Protein AF-K6UMX8-F1 (afdb_monomer_lite)

Structure (mmCIF, N/CA/C/O backbone):
data_AF-K6UMX8-F1
#
_entry.id   AF-K6UMX8-F1
#
loop_
_atom_site.group_PDB
_atom_site.id
_atom_site.type_symbol
_atom_site.label_atom_id
_atom_site.label_alt_id
_atom_site.label_comp_id
_atom_site.label_asym_id
_atom_site.label_entity_id
_atom_site.label_seq_id
_atom_site.pdbx_PDB_ins_code
_atom_site.Cartn_x
_atom_site.Cartn_y
_atom_site.Cartn_z
_atom_site.occupancy
_atom_site.B_iso_or_equiv
_atom_site.auth_seq_id
_atom_site.auth_comp_id
_atom_site.auth_asym_id
_atom_site.auth_atom_id
_atom_site.pdbx_PDB_model_num
ATOM 1 N N . MET A 1 1 ? 76.049 38.642 8.631 1.00 31.62 1 MET A N 1
ATOM 2 C CA . MET A 1 1 ? 76.276 40.103 8.515 1.00 31.62 1 MET A CA 1
ATOM 3 C C . MET A 1 1 ? 75.142 40.704 7.682 1.00 31.62 1 MET A C 1
ATOM 5 O O . MET A 1 1 ? 74.439 39.941 7.036 1.00 31.62 1 MET A O 1
ATOM 9 N N . LEU A 1 2 ? 74.920 42.016 7.794 1.00 32.91 2 LEU A N 1
ATOM 10 C CA . LEU A 1 2 ? 73.836 42.807 7.168 1.00 32.91 2 LEU A CA 1
ATOM 11 C C . LEU A 1 2 ? 74.085 43.079 5.663 1.00 32.91 2 LEU A C 1
ATOM 13 O O . LEU A 1 2 ? 75.186 42.756 5.209 1.00 32.91 2 LEU A O 1
ATOM 17 N N . PRO A 1 3 ? 73.168 43.732 4.903 1.00 65.56 3 PRO A N 1
ATOM 18 C CA . PRO A 1 3 ? 71.812 44.241 5.224 1.00 65.56 3 PRO A CA 1
ATOM 19 C C . PRO A 1 3 ? 70.719 43.467 4.421 1.00 65.56 3 PRO A C 1
ATOM 21 O O . PRO A 1 3 ? 71.015 42.360 3.988 1.00 65.56 3 PRO A O 1
ATOM 24 N N . LEU A 1 4 ? 69.457 43.869 4.170 1.00 36.50 4 LEU A N 1
ATOM 25 C CA . LEU A 1 4 ? 68.555 45.015 4.488 1.00 36.50 4 LEU A CA 1
ATOM 26 C C . LEU A 1 4 ? 67.094 44.414 4.562 1.00 36.50 4 LEU A C 1
ATOM 28 O O . LEU A 1 4 ? 66.999 43.191 4.614 1.00 36.50 4 LEU A O 1
ATOM 32 N N . THR A 1 5 ? 65.904 45.045 4.629 1.00 37.72 5 THR A N 1
ATOM 33 C CA . THR A 1 5 ? 65.366 46.415 4.431 1.00 37.72 5 THR A CA 1
ATOM 34 C C . THR A 1 5 ? 64.055 46.606 5.244 1.00 37.72 5 THR A C 1
ATOM 36 O O . THR A 1 5 ? 63.546 45.669 5.852 1.00 37.72 5 THR A O 1
ATOM 39 N N . ALA A 1 6 ? 63.484 47.818 5.220 1.00 38.53 6 ALA A N 1
ATOM 40 C CA . ALA A 1 6 ? 62.081 48.156 5.528 1.00 38.53 6 ALA A CA 1
ATOM 41 C C . ALA A 1 6 ? 61.052 47.319 4.719 1.00 38.53 6 ALA A C 1
ATOM 43 O O . ALA A 1 6 ? 61.392 46.878 3.624 1.00 38.53 6 ALA A O 1
ATOM 44 N N . LEU A 1 7 ? 59.776 47.127 5.105 1.00 34.31 7 LEU A N 1
ATOM 45 C CA . LEU A 1 7 ? 58.947 47.446 6.303 1.00 34.31 7 LEU A CA 1
ATOM 46 C C . LEU A 1 7 ? 57.715 46.473 6.281 1.00 34.31 7 LEU A C 1
ATOM 48 O O . LEU A 1 7 ? 57.569 45.725 5.321 1.00 34.31 7 LEU A O 1
ATOM 52 N N . GLY A 1 8 ? 56.781 46.395 7.244 1.00 28.88 8 GLY A N 1
ATOM 53 C CA . GLY A 1 8 ? 56.538 47.237 8.422 1.00 28.88 8 GLY A CA 1
ATOM 54 C C . GLY A 1 8 ? 55.413 46.746 9.358 1.00 28.88 8 GLY A C 1
ATOM 55 O O . GLY A 1 8 ? 55.452 45.618 9.840 1.00 28.88 8 GLY A O 1
ATOM 56 N N . THR A 1 9 ? 54.459 47.625 9.683 1.00 31.34 9 THR A N 1
ATOM 57 C CA . THR A 1 9 ? 53.632 47.615 10.917 1.00 31.34 9 THR A CA 1
ATOM 58 C C . THR A 1 9 ? 52.169 48.061 10.652 1.00 31.34 9 THR A C 1
ATOM 60 O O . THR A 1 9 ? 51.938 48.713 9.641 1.00 31.34 9 THR A O 1
ATOM 63 N N . THR A 1 10 ? 51.113 47.820 11.462 1.00 31.73 10 THR A N 1
ATOM 64 C CA . THR A 1 10 ? 50.866 46.965 12.662 1.00 31.73 10 THR A CA 1
ATOM 65 C C . THR A 1 10 ? 49.355 46.885 13.018 1.00 31.73 10 THR A C 1
ATOM 67 O O . THR A 1 10 ? 48.778 47.917 13.333 1.00 31.73 10 THR A O 1
ATOM 70 N N . VAL A 1 11 ? 48.794 45.663 13.109 1.00 31.42 11 VAL A N 1
ATOM 71 C CA . VAL A 1 11 ? 47.936 45.085 14.201 1.00 31.42 11 VAL A CA 1
ATOM 72 C C . VAL A 1 11 ? 46.649 45.889 14.697 1.00 31.42 11 VAL A C 1
ATOM 74 O O . VAL A 1 11 ? 46.189 46.716 13.920 1.00 31.42 11 VAL A O 1
ATOM 77 N N . PRO A 1 12 ? 45.872 45.566 15.786 1.00 57.38 12 PRO A N 1
ATOM 78 C CA . PRO A 1 12 ? 44.462 45.099 15.618 1.00 57.38 12 PRO A CA 1
ATOM 79 C C . PRO A 1 12 ? 43.343 45.613 16.603 1.00 57.38 12 PRO A C 1
ATOM 81 O O . PRO A 1 12 ? 43.588 46.452 17.460 1.00 57.38 12 PRO A O 1
ATOM 84 N N . LEU A 1 13 ? 42.170 44.930 16.561 1.00 31.02 13 LEU A N 1
ATOM 85 C CA . LEU A 1 13 ? 41.281 44.456 17.673 1.00 31.02 13 LEU A CA 1
ATOM 86 C C . LEU A 1 13 ? 39.849 45.062 17.901 1.00 31.02 13 LEU A C 1
ATOM 88 O O . LEU A 1 13 ? 39.693 46.226 18.231 1.00 31.02 13 LEU A O 1
ATOM 92 N N . HIS A 1 14 ? 38.846 44.155 17.909 1.00 31.00 14 HIS A N 1
ATOM 93 C CA . HIS A 1 14 ? 37.618 44.062 18.760 1.00 31.00 14 HIS A CA 1
ATOM 94 C C . HIS A 1 14 ? 36.329 44.944 18.601 1.00 31.00 14 HIS A C 1
ATOM 96 O O . HIS A 1 14 ? 36.295 46.115 18.940 1.00 31.00 14 HIS A O 1
ATOM 102 N N . ALA A 1 15 ? 35.216 44.230 18.316 1.00 30.52 15 ALA A N 1
ATOM 103 C CA . ALA A 1 15 ? 33.952 44.111 19.097 1.00 30.52 15 ALA A CA 1
ATOM 104 C C . ALA A 1 15 ? 32.768 45.143 19.082 1.00 30.52 15 ALA A C 1
ATOM 106 O O . ALA A 1 15 ? 32.884 46.273 19.527 1.00 30.52 15 ALA A O 1
ATOM 107 N N . ALA A 1 16 ? 31.569 44.580 18.799 1.00 30.28 16 ALA A N 1
ATOM 108 C CA . ALA A 1 16 ? 30.266 44.717 19.510 1.00 30.28 16 ALA A CA 1
ATOM 109 C C . ALA A 1 16 ? 29.202 45.835 19.227 1.00 30.28 16 ALA A C 1
ATOM 111 O O . ALA A 1 16 ? 29.332 46.974 19.645 1.00 30.28 16 ALA A O 1
ATOM 112 N N . VAL A 1 17 ? 28.037 45.369 18.719 1.00 31.17 17 VAL A N 1
ATOM 113 C CA . VAL A 1 17 ? 26.620 45.652 19.124 1.00 31.17 17 VAL A CA 1
ATOM 114 C C . VAL A 1 17 ? 25.983 47.062 18.999 1.00 31.17 17 VAL A C 1
ATOM 116 O O . VAL A 1 17 ? 26.217 47.938 19.821 1.00 31.17 17 VAL A O 1
ATOM 119 N N . THR A 1 18 ? 24.991 47.189 18.095 1.00 28.97 18 THR A N 1
ATOM 120 C CA . THR A 1 18 ? 23.591 47.713 18.276 1.00 28.97 18 THR A CA 1
ATOM 121 C C . THR A 1 18 ? 22.862 47.619 16.914 1.00 28.97 18 THR A C 1
ATOM 123 O O . THR A 1 18 ? 23.460 47.914 15.887 1.00 28.97 18 THR A O 1
ATOM 126 N N . ASP A 1 19 ? 21.744 46.900 16.761 1.00 30.17 19 ASP A N 1
ATOM 127 C CA . ASP A 1 19 ? 20.325 47.281 16.973 1.00 30.17 19 ASP A CA 1
ATOM 128 C C . ASP A 1 19 ? 19.850 48.588 16.299 1.00 30.17 19 ASP A C 1
ATOM 130 O O . ASP A 1 19 ? 20.153 49.674 16.787 1.00 30.17 19 ASP A O 1
ATOM 134 N N . GLN A 1 20 ? 19.014 48.466 15.253 1.00 29.53 20 GLN A N 1
ATOM 135 C CA . GLN A 1 20 ? 17.765 49.238 15.143 1.00 29.53 20 GLN A CA 1
ATOM 136 C C . GLN A 1 20 ? 16.766 48.652 14.120 1.00 29.53 20 GLN A C 1
ATOM 138 O O . GLN A 1 20 ? 17.079 47.758 13.334 1.00 29.53 20 GLN A O 1
ATOM 143 N N . ARG A 1 21 ? 15.522 49.147 14.190 1.00 31.78 21 ARG A N 1
ATOM 144 C CA . ARG A 1 21 ? 14.317 48.639 13.506 1.00 31.78 21 ARG A CA 1
ATOM 145 C C . ARG A 1 21 ? 14.115 49.271 12.125 1.00 31.78 21 ARG A C 1
ATOM 147 O O . ARG A 1 21 ? 14.535 50.401 11.907 1.00 31.78 21 ARG A O 1
ATOM 154 N N . LEU A 1 22 ? 13.279 48.644 11.296 1.00 30.39 22 LEU A N 1
ATOM 155 C CA . LEU A 1 22 ? 12.343 49.374 10.434 1.00 30.39 22 LEU A CA 1
ATOM 156 C C . LEU A 1 22 ? 11.029 48.592 10.287 1.00 30.39 22 LEU A C 1
ATOM 158 O O . LEU A 1 22 ? 11.030 47.364 10.266 1.00 30.39 22 LEU A O 1
ATOM 162 N N . ASP A 1 23 ? 9.922 49.327 10.228 1.00 29.70 23 ASP A N 1
ATOM 163 C CA . ASP A 1 23 ? 8.540 48.840 10.156 1.00 29.70 23 ASP A CA 1
ATOM 164 C C . ASP A 1 23 ? 7.878 49.440 8.902 1.00 29.70 23 ASP A C 1
ATOM 166 O O . ASP A 1 23 ? 8.226 50.553 8.501 1.00 29.70 23 ASP A O 1
ATOM 170 N N . VAL A 1 24 ? 6.961 48.711 8.260 1.00 32.28 24 VAL A N 1
ATOM 171 C CA . VAL A 1 24 ? 6.271 49.157 7.038 1.00 32.28 24 VAL A CA 1
ATOM 172 C C . VAL A 1 24 ? 4.800 48.755 7.089 1.00 32.28 24 VAL A C 1
ATOM 174 O O . VAL A 1 24 ? 4.415 47.635 6.750 1.00 32.28 24 VAL A O 1
ATOM 177 N N . SER A 1 25 ? 3.963 49.717 7.459 1.00 27.59 25 SER A N 1
ATOM 178 C CA . SER A 1 25 ? 2.510 49.638 7.357 1.00 27.59 25 SER A CA 1
ATOM 179 C C . SER A 1 25 ? 2.025 50.083 5.969 1.00 27.59 25 SER A C 1
ATOM 181 O O . SER A 1 25 ? 2.554 51.028 5.386 1.00 27.59 25 SER A O 1
ATOM 183 N N . GLN A 1 26 ? 0.982 49.432 5.439 1.00 29.28 26 GLN A N 1
ATOM 184 C CA . GLN A 1 26 ? 0.198 49.950 4.308 1.00 29.28 26 GLN A CA 1
ATOM 185 C C . GLN A 1 26 ? -1.291 49.604 4.435 1.00 29.28 26 GLN A C 1
ATOM 187 O O . GLN A 1 26 ? -1.677 48.437 4.458 1.00 29.28 26 GLN A O 1
ATOM 192 N N . GLN A 1 27 ? -2.118 50.649 4.470 1.00 26.30 27 GLN A N 1
ATOM 193 C CA . GLN A 1 27 ? -3.577 50.674 4.324 1.00 26.30 27 GLN A CA 1
ATOM 194 C C . GLN A 1 27 ? -3.995 52.146 4.078 1.00 26.30 27 GLN A C 1
ATOM 196 O O . GLN A 1 27 ? -3.257 53.044 4.479 1.00 26.30 27 GLN A O 1
ATOM 201 N N . PRO A 1 28 ? -5.202 52.432 3.556 1.00 45.78 28 PRO A N 1
ATOM 202 C CA . PRO A 1 28 ? -5.834 51.806 2.392 1.00 45.78 28 PRO A CA 1
ATOM 203 C C . PRO A 1 28 ? -6.445 52.872 1.441 1.00 45.78 28 PRO A C 1
ATOM 205 O O . PRO A 1 28 ? -6.454 54.064 1.736 1.00 45.78 28 PRO A O 1
ATOM 208 N N . SER A 1 29 ? -7.059 52.454 0.332 1.00 29.00 29 SER A N 1
ATOM 209 C CA . SER A 1 29 ? -8.033 53.282 -0.404 1.00 29.00 29 SER A CA 1
ATOM 210 C C . SER A 1 29 ? -9.181 52.418 -0.949 1.00 29.00 29 SER A C 1
ATOM 212 O O . SER A 1 29 ? -9.057 51.196 -1.041 1.00 29.00 29 SER A O 1
ATOM 214 N N . GLN A 1 30 ? -10.344 53.028 -1.201 1.00 30.06 30 GLN A N 1
ATOM 215 C CA . GLN A 1 30 ? -11.627 52.334 -1.387 1.00 30.06 30 GLN A CA 1
ATOM 216 C C . GLN A 1 30 ? -12.325 52.720 -2.706 1.00 30.06 30 GLN A C 1
ATOM 218 O O . GLN A 1 30 ? -12.184 53.853 -3.137 1.00 30.06 30 GLN A O 1
ATOM 223 N N . GLN A 1 31 ? -13.105 51.769 -3.253 1.00 27.94 31 GLN A N 1
ATOM 224 C CA . GLN A 1 31 ? -14.484 51.886 -3.802 1.00 27.94 31 GLN A CA 1
ATOM 225 C C . GLN A 1 31 ? -14.863 53.041 -4.778 1.00 27.94 31 GLN A C 1
ATOM 227 O O . GLN A 1 31 ? -14.462 54.179 -4.611 1.00 27.94 31 GLN A O 1
ATOM 232 N N . ALA A 1 32 ? -15.748 52.869 -5.775 1.00 29.31 32 ALA A N 1
ATOM 233 C CA . ALA A 1 32 ? -16.423 51.668 -6.299 1.00 29.31 32 ALA A CA 1
ATOM 234 C C . ALA A 1 32 ? -16.845 51.841 -7.798 1.00 29.31 32 ALA A C 1
ATOM 236 O O . ALA A 1 32 ? -15.947 52.009 -8.616 1.00 29.31 32 ALA A O 1
ATOM 237 N N . PRO A 1 33 ? -18.114 51.663 -8.233 1.00 37.12 33 PRO A N 1
ATOM 238 C CA . PRO A 1 33 ? -18.513 50.459 -8.975 1.00 37.12 33 PRO A CA 1
ATOM 239 C C . PRO A 1 33 ? -18.927 50.691 -10.443 1.00 37.12 33 PRO A C 1
ATOM 241 O O . PRO A 1 33 ? -19.236 51.805 -10.853 1.00 37.12 33 PRO A O 1
ATOM 244 N N . LEU A 1 34 ? -19.059 49.595 -11.205 1.00 28.55 34 LEU A N 1
ATOM 245 C CA . LEU A 1 34 ? -19.770 49.559 -12.492 1.00 28.55 34 LEU A CA 1
ATOM 246 C C . LEU A 1 34 ? -20.758 48.380 -12.561 1.00 28.55 34 LEU A C 1
ATOM 248 O O . LEU A 1 34 ? -20.535 47.327 -11.966 1.00 28.55 34 LEU A O 1
ATOM 252 N N . HIS A 1 35 ? -21.866 48.590 -13.278 1.00 32.22 35 HIS A N 1
ATOM 253 C CA . HIS A 1 35 ? -22.997 47.660 -13.392 1.00 32.22 35 HIS A CA 1
ATOM 254 C C . HIS A 1 35 ? -22.779 46.547 -14.441 1.00 32.22 35 HIS A C 1
ATOM 256 O O . HIS A 1 35 ? -21.995 46.723 -15.375 1.00 32.22 35 HIS A O 1
ATOM 262 N N . PRO A 1 36 ? -23.501 45.410 -14.338 1.00 31.23 36 PRO A N 1
ATOM 263 C CA . PRO A 1 36 ? -23.409 44.318 -15.306 1.00 31.23 36 PRO A CA 1
ATOM 264 C C . PRO A 1 36 ? -24.135 44.649 -16.621 1.00 31.23 36 PRO A C 1
ATOM 266 O O . PRO A 1 36 ? -25.357 44.786 -16.654 1.00 31.23 36 PRO A O 1
ATOM 269 N N . GLY A 1 37 ? -23.385 44.722 -17.723 1.00 27.06 37 GLY A N 1
ATOM 270 C CA . GLY A 1 37 ? -23.940 44.751 -19.079 1.00 27.06 37 GLY A CA 1
ATOM 271 C C . GLY A 1 37 ? -24.292 43.344 -19.571 1.00 27.06 37 GLY A C 1
ATOM 272 O O . GLY A 1 37 ? -23.493 42.419 -19.430 1.00 27.06 37 GLY A O 1
ATOM 273 N N . ALA A 1 38 ? -25.479 43.170 -20.152 1.00 32.03 38 ALA A N 1
ATOM 274 C CA . ALA A 1 38 ? -25.909 41.885 -20.697 1.00 32.03 38 ALA A CA 1
ATOM 275 C C . ALA A 1 38 ? -25.224 41.577 -22.041 1.00 32.03 38 ALA A C 1
ATOM 277 O O . ALA A 1 38 ? -25.224 42.410 -22.946 1.00 32.03 38 ALA A O 1
ATOM 278 N N . ALA A 1 39 ? -24.717 40.352 -22.197 1.00 30.16 39 ALA A N 1
ATOM 279 C CA . ALA A 1 39 ? -24.250 39.807 -23.470 1.00 30.16 39 ALA A CA 1
ATOM 280 C C . ALA A 1 39 ? -25.084 38.568 -23.827 1.00 30.16 39 ALA A C 1
ATOM 282 O O . ALA A 1 39 ? -25.233 37.651 -23.019 1.00 30.16 39 ALA A O 1
ATOM 283 N N . GLN A 1 40 ? -25.666 38.556 -25.025 1.00 29.02 40 GLN A N 1
ATOM 284 C CA . GLN A 1 40 ? -26.577 37.503 -25.475 1.00 29.02 40 GLN A CA 1
ATOM 285 C C . GLN A 1 40 ? -25.790 36.327 -26.071 1.00 29.02 40 GLN A C 1
ATOM 287 O O . GLN A 1 40 ? -24.986 36.512 -26.983 1.00 29.02 40 GLN A O 1
ATOM 292 N N . HIS A 1 41 ? -26.049 35.104 -25.600 1.00 30.88 41 HIS A N 1
ATOM 293 C CA . HIS A 1 41 ? -25.569 33.894 -26.269 1.00 30.88 41 HIS A CA 1
ATOM 294 C C . HIS A 1 41 ? -26.498 33.535 -27.445 1.00 30.88 41 HIS A C 1
ATOM 296 O O . HIS A 1 41 ? -27.704 33.404 -27.225 1.00 30.88 41 HIS A O 1
ATOM 302 N N . PRO A 1 42 ? -25.982 33.316 -28.670 1.00 30.61 42 PRO A N 1
ATOM 303 C CA . PRO A 1 42 ? -26.796 32.841 -29.783 1.00 30.61 42 PRO A CA 1
ATOM 304 C C . PRO A 1 42 ? -27.179 31.367 -29.583 1.00 30.61 42 PRO A C 1
ATOM 306 O O . PRO A 1 42 ? -26.326 30.478 -29.560 1.00 30.61 42 PRO A O 1
ATOM 309 N N . THR A 1 43 ? -28.476 31.093 -29.456 1.00 29.50 43 THR A N 1
ATOM 310 C CA . THR A 1 43 ? -29.016 29.733 -29.346 1.00 29.50 43 THR A CA 1
ATOM 311 C C . THR A 1 43 ? -29.041 29.033 -30.703 1.00 29.50 43 THR A C 1
ATOM 313 O O . THR A 1 43 ? -29.959 29.246 -31.495 1.00 29.50 43 THR A O 1
ATOM 316 N N . PHE A 1 44 ? -28.088 28.134 -30.952 1.00 28.83 44 PHE A N 1
ATOM 317 C CA . PHE A 1 44 ? -28.226 27.126 -32.006 1.00 28.83 44 PHE A CA 1
ATOM 318 C C . PHE A 1 44 ? -29.065 25.948 -31.498 1.00 28.83 44 PHE A C 1
ATOM 320 O O . PHE A 1 44 ? -28.611 25.159 -30.670 1.00 28.83 44 PHE A O 1
ATOM 327 N N . GLN A 1 45 ? -30.292 25.819 -32.004 1.00 29.80 45 GLN A N 1
ATOM 328 C CA . GLN A 1 45 ? -31.107 24.622 -31.806 1.00 29.80 45 GLN A CA 1
ATOM 329 C C . GLN A 1 45 ? -30.638 23.518 -32.763 1.00 29.80 45 GLN A C 1
ATOM 331 O O . GLN A 1 45 ? -30.740 23.661 -33.980 1.00 29.80 45 GLN A O 1
ATOM 336 N N . ALA A 1 46 ? -30.151 22.403 -32.217 1.00 32.06 46 ALA A N 1
ATOM 337 C CA . ALA A 1 46 ? -30.015 21.160 -32.971 1.00 32.06 46 ALA A CA 1
ATOM 338 C C . ALA A 1 46 ? -31.372 20.421 -32.982 1.00 32.06 46 ALA A C 1
ATOM 340 O O . ALA A 1 46 ? -32.040 20.389 -31.944 1.00 32.06 46 ALA A O 1
ATOM 341 N N . PRO A 1 47 ? -31.806 19.833 -34.112 1.00 31.08 47 PRO A N 1
ATOM 342 C CA . PRO A 1 47 ? -33.105 19.174 -34.197 1.00 31.08 47 PRO A CA 1
ATOM 343 C C . PRO A 1 47 ? -33.140 17.880 -33.375 1.00 31.08 47 PRO A C 1
ATOM 345 O O . PRO A 1 47 ? -32.230 17.053 -33.443 1.00 31.08 47 PRO A O 1
ATOM 348 N N . VAL A 1 48 ? -34.230 17.679 -32.632 1.00 34.12 48 VAL A N 1
ATOM 349 C CA . VAL A 1 48 ? -34.484 16.440 -31.887 1.00 34.12 48 VAL A CA 1
ATOM 350 C C . VAL A 1 48 ? -34.835 15.324 -32.872 1.00 34.12 48 VAL A C 1
ATOM 352 O O . VAL A 1 48 ? -35.893 15.356 -33.498 1.00 34.12 48 VAL A O 1
ATOM 355 N N . GLN A 1 49 ? -33.971 14.315 -32.994 1.00 32.25 49 GLN A N 1
ATOM 356 C CA . GLN A 1 49 ? -34.329 13.068 -33.670 1.00 32.25 49 GLN A CA 1
ATOM 357 C C . GLN A 1 49 ? -35.199 12.204 -32.747 1.00 32.25 49 GLN A C 1
ATOM 359 O O . GLN A 1 49 ? -34.871 11.995 -31.579 1.00 32.25 49 GLN A O 1
ATOM 364 N N . ALA A 1 50 ? -36.315 11.705 -33.280 1.00 33.59 50 ALA A N 1
ATOM 365 C CA . ALA A 1 50 ? -37.205 10.792 -32.570 1.00 33.59 50 ALA A CA 1
ATOM 366 C C . ALA A 1 50 ? -36.533 9.419 -32.333 1.00 33.59 50 ALA A C 1
ATOM 368 O O . ALA A 1 50 ? -35.705 8.997 -33.147 1.00 33.59 50 ALA A O 1
ATOM 369 N N . PRO A 1 51 ? -36.880 8.696 -31.251 1.00 32.41 51 PRO A N 1
ATOM 370 C CA . PRO A 1 51 ? -36.302 7.386 -30.969 1.00 32.41 51 PRO A CA 1
ATOM 371 C C . PRO A 1 51 ? -36.704 6.355 -32.033 1.00 32.41 51 PRO A C 1
ATOM 373 O O . PRO A 1 51 ? -37.886 6.142 -32.301 1.00 32.41 51 PRO A O 1
ATOM 376 N N . ILE A 1 52 ? -35.708 5.682 -32.610 1.00 34.19 52 ILE A N 1
ATOM 377 C CA . ILE A 1 52 ? -35.912 4.588 -33.566 1.00 34.19 52 ILE A CA 1
ATOM 378 C C . ILE A 1 52 ? -36.463 3.364 -32.807 1.00 34.19 52 ILE A C 1
ATOM 380 O O . ILE A 1 52 ? -35.844 2.945 -31.823 1.00 34.19 52 ILE A O 1
ATOM 384 N N . PRO A 1 53 ? -37.587 2.756 -33.235 1.00 29.09 53 PRO A N 1
ATOM 385 C CA . PRO A 1 53 ? -38.113 1.554 -32.596 1.00 29.09 53 PRO A CA 1
ATOM 386 C C . PRO A 1 53 ? -37.183 0.359 -32.844 1.00 29.09 53 PRO A C 1
ATOM 388 O O . PRO A 1 53 ? -36.822 0.060 -33.982 1.00 29.09 53 PRO A O 1
ATOM 391 N N . GLN A 1 54 ? -36.809 -0.353 -31.778 1.00 32.44 54 GLN A N 1
ATOM 392 C CA . GLN A 1 54 ? -36.010 -1.574 -31.896 1.00 32.44 54 GLN A CA 1
ATOM 393 C C . GLN A 1 54 ? -36.863 -2.713 -32.467 1.00 32.44 54 GLN A C 1
ATOM 395 O O . GLN A 1 54 ? -37.876 -3.089 -31.878 1.00 32.44 54 GLN A O 1
ATOM 400 N N . GLN A 1 55 ? -36.438 -3.291 -33.593 1.00 30.44 55 GLN A N 1
ATOM 401 C CA . GLN A 1 55 ? -36.984 -4.563 -34.069 1.00 30.44 55 GLN A CA 1
ATOM 402 C C . GLN A 1 55 ? -36.365 -5.742 -33.294 1.00 30.44 55 GLN A C 1
ATOM 404 O O . GLN A 1 55 ? -35.196 -5.670 -32.903 1.00 30.44 55 GLN A O 1
ATOM 409 N N . PRO A 1 56 ? -37.118 -6.834 -33.062 1.00 29.08 56 PRO A N 1
ATOM 410 C CA . PRO A 1 56 ? -36.626 -7.983 -32.310 1.00 29.08 56 PRO A CA 1
ATOM 411 C C . PRO A 1 56 ? -35.567 -8.761 -33.102 1.00 29.08 56 PRO A C 1
ATOM 413 O O . PRO A 1 56 ? -35.803 -9.195 -34.229 1.00 29.08 56 PRO A O 1
ATOM 416 N N . VAL A 1 57 ? -34.407 -8.991 -32.483 1.00 31.41 57 VAL A N 1
ATOM 417 C CA . VAL A 1 57 ? -33.348 -9.837 -33.051 1.00 31.41 57 VAL A CA 1
ATOM 418 C C . VAL A 1 57 ? -33.793 -11.301 -33.010 1.00 31.41 57 VAL A C 1
ATOM 420 O O . VAL A 1 57 ? -33.965 -11.877 -31.935 1.00 31.41 57 VAL A O 1
ATOM 423 N N . GLN A 1 58 ? -33.962 -11.913 -34.183 1.00 27.84 58 GLN A N 1
ATOM 424 C CA . GLN A 1 58 ? -34.216 -13.349 -34.303 1.00 27.84 58 GLN A CA 1
ATOM 425 C C . GLN A 1 58 ? -32.985 -14.152 -33.856 1.00 27.84 58 GLN A C 1
ATOM 427 O O . GLN A 1 58 ? -31.854 -13.828 -34.216 1.00 27.84 58 GLN A O 1
ATOM 432 N N . GLN A 1 59 ? -33.202 -15.216 -33.080 1.00 29.58 59 GLN A N 1
ATOM 433 C CA . GLN A 1 59 ? -32.133 -16.115 -32.644 1.00 29.58 59 GLN A CA 1
ATOM 434 C C . GLN A 1 59 ? -31.851 -17.175 -33.715 1.00 29.58 59 GLN A C 1
ATOM 436 O O . GLN A 1 59 ? -32.691 -18.033 -33.983 1.00 29.58 59 GLN A O 1
ATOM 441 N N . THR A 1 60 ? -30.654 -17.153 -34.299 1.00 29.98 60 THR A N 1
ATOM 442 C CA . THR A 1 60 ? -30.175 -18.224 -35.184 1.00 29.98 60 THR A CA 1
ATOM 443 C C . THR A 1 60 ? -29.771 -19.455 -34.354 1.00 29.98 60 THR A C 1
ATOM 445 O O . THR A 1 60 ? -29.061 -19.288 -33.358 1.00 29.98 60 THR A O 1
ATOM 448 N N . PRO A 1 61 ? -30.159 -20.693 -34.724 1.00 29.03 61 PRO A N 1
ATOM 449 C CA . PRO A 1 61 ? -29.772 -21.887 -33.971 1.00 29.03 61 PRO A CA 1
ATOM 450 C C . PRO A 1 61 ? -28.257 -22.133 -33.979 1.00 29.03 61 PRO A C 1
ATOM 452 O O . PRO A 1 61 ? -27.600 -22.010 -35.013 1.00 29.03 61 PRO A O 1
ATOM 455 N N . ALA A 1 62 ? -27.702 -22.537 -32.834 1.00 29.50 62 ALA A N 1
ATOM 456 C CA . ALA A 1 62 ? -26.287 -22.877 -32.721 1.00 29.50 62 ALA A CA 1
ATOM 457 C C . ALA A 1 62 ? -25.970 -24.206 -33.432 1.00 29.50 62 ALA A C 1
ATOM 459 O O . ALA A 1 62 ? -26.529 -25.251 -33.094 1.00 29.50 62 ALA A O 1
ATOM 460 N N . GLN A 1 63 ? -25.032 -24.181 -34.381 1.00 29.28 63 GLN A N 1
ATOM 461 C CA . GLN A 1 63 ? -24.477 -25.399 -34.974 1.00 29.28 63 GLN A CA 1
ATOM 462 C C . GLN A 1 63 ? -23.592 -26.127 -33.953 1.00 29.28 63 GLN A C 1
ATOM 464 O O . GLN A 1 63 ? -22.691 -25.536 -33.359 1.00 29.28 63 GLN A O 1
ATOM 469 N N . GLN A 1 64 ? -23.844 -27.421 -33.756 1.00 29.44 64 GLN A N 1
ATOM 470 C CA . GLN A 1 64 ? -23.057 -28.270 -32.862 1.00 29.44 64 GLN A CA 1
ATOM 471 C C . GLN A 1 64 ? -21.765 -28.718 -33.556 1.00 29.44 64 GLN A C 1
ATOM 473 O O . GLN A 1 64 ? -21.811 -29.295 -34.642 1.00 29.44 64 GLN A O 1
ATOM 478 N N . THR A 1 65 ? -20.612 -28.504 -32.921 1.00 30.89 65 THR A N 1
ATOM 479 C CA . THR A 1 65 ? -19.337 -29.097 -33.350 1.00 30.89 65 THR A CA 1
ATOM 480 C C . THR A 1 65 ? -19.118 -30.465 -32.680 1.00 30.89 65 THR A C 1
ATOM 482 O O . THR A 1 65 ? -19.448 -30.617 -31.501 1.00 30.89 65 THR A O 1
ATOM 485 N N . PRO A 1 66 ? -18.578 -31.487 -33.380 1.00 29.55 66 PRO A N 1
ATOM 486 C CA . PRO A 1 66 ? -18.492 -32.839 -32.821 1.00 29.55 66 PRO A CA 1
ATOM 487 C C . PRO A 1 66 ? -17.459 -32.975 -31.695 1.00 29.55 66 PRO A C 1
ATOM 489 O O . PRO A 1 66 ? -16.318 -32.525 -31.818 1.00 29.55 66 PRO A O 1
ATOM 492 N N . VAL A 1 67 ? -17.828 -33.682 -30.624 1.00 33.47 67 VAL A N 1
ATOM 493 C CA . VAL A 1 67 ? -16.898 -34.067 -29.550 1.00 33.47 67 VAL A CA 1
ATOM 494 C C . VAL A 1 67 ? -15.993 -35.204 -30.031 1.00 33.47 67 VAL A C 1
ATOM 496 O O . VAL A 1 67 ? -16.462 -36.221 -30.538 1.00 33.47 67 VAL A O 1
ATOM 499 N N . ARG A 1 68 ? -14.678 -35.047 -29.849 1.00 32.81 68 ARG A N 1
ATOM 500 C CA . ARG A 1 68 ? -13.669 -36.053 -30.210 1.00 32.81 68 ARG A CA 1
ATOM 501 C C . ARG A 1 68 ? -13.496 -37.063 -29.056 1.00 32.81 68 ARG A C 1
ATOM 503 O O . ARG A 1 68 ? -13.294 -36.615 -27.927 1.00 32.81 68 ARG A O 1
ATOM 510 N N . PRO A 1 69 ? -13.559 -38.388 -29.292 1.00 30.36 69 PRO A N 1
ATOM 511 C CA . PRO A 1 69 ? -13.460 -39.385 -28.224 1.00 30.36 69 PRO A CA 1
ATOM 512 C C . PRO A 1 69 ? -12.043 -39.489 -27.637 1.00 30.36 69 PRO A C 1
ATOM 514 O O . PRO A 1 69 ? -11.049 -39.215 -28.312 1.00 30.36 69 PRO A O 1
ATOM 517 N N . ALA A 1 70 ? -11.962 -39.907 -26.371 1.00 33.06 70 ALA A N 1
ATOM 518 C CA . ALA A 1 70 ? -10.710 -40.137 -25.649 1.00 33.06 70 ALA A CA 1
ATOM 519 C C . ALA A 1 70 ? -10.108 -41.531 -25.951 1.00 33.06 70 ALA A C 1
ATOM 521 O O . ALA A 1 70 ? -10.859 -42.460 -26.256 1.00 33.06 70 ALA A O 1
ATOM 522 N N . PRO A 1 71 ? -8.774 -41.707 -25.859 1.00 34.84 71 PRO A N 1
ATOM 523 C CA . PRO A 1 71 ? -8.123 -43.001 -26.069 1.00 34.84 71 PRO A CA 1
ATOM 524 C C . PRO A 1 71 ? -8.335 -43.969 -24.882 1.00 34.84 71 PRO A C 1
ATOM 526 O O . PRO A 1 71 ? -8.498 -43.517 -23.746 1.00 34.84 71 PRO A O 1
ATOM 529 N N . PRO A 1 72 ? -8.303 -45.296 -25.117 1.00 32.50 72 PRO A N 1
ATOM 530 C CA . PRO A 1 72 ? -8.514 -46.306 -24.079 1.00 32.50 72 PRO A CA 1
ATOM 531 C C . PRO A 1 72 ? -7.295 -46.486 -23.157 1.00 32.50 72 PRO A C 1
ATOM 533 O O . PRO A 1 72 ? -6.155 -46.249 -23.553 1.00 32.50 72 PRO A O 1
ATOM 536 N N . GLN A 1 73 ? -7.540 -46.978 -21.938 1.00 32.12 73 GLN A N 1
ATOM 537 C CA . GLN A 1 73 ? -6.506 -47.426 -20.997 1.00 32.12 73 GLN A CA 1
ATOM 538 C C . GLN A 1 73 ? -6.457 -48.960 -20.926 1.00 32.12 73 GLN A C 1
ATOM 540 O O . GLN A 1 73 ? -7.490 -49.621 -21.020 1.00 32.12 73 GLN A O 1
ATOM 545 N N . ALA A 1 74 ? -5.259 -49.513 -20.722 1.00 30.47 74 ALA A N 1
ATOM 546 C CA . ALA A 1 74 ? -5.026 -50.935 -20.454 1.00 30.47 74 ALA A CA 1
ATOM 547 C C . ALA A 1 74 ? -4.788 -51.182 -18.941 1.00 30.47 74 ALA A C 1
ATOM 549 O O . ALA A 1 74 ? -4.356 -50.259 -18.246 1.00 30.47 74 ALA A O 1
ATOM 550 N N . PRO A 1 75 ? -5.078 -52.385 -18.406 1.00 36.84 75 PRO A N 1
ATOM 551 C CA . PRO A 1 75 ? -5.117 -52.633 -16.959 1.00 36.84 75 PRO A CA 1
ATOM 552 C C . PRO A 1 75 ? -3.782 -53.120 -16.366 1.00 36.84 75 PRO A C 1
ATOM 554 O O . PRO A 1 75 ? -3.031 -53.832 -17.029 1.00 36.84 75 PRO A O 1
ATOM 557 N N . GLY A 1 76 ? -3.530 -52.846 -15.075 1.00 29.56 76 GLY A N 1
ATOM 558 C CA . GLY A 1 76 ? -2.420 -53.488 -14.355 1.00 29.56 76 GLY A CA 1
ATOM 559 C C . GLY A 1 76 ? -2.129 -53.012 -12.923 1.00 29.56 76 GLY A C 1
ATOM 560 O O . GLY A 1 76 ? -1.396 -52.051 -12.741 1.00 29.56 76 GLY A O 1
ATOM 561 N N . GLN A 1 77 ? -2.580 -53.805 -11.939 1.00 26.95 77 GLN A N 1
ATOM 562 C CA . GLN A 1 77 ? -2.024 -53.950 -10.573 1.00 26.95 77 GLN A CA 1
ATOM 563 C C . GLN A 1 77 ? -2.155 -52.769 -9.571 1.00 26.95 77 GLN A C 1
ATOM 565 O O . GLN A 1 77 ? -2.375 -51.616 -9.923 1.00 26.95 77 GLN A O 1
ATOM 570 N N . ALA A 1 78 ? -2.096 -53.108 -8.275 1.00 30.69 78 ALA A N 1
ATOM 571 C CA . ALA A 1 78 ? -2.332 -52.226 -7.118 1.00 30.69 78 ALA A CA 1
ATOM 572 C C . ALA A 1 78 ? -1.079 -52.129 -6.217 1.00 30.69 78 ALA A C 1
ATOM 574 O O . ALA A 1 78 ? -0.118 -52.865 -6.445 1.00 30.69 78 ALA A O 1
ATOM 575 N N . PRO A 1 79 ? -1.082 -51.279 -5.165 1.00 33.41 79 PRO A N 1
ATOM 576 C CA . PRO A 1 79 ? -1.315 -51.871 -3.836 1.00 33.41 79 PRO A CA 1
ATOM 577 C C . PRO A 1 79 ? -2.056 -51.001 -2.785 1.00 33.41 79 PRO A C 1
ATOM 579 O O . PRO A 1 79 ? -1.930 -49.785 -2.750 1.00 33.41 79 PRO A O 1
ATOM 582 N N . VAL A 1 80 ? -2.747 -51.706 -1.874 1.00 27.14 80 VAL A N 1
ATOM 583 C CA . VAL A 1 80 ? -2.944 -51.460 -0.417 1.00 27.14 80 VAL A CA 1
ATOM 584 C C . VAL A 1 80 ? -3.427 -50.081 0.100 1.00 27.14 80 VAL A C 1
ATOM 586 O O . VAL A 1 80 ? -2.788 -49.047 -0.058 1.00 27.14 80 VAL A O 1
ATOM 589 N N . ARG A 1 81 ? -4.493 -50.120 0.922 1.00 33.28 81 ARG A N 1
ATOM 590 C CA . ARG A 1 81 ? -4.856 -49.095 1.926 1.00 33.28 81 ARG A CA 1
ATOM 591 C C . ARG A 1 81 ? -4.715 -49.659 3.354 1.00 33.28 81 ARG A C 1
ATOM 593 O O . ARG A 1 81 ? -5.112 -50.806 3.554 1.00 33.28 81 ARG A O 1
ATOM 600 N N . PRO A 1 82 ? -4.309 -48.862 4.359 1.00 31.42 82 PRO A N 1
ATOM 601 C CA . PRO A 1 82 ? -4.652 -49.099 5.765 1.00 31.42 82 PRO A CA 1
ATOM 602 C C . PRO A 1 82 ? -6.125 -48.735 6.045 1.00 31.42 82 PRO A C 1
ATOM 604 O O . PRO A 1 82 ? -6.694 -47.881 5.362 1.00 31.42 82 PRO A O 1
ATOM 607 N N . GLY A 1 83 ? -6.750 -49.381 7.034 1.00 26.52 83 GLY A N 1
ATOM 608 C CA . GLY A 1 83 ? -8.169 -49.195 7.375 1.00 26.52 83 GLY A CA 1
ATOM 609 C C . GLY A 1 83 ? -8.435 -48.267 8.569 1.00 26.52 83 GLY A C 1
ATOM 610 O O . GLY A 1 83 ? -7.536 -47.957 9.347 1.00 26.52 83 GLY A O 1
ATOM 611 N N . ASN A 1 84 ? -9.702 -47.872 8.738 1.00 33.19 84 ASN A N 1
ATOM 612 C CA . ASN A 1 84 ? -10.190 -47.236 9.966 1.00 33.19 84 ASN A CA 1
ATOM 613 C C . ASN A 1 84 ? -10.256 -48.266 11.107 1.00 33.19 84 ASN A C 1
ATOM 615 O O . ASN A 1 84 ? -10.760 -49.369 10.900 1.00 33.19 84 ASN A O 1
ATOM 619 N N . GLY A 1 85 ? -9.844 -47.879 12.317 1.00 25.45 85 GLY A N 1
ATOM 620 C CA . GLY A 1 85 ? -10.062 -48.649 13.545 1.00 25.45 85 GLY A CA 1
ATOM 621 C C . GLY A 1 85 ? -10.895 -47.850 14.547 1.00 25.45 85 GLY A C 1
ATOM 622 O O . GLY A 1 85 ? -10.498 -46.754 14.932 1.00 25.45 85 GLY A O 1
ATOM 623 N N . ILE A 1 86 ? -12.044 -48.389 14.963 1.00 29.86 86 ILE A N 1
ATOM 624 C CA . ILE A 1 86 ? -12.877 -47.834 16.040 1.00 29.86 86 ILE A CA 1
ATOM 625 C C . ILE A 1 86 ? -12.771 -48.767 17.245 1.00 29.86 86 ILE A C 1
ATOM 627 O O . ILE A 1 86 ? -13.150 -49.931 17.150 1.00 29.86 86 ILE A O 1
ATOM 631 N N . THR A 1 87 ? -12.327 -48.243 18.387 1.00 26.55 87 THR A N 1
ATOM 632 C CA . THR A 1 87 ? -12.394 -48.931 19.686 1.00 26.55 87 THR A CA 1
ATOM 633 C C . THR A 1 87 ? -12.695 -47.929 20.796 1.00 26.55 87 THR A C 1
ATOM 635 O O . THR A 1 87 ? -11.887 -47.043 21.067 1.00 26.55 87 THR A O 1
ATOM 638 N N . ALA A 1 88 ? -13.838 -48.093 21.459 1.00 27.25 88 ALA A N 1
ATOM 639 C CA . ALA A 1 88 ? -14.094 -47.519 22.780 1.00 27.25 88 ALA A CA 1
ATOM 640 C C . ALA A 1 88 ? -13.681 -48.525 23.870 1.00 27.25 88 ALA A C 1
ATOM 642 O O . ALA A 1 88 ? -13.563 -49.720 23.582 1.00 27.25 88 ALA A O 1
ATOM 643 N N . PRO A 1 89 ? -13.537 -48.075 25.127 1.00 32.59 89 PRO A N 1
ATOM 644 C CA . PRO A 1 89 ? -14.150 -48.864 26.196 1.00 32.59 89 PRO A CA 1
ATOM 645 C C . PRO A 1 89 ? -14.846 -48.040 27.299 1.00 32.59 89 PRO A C 1
ATOM 647 O O . PRO A 1 89 ? -14.288 -47.089 27.827 1.00 32.59 89 PRO A O 1
ATOM 650 N N . VAL A 1 90 ? -16.047 -48.515 27.658 1.00 26.84 90 VAL A N 1
ATOM 651 C CA . VAL A 1 90 ? -16.599 -48.728 29.020 1.00 26.84 90 VAL A CA 1
ATOM 652 C C . VAL A 1 90 ? -16.588 -47.580 30.057 1.00 26.84 90 VAL A C 1
ATOM 654 O O . VAL A 1 90 ? -15.575 -46.975 30.382 1.00 26.84 90 VAL A O 1
ATOM 657 N N . SER A 1 91 ? -17.753 -47.364 30.678 1.00 27.31 91 SER A N 1
ATOM 658 C CA . SER A 1 91 ? -17.994 -46.395 31.760 1.00 27.31 91 SER A CA 1
ATOM 659 C C . SER A 1 91 ? -17.624 -46.902 33.165 1.00 27.31 91 SER A C 1
ATOM 661 O O . SER A 1 91 ? -17.759 -48.088 33.458 1.00 27.31 91 SER A O 1
ATOM 663 N N . GLN A 1 92 ? -17.331 -45.973 34.083 1.00 26.41 92 GLN A N 1
ATOM 664 C CA . GLN A 1 92 ? -17.544 -46.143 35.530 1.00 26.41 92 GLN A CA 1
ATOM 665 C C . GLN A 1 92 ? -18.271 -44.921 36.133 1.00 26.41 92 GLN A C 1
ATOM 667 O O . GLN A 1 92 ? -18.622 -43.984 35.416 1.00 26.41 92 GLN A O 1
ATOM 672 N N . VAL A 1 93 ? -18.627 -44.994 37.421 1.00 26.84 93 VAL A N 1
ATOM 673 C CA . VAL A 1 93 ? -19.815 -44.333 37.996 1.00 26.84 93 VAL A CA 1
ATOM 674 C C . VAL A 1 93 ? -19.483 -43.185 38.966 1.00 26.84 93 VAL A C 1
ATOM 676 O O . VAL A 1 93 ? -18.541 -43.276 39.740 1.00 26.84 93 VAL A O 1
ATOM 679 N N . ARG A 1 94 ? -20.322 -42.133 38.915 1.00 26.64 94 ARG A N 1
ATOM 680 C CA . ARG A 1 94 ? -20.552 -41.020 39.874 1.00 26.64 94 ARG A CA 1
ATOM 681 C C . ARG A 1 94 ? -19.500 -40.756 40.972 1.00 26.64 94 ARG A C 1
ATOM 683 O O . ARG A 1 94 ? -19.421 -41.486 41.954 1.00 26.64 94 ARG A O 1
ATOM 690 N N . GLY A 1 95 ? -18.935 -39.547 40.938 1.00 24.00 95 GLY A N 1
ATOM 691 C CA . GLY A 1 95 ? -18.538 -38.790 42.132 1.00 24.00 95 GLY A CA 1
ATOM 692 C C . GLY A 1 95 ? -19.188 -37.401 42.103 1.00 24.00 95 GLY A C 1
ATOM 693 O O . GLY A 1 95 ? -19.165 -36.743 41.066 1.00 24.00 95 GLY A O 1
ATOM 694 N N . THR A 1 96 ? -19.810 -36.966 43.201 1.00 28.84 96 THR A N 1
ATOM 695 C CA . THR A 1 96 ? -20.496 -35.663 43.304 1.00 28.84 96 THR A CA 1
ATOM 696 C C . THR A 1 96 ? -19.632 -34.630 44.022 1.00 28.84 96 THR A C 1
ATOM 698 O O . THR A 1 96 ? -19.360 -34.802 45.209 1.00 28.84 96 THR A O 1
ATOM 701 N N . GLN A 1 97 ? -19.284 -33.527 43.354 1.00 25.28 97 GLN A N 1
ATOM 702 C CA . GLN A 1 97 ? -18.862 -32.285 44.013 1.00 25.28 97 GLN A CA 1
ATOM 703 C C . GLN A 1 97 ? -19.390 -31.061 43.262 1.00 25.28 97 GLN A C 1
ATOM 705 O O . GLN A 1 97 ? -19.359 -31.004 42.033 1.00 25.28 97 GLN A O 1
ATOM 710 N N . GLU A 1 98 ? -19.863 -30.073 44.018 1.00 32.34 98 GLU A N 1
ATOM 711 C CA . GLU A 1 98 ? -20.251 -28.763 43.505 1.00 32.34 98 GLU A CA 1
ATOM 712 C C . GLU A 1 98 ? -18.990 -27.919 43.266 1.00 32.34 98 GLU A C 1
ATOM 714 O O . GLU A 1 98 ? -18.206 -27.681 44.183 1.00 32.34 98 GLU A O 1
ATOM 719 N N . GLY A 1 99 ? -18.782 -27.461 42.030 1.00 24.97 99 GLY A N 1
ATOM 720 C CA . GLY A 1 99 ? -17.600 -26.691 41.639 1.00 24.97 99 GLY A CA 1
ATOM 721 C C . GLY A 1 99 ? -17.967 -25.524 40.729 1.00 24.97 99 GLY A C 1
ATOM 722 O O . GLY A 1 99 ? -18.577 -25.719 39.676 1.00 24.97 99 GLY A O 1
ATOM 723 N N . ARG A 1 100 ? -17.595 -24.301 41.132 1.00 30.08 100 ARG A N 1
ATOM 724 C CA . ARG A 1 100 ? -17.916 -23.057 40.409 1.00 30.08 100 ARG A CA 1
ATOM 725 C C . ARG A 1 100 ? -17.401 -23.104 38.967 1.00 30.08 100 ARG A C 1
ATOM 727 O O . ARG A 1 100 ? -16.200 -22.999 38.738 1.00 30.08 100 ARG A O 1
ATOM 734 N N . HIS A 1 101 ? -18.311 -23.165 37.998 1.00 24.05 101 HIS A N 1
ATOM 735 C CA . HIS A 1 101 ? -17.989 -22.906 36.595 1.00 24.05 101 HIS A CA 1
ATOM 736 C C . HIS A 1 101 ? -17.846 -21.397 36.348 1.00 24.05 101 HIS A C 1
ATOM 738 O O . HIS A 1 101 ? -18.754 -20.738 35.848 1.00 24.05 101 HIS A O 1
ATOM 744 N N . THR A 1 102 ? -16.677 -20.845 36.673 1.00 26.77 102 THR A N 1
ATOM 745 C CA . THR A 1 102 ? -16.158 -19.695 35.921 1.00 26.77 102 THR A CA 1
ATOM 746 C C . THR A 1 102 ? -15.728 -20.199 34.542 1.00 26.77 102 THR A C 1
ATOM 748 O O . THR A 1 102 ? -14.887 -21.102 34.495 1.00 26.77 102 THR A O 1
ATOM 751 N N . PRO A 1 103 ? -16.256 -19.666 33.424 1.00 26.89 103 PRO A N 1
ATOM 752 C CA . PRO A 1 103 ? -15.761 -20.024 32.100 1.00 26.89 103 PRO A CA 1
ATOM 753 C C . PRO A 1 103 ? -14.264 -19.718 31.995 1.00 26.89 103 PRO A C 1
ATOM 755 O O . PRO A 1 103 ? -13.828 -18.619 32.337 1.00 26.89 103 PRO A O 1
ATOM 758 N N . ALA A 1 104 ? -13.473 -20.683 31.526 1.00 23.66 104 ALA A N 1
ATOM 759 C CA . ALA A 1 104 ? -12.073 -20.429 31.205 1.00 23.66 104 ALA A CA 1
ATOM 760 C C . ALA A 1 104 ? -11.982 -19.389 30.067 1.00 23.66 104 ALA A C 1
ATOM 762 O O . ALA A 1 104 ? -12.834 -19.404 29.171 1.00 23.66 104 ALA A O 1
ATOM 763 N N . PRO A 1 105 ? -10.974 -18.495 30.065 1.00 30.94 105 PRO A N 1
ATOM 764 C CA . PRO A 1 105 ? -10.804 -17.528 28.986 1.00 30.94 105 PRO A CA 1
ATOM 765 C C . PRO A 1 105 ? -10.637 -18.250 27.644 1.00 30.94 105 PRO A C 1
ATOM 767 O O . PRO A 1 105 ? -9.904 -19.236 27.541 1.00 30.94 105 PRO A O 1
ATOM 770 N N . ALA A 1 106 ? -11.327 -17.759 26.612 1.00 29.62 106 ALA A N 1
ATOM 771 C CA . ALA A 1 106 ? -11.260 -18.334 25.274 1.00 29.62 106 ALA A CA 1
ATOM 772 C C . ALA A 1 106 ? -9.811 -18.323 24.756 1.00 29.62 106 ALA A C 1
ATOM 774 O O . ALA A 1 106 ? -9.136 -17.296 24.807 1.00 29.62 106 ALA A O 1
ATOM 775 N N . ALA A 1 107 ? -9.335 -19.470 24.264 1.00 31.73 107 ALA A N 1
ATOM 776 C CA . ALA A 1 107 ? -7.937 -19.646 23.884 1.00 31.73 107 ALA A CA 1
ATOM 777 C C . ALA A 1 107 ? -7.500 -18.662 22.780 1.00 31.73 107 ALA A C 1
ATOM 779 O O . ALA A 1 107 ? -8.024 -18.671 21.660 1.00 31.73 107 ALA A O 1
ATOM 780 N N . GLU A 1 108 ? -6.471 -17.867 23.092 1.00 41.22 108 GLU A N 1
ATOM 781 C CA . GLU A 1 108 ? -5.938 -16.791 22.240 1.00 41.22 108 GLU A CA 1
ATOM 782 C C . GLU A 1 108 ? -5.477 -17.284 20.856 1.00 41.22 108 GLU A C 1
ATOM 784 O O . GLU A 1 108 ? -5.510 -16.532 19.884 1.00 41.22 108 GLU A O 1
ATOM 789 N N . GLY A 1 109 ? -5.129 -18.572 20.736 1.00 31.98 109 GLY A N 1
ATOM 790 C CA . GLY A 1 109 ? -4.667 -19.221 19.502 1.00 31.98 109 GLY A CA 1
ATOM 791 C C . GLY A 1 109 ? -5.659 -19.251 18.327 1.00 31.98 109 GLY A C 1
ATOM 792 O O . GLY A 1 109 ? -5.313 -19.777 17.273 1.00 31.98 109 GLY A O 1
ATOM 793 N N . SER A 1 110 ? -6.867 -18.698 18.478 1.00 45.06 110 SER A N 1
ATOM 794 C CA . SER A 1 110 ? -7.838 -18.515 17.386 1.00 45.06 110 SER A CA 1
ATOM 795 C C . SER A 1 110 ? -7.848 -17.103 16.775 1.00 45.06 110 SER A C 1
ATOM 797 O O . SER A 1 110 ? -8.304 -16.940 15.643 1.00 45.06 110 SER A O 1
ATOM 799 N N . LEU A 1 111 ? -7.299 -16.087 17.458 1.00 50.91 111 LEU A N 1
ATOM 800 C CA . LEU A 1 111 ? -7.277 -14.689 16.998 1.00 50.91 111 LEU A CA 1
ATOM 801 C C . LEU A 1 111 ? -6.121 -14.420 16.012 1.00 50.91 111 LEU A C 1
ATOM 803 O O . LEU A 1 111 ? -5.266 -13.565 16.234 1.00 50.91 111 LEU A O 1
ATOM 807 N N . GLY A 1 112 ? -6.093 -15.168 14.905 1.00 46.06 112 GLY A N 1
ATOM 808 C CA . GLY A 1 112 ? -5.098 -15.040 13.836 1.00 46.06 112 GLY A CA 1
ATOM 809 C C . GLY A 1 112 ? -5.719 -14.634 12.491 1.00 46.06 112 GLY A C 1
ATOM 810 O O . GLY A 1 112 ? -6.691 -15.271 12.077 1.00 46.06 112 GLY A O 1
ATOM 811 N N . PRO A 1 113 ? -5.172 -13.636 11.768 1.00 51.62 113 PRO A N 1
ATOM 812 C CA . PRO A 1 113 ? -5.707 -13.206 10.474 1.00 51.62 113 PRO A CA 1
ATOM 813 C C . PRO A 1 113 ? -5.591 -14.296 9.401 1.00 51.62 113 PRO A C 1
ATOM 815 O O . PRO A 1 113 ? -4.499 -14.673 8.978 1.00 51.62 113 PRO A O 1
ATOM 818 N N . GLN A 1 114 ? -6.738 -14.772 8.909 1.00 49.16 114 GLN A N 1
ATOM 819 C CA . GLN A 1 114 ? -6.836 -15.819 7.882 1.00 49.16 114 GLN A CA 1
ATOM 820 C C . GLN A 1 114 ? -6.807 -15.240 6.459 1.00 49.16 114 GLN A C 1
ATOM 822 O O . GLN A 1 114 ? -7.655 -15.542 5.616 1.00 49.16 114 GLN A O 1
ATOM 827 N N . GLN A 1 115 ? -5.812 -14.398 6.178 1.00 59.00 115 GLN A N 1
ATOM 828 C CA . GLN A 1 115 ? -5.622 -13.825 4.848 1.00 59.00 115 GLN A CA 1
ATOM 829 C C . GLN A 1 115 ? -5.013 -14.865 3.896 1.00 59.00 115 GLN A C 1
ATOM 831 O O . GLN A 1 115 ? -3.955 -15.442 4.151 1.00 59.00 115 GLN A O 1
ATOM 836 N N . ARG A 1 116 ? -5.720 -15.112 2.787 1.00 54.97 116 ARG A N 1
ATOM 837 C CA . ARG A 1 116 ? -5.244 -15.832 1.597 1.00 54.97 116 ARG A CA 1
ATOM 838 C C . ARG A 1 116 ? -5.862 -15.180 0.364 1.00 54.97 116 ARG A C 1
ATOM 840 O O . ARG A 1 116 ? -6.927 -15.581 -0.099 1.00 54.97 116 ARG A O 1
ATOM 847 N N . PHE A 1 117 ? -5.188 -14.154 -0.140 1.00 57.81 117 PHE A N 1
ATOM 848 C CA . PHE A 1 117 ? -5.603 -13.411 -1.324 1.00 57.81 117 PHE A CA 1
ATOM 849 C C . PHE A 1 117 ? -4.731 -13.779 -2.527 1.00 57.81 117 PHE A C 1
ATOM 851 O O . PHE A 1 117 ? -3.526 -13.520 -2.508 1.00 57.81 117 PHE A O 1
ATOM 858 N N . THR A 1 118 ? -5.355 -14.329 -3.571 1.00 54.56 118 THR A N 1
ATOM 859 C CA . THR A 1 118 ? -4.728 -14.601 -4.873 1.00 54.56 118 THR A CA 1
ATOM 860 C C . THR A 1 118 ? -5.214 -13.567 -5.876 1.00 54.56 118 THR A C 1
ATOM 862 O O . THR A 1 118 ? -6.418 -13.462 -6.114 1.00 54.56 118 THR A O 1
ATOM 865 N N . LEU A 1 119 ? -4.292 -12.824 -6.488 1.00 53.75 119 LEU A N 1
ATOM 866 C CA . LEU A 1 119 ? -4.644 -11.723 -7.379 1.00 53.75 119 LEU A CA 1
ATOM 867 C C . LEU A 1 119 ? -4.784 -12.180 -8.853 1.00 53.75 119 LEU A C 1
ATOM 869 O O . LEU A 1 119 ? -3.853 -12.789 -9.387 1.00 53.75 119 LEU A O 1
ATOM 873 N N . PRO A 1 120 ? -5.896 -11.873 -9.553 1.00 56.25 120 PRO A N 1
ATOM 874 C CA . PRO A 1 120 ? -6.016 -12.091 -10.996 1.00 56.25 120 PRO A CA 1
ATOM 875 C C . PRO A 1 120 ? -5.088 -11.163 -11.805 1.00 56.25 120 PRO A C 1
ATOM 877 O O . PRO A 1 120 ? -4.765 -10.056 -11.378 1.00 56.25 120 PRO A O 1
ATOM 880 N N . ALA A 1 121 ? -4.665 -11.597 -12.997 1.00 49.47 121 ALA A N 1
ATOM 881 C CA . ALA A 1 121 ? -3.656 -10.884 -13.794 1.00 49.47 121 ALA A CA 1
ATOM 882 C C . ALA A 1 121 ? -4.082 -9.469 -14.252 1.00 49.47 121 ALA A C 1
ATOM 884 O O . ALA A 1 121 ? -3.221 -8.607 -14.424 1.00 49.47 121 ALA A O 1
ATOM 885 N N . ASP A 1 122 ? -5.389 -9.212 -14.372 1.00 52.84 122 ASP A N 1
ATOM 886 C CA . ASP A 1 122 ? -5.994 -7.918 -14.737 1.00 52.84 122 ASP A CA 1
ATOM 887 C C . ASP A 1 122 ? -6.050 -6.892 -13.580 1.00 52.84 122 ASP A C 1
ATOM 889 O O . ASP A 1 122 ? -6.532 -5.764 -13.741 1.00 52.84 122 ASP A O 1
ATOM 893 N N . GLY A 1 123 ? -5.600 -7.286 -12.385 1.00 52.28 123 GLY A N 1
ATOM 894 C CA . GLY A 1 123 ? -5.678 -6.465 -11.184 1.00 52.28 123 GLY A CA 1
ATOM 895 C C . GLY A 1 123 ? -7.115 -6.202 -10.713 1.00 52.28 123 GLY A C 1
ATOM 896 O O . GLY A 1 123 ? -7.402 -5.111 -10.213 1.00 52.28 123 GLY A O 1
ATOM 897 N N . SER A 1 124 ? -8.052 -7.126 -10.936 1.00 58.19 124 SER A N 1
ATOM 898 C CA . SER A 1 124 ? -9.416 -7.082 -10.384 1.00 58.19 124 SER A CA 1
ATOM 899 C C . SER A 1 124 ? -9.510 -7.699 -8.977 1.00 58.19 124 SER A C 1
ATOM 901 O O . SER A 1 124 ? -8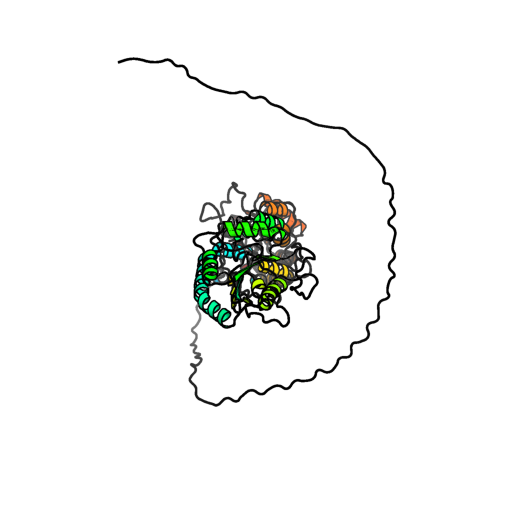.612 -8.399 -8.517 1.00 58.19 124 SER A O 1
ATOM 903 N N . ALA A 1 125 ? -10.622 -7.444 -8.281 1.00 51.41 125 ALA A N 1
ATOM 904 C CA . ALA A 1 125 ? -10.872 -7.930 -6.919 1.00 51.41 125 ALA A CA 1
ATOM 905 C C . ALA A 1 125 ? -11.344 -9.402 -6.840 1.00 51.41 125 ALA A C 1
ATOM 907 O O . ALA A 1 125 ? -11.528 -9.930 -5.744 1.00 51.41 125 ALA A O 1
ATOM 908 N N . GLY A 1 126 ? -11.597 -10.061 -7.978 1.00 53.91 126 GLY A N 1
ATOM 909 C CA . GLY A 1 126 ? -12.292 -11.351 -8.014 1.00 53.91 126 GLY A CA 1
ATOM 910 C C . GLY A 1 126 ? -13.774 -11.256 -7.609 1.00 53.91 126 GLY A C 1
ATOM 911 O O . GLY A 1 126 ? -14.414 -10.215 -7.755 1.00 53.91 126 GLY A O 1
ATOM 912 N N . LYS A 1 127 ? -14.352 -12.366 -7.124 1.00 51.25 127 LYS A N 1
ATOM 913 C CA . LYS A 1 127 ? -15.745 -12.404 -6.638 1.00 51.25 127 LYS A CA 1
ATOM 914 C C . LYS A 1 127 ? -15.839 -11.836 -5.218 1.00 51.25 127 LYS A C 1
ATOM 916 O O . LYS A 1 127 ? -15.112 -12.312 -4.357 1.00 51.25 127 LYS A O 1
ATOM 921 N N . GLN A 1 128 ? -16.791 -10.919 -5.001 1.00 60.34 128 GLN A N 1
ATOM 922 C CA . GLN A 1 128 ? -17.346 -10.482 -3.701 1.00 60.34 128 GLN A CA 1
ATOM 923 C C . GLN A 1 128 ? -16.386 -10.650 -2.500 1.00 60.34 128 GLN A C 1
ATOM 925 O O . GLN A 1 128 ? -16.503 -11.629 -1.755 1.00 60.34 128 GLN A O 1
ATOM 930 N N . PRO A 1 129 ? -15.413 -9.736 -2.326 1.00 65.44 129 PRO A N 1
ATOM 931 C CA . PRO A 1 129 ? -14.418 -9.850 -1.265 1.00 65.44 129 PRO A CA 1
ATOM 932 C C . PRO A 1 129 ? -15.042 -9.757 0.134 1.00 65.44 129 PRO A C 1
ATOM 934 O O . PRO A 1 129 ? -15.984 -8.997 0.351 1.00 65.44 129 PRO A O 1
ATOM 937 N N . ARG A 1 130 ? -14.459 -10.491 1.090 1.00 72.69 130 ARG A N 1
ATOM 938 C CA . ARG A 1 130 ? -14.707 -10.348 2.535 1.00 72.69 130 ARG A CA 1
ATOM 939 C C . ARG A 1 130 ? -13.535 -9.634 3.192 1.00 72.69 130 ARG A C 1
ATOM 941 O O . ARG A 1 130 ? -12.389 -9.973 2.889 1.00 72.69 130 ARG A O 1
ATOM 948 N N . GLY A 1 131 ? -13.790 -8.690 4.090 1.00 73.56 131 GLY A N 1
ATOM 949 C CA . GLY A 1 131 ? -12.773 -7.754 4.582 1.00 73.56 131 GLY A CA 1
ATOM 950 C C . GLY A 1 131 ? -11.585 -8.437 5.262 1.00 73.56 131 GLY A C 1
ATOM 951 O O . GLY A 1 131 ? -10.442 -8.141 4.930 1.00 73.56 131 GLY A O 1
ATOM 952 N N . GLU A 1 132 ? -11.841 -9.444 6.103 1.00 73.50 132 GLU A N 1
ATOM 953 C CA . GLU A 1 132 ? -10.798 -10.252 6.765 1.00 73.50 132 GLU A CA 1
ATOM 954 C C . GLU A 1 132 ? -9.930 -11.080 5.798 1.00 73.50 132 GLU A C 1
ATOM 956 O O . GLU A 1 132 ? -8.857 -11.551 6.173 1.00 73.50 132 GLU A O 1
ATOM 961 N N . THR A 1 133 ? -10.366 -11.268 4.547 1.00 72.31 133 THR A N 1
ATOM 962 C CA . THR A 1 133 ? -9.599 -11.999 3.519 1.00 72.31 133 THR A CA 1
ATOM 963 C C . THR A 1 133 ? -8.737 -11.093 2.639 1.00 72.31 133 THR A C 1
ATOM 965 O O . THR A 1 133 ? -7.910 -11.601 1.880 1.00 72.31 133 THR A O 1
ATOM 968 N N . LEU A 1 134 ? -8.905 -9.769 2.734 1.00 77.94 134 LEU A N 1
ATOM 969 C CA . LEU A 1 134 ? -8.146 -8.796 1.952 1.00 77.94 134 LEU A CA 1
ATOM 970 C C . LEU A 1 134 ? -6.786 -8.488 2.588 1.00 77.94 134 LEU A C 1
ATOM 972 O O . LEU A 1 134 ? -6.717 -8.365 3.810 1.00 77.94 134 LEU A O 1
ATOM 976 N N . PRO A 1 135 ? -5.712 -8.286 1.798 1.00 80.25 135 PRO A N 1
ATOM 977 C CA . PRO A 1 135 ? -4.461 -7.755 2.323 1.00 80.25 135 PRO A CA 1
ATOM 978 C C . PRO A 1 135 ? -4.698 -6.374 2.934 1.00 80.25 135 PRO A C 1
ATOM 980 O O . PRO A 1 135 ? -5.290 -5.503 2.295 1.00 80.25 135 PRO A O 1
ATOM 983 N N . ASN A 1 136 ? -4.220 -6.165 4.157 1.00 87.12 136 ASN A N 1
ATOM 984 C CA . ASN A 1 136 ? -4.302 -4.860 4.801 1.00 87.12 136 ASN A CA 1
ATOM 985 C C . ASN A 1 136 ? -3.304 -3.878 4.151 1.00 87.12 136 ASN A C 1
ATOM 987 O O . ASN A 1 136 ? -2.153 -4.248 3.893 1.00 87.12 136 ASN A O 1
ATOM 991 N N . ALA A 1 137 ? -3.727 -2.643 3.865 1.00 90.50 137 ALA A N 1
ATOM 992 C CA . ALA A 1 137 ? -2.917 -1.681 3.113 1.00 90.50 137 ALA A CA 1
ATOM 993 C C . ALA A 1 137 ? -1.632 -1.263 3.853 1.00 90.50 137 ALA A C 1
ATOM 995 O O . ALA A 1 137 ? -0.560 -1.274 3.245 1.00 90.50 137 ALA A O 1
ATOM 996 N N . ASP A 1 138 ? -1.702 -0.976 5.156 1.00 89.31 138 ASP A N 1
ATOM 997 C CA . ASP A 1 138 ? -0.524 -0.616 5.960 1.00 89.31 138 ASP A CA 1
ATOM 998 C C . ASP A 1 138 ? 0.453 -1.785 6.091 1.00 89.31 138 ASP A C 1
ATOM 1000 O O . ASP A 1 138 ? 1.660 -1.612 5.911 1.00 89.31 138 ASP A O 1
ATOM 1004 N N . VAL A 1 139 ? -0.049 -2.998 6.346 1.00 85.19 139 VAL A N 1
ATOM 1005 C CA . VAL A 1 139 ? 0.819 -4.184 6.446 1.00 85.19 139 VAL A CA 1
ATOM 1006 C C . VAL A 1 139 ? 1.451 -4.511 5.093 1.00 85.19 139 VAL A C 1
ATOM 1008 O O . VAL A 1 139 ? 2.622 -4.877 5.044 1.00 85.19 139 VAL A O 1
ATOM 1011 N N . THR A 1 140 ? 0.740 -4.278 3.986 1.00 86.94 140 THR A N 1
ATOM 1012 C CA . THR A 1 140 ? 1.312 -4.365 2.635 1.00 86.94 140 THR A CA 1
ATOM 1013 C C . THR A 1 140 ? 2.461 -3.363 2.469 1.00 86.94 140 THR A C 1
ATOM 1015 O O . THR A 1 140 ? 3.573 -3.772 2.137 1.00 86.94 140 THR A O 1
ATOM 1018 N N . LYS A 1 141 ? 2.258 -2.073 2.787 1.00 90.25 141 LYS A N 1
ATOM 1019 C CA . LYS A 1 141 ? 3.318 -1.041 2.741 1.00 90.25 141 LYS A CA 1
ATOM 1020 C C . LYS A 1 141 ? 4.514 -1.379 3.645 1.00 90.25 141 LYS A C 1
ATOM 1022 O O . LYS A 1 141 ? 5.661 -1.211 3.239 1.00 90.25 141 LYS A O 1
ATOM 1027 N N . LYS A 1 142 ? 4.268 -1.910 4.846 1.00 88.31 142 LYS A N 1
ATOM 1028 C CA . LYS A 1 142 ? 5.297 -2.359 5.802 1.00 88.31 142 LYS A CA 1
ATOM 1029 C C . LYS A 1 142 ? 6.094 -3.563 5.278 1.00 88.31 142 LYS A C 1
ATOM 1031 O O . LYS A 1 142 ? 7.317 -3.578 5.406 1.00 88.31 142 LYS A O 1
ATOM 1036 N N . THR A 1 143 ? 5.441 -4.536 4.638 1.00 86.94 143 THR A N 1
ATOM 1037 C CA . THR A 1 143 ? 6.114 -5.665 3.969 1.00 86.94 143 THR A CA 1
ATOM 1038 C C . THR A 1 143 ? 6.941 -5.197 2.769 1.00 86.94 143 THR A C 1
ATOM 1040 O O . THR A 1 143 ? 8.068 -5.661 2.602 1.00 86.94 143 THR A O 1
ATOM 1043 N N . ILE A 1 144 ? 6.438 -4.242 1.978 1.00 91.38 144 ILE A N 1
ATOM 1044 C CA . ILE A 1 144 ? 7.192 -3.611 0.883 1.00 91.38 144 ILE A CA 1
ATOM 1045 C C . ILE A 1 144 ? 8.459 -2.933 1.428 1.00 91.38 144 ILE A C 1
ATOM 1047 O O . ILE A 1 144 ? 9.556 -3.232 0.958 1.00 91.38 144 ILE A O 1
ATOM 1051 N N . ARG A 1 145 ? 8.344 -2.107 2.478 1.00 92.69 145 ARG A N 1
ATOM 1052 C CA . ARG A 1 145 ? 9.505 -1.473 3.130 1.00 92.69 145 ARG A CA 1
ATOM 1053 C C . ARG A 1 145 ? 10.533 -2.499 3.600 1.00 92.69 145 ARG A C 1
ATOM 1055 O O . ARG A 1 145 ? 11.706 -2.375 3.262 1.00 92.69 145 ARG A O 1
ATOM 1062 N N . ALA A 1 146 ? 10.105 -3.556 4.291 1.00 91.25 146 ALA A N 1
ATOM 1063 C CA . ALA A 1 146 ? 11.002 -4.627 4.735 1.00 91.25 146 ALA A CA 1
ATOM 1064 C C . ALA A 1 146 ? 11.725 -5.334 3.567 1.00 91.25 146 ALA A C 1
ATOM 1066 O O . ALA A 1 146 ? 12.907 -5.660 3.676 1.00 91.25 146 ALA A O 1
ATOM 1067 N N . TYR A 1 147 ? 11.047 -5.530 2.434 1.00 91.75 147 TYR A N 1
ATOM 1068 C CA . TYR A 1 147 ? 11.608 -6.151 1.231 1.00 91.75 147 TYR A CA 1
ATOM 1069 C C . TYR A 1 147 ? 12.666 -5.277 0.527 1.00 91.75 147 TYR A C 1
ATOM 1071 O O . TYR A 1 147 ? 13.694 -5.790 0.080 1.00 91.75 147 TYR A O 1
ATOM 1079 N N . TYR A 1 148 ? 12.479 -3.955 0.505 1.00 95.38 148 TYR A N 1
ATOM 1080 C CA . TYR A 1 148 ? 13.476 -2.998 0.002 1.00 95.38 148 TYR A CA 1
ATOM 1081 C C . TYR A 1 148 ? 14.533 -2.591 1.050 1.00 95.38 148 TYR A C 1
ATOM 1083 O O . TYR A 1 148 ? 15.455 -1.835 0.735 1.00 95.38 148 TYR A O 1
ATOM 1091 N N . GLY A 1 149 ? 14.443 -3.097 2.288 1.00 94.12 149 GLY A N 1
ATOM 1092 C CA . GLY A 1 149 ? 15.304 -2.686 3.408 1.00 94.12 149 GLY A CA 1
ATOM 1093 C C . GLY A 1 149 ? 15.094 -1.223 3.819 1.00 94.12 149 GLY A C 1
ATOM 1094 O O . GLY A 1 149 ? 16.014 -0.578 4.311 1.00 94.12 149 GLY A O 1
ATOM 1095 N N . ALA A 1 150 ? 13.915 -0.669 3.538 1.00 94.69 150 ALA A N 1
ATOM 1096 C CA . ALA A 1 150 ? 13.639 0.750 3.658 1.00 94.69 150 ALA A CA 1
ATOM 1097 C C . ALA A 1 150 ? 13.385 1.203 5.100 1.00 94.69 150 ALA A C 1
ATOM 1099 O O . ALA A 1 150 ? 12.788 0.501 5.916 1.00 94.69 150 ALA A O 1
ATOM 1100 N N . THR A 1 151 ? 13.808 2.432 5.380 1.00 93.56 151 THR A N 1
ATOM 1101 C CA . THR A 1 151 ? 13.510 3.147 6.628 1.00 93.56 151 THR A CA 1
ATOM 1102 C C . THR A 1 151 ? 12.036 3.561 6.710 1.00 93.56 151 THR A C 1
ATOM 1104 O O . THR A 1 151 ? 11.364 3.691 5.688 1.00 93.56 151 THR A O 1
ATOM 1107 N N . ASP A 1 152 ? 11.546 3.905 7.908 1.00 86.00 152 ASP A N 1
ATOM 1108 C CA . ASP A 1 152 ? 10.193 4.469 8.107 1.00 86.00 152 ASP A CA 1
ATOM 1109 C C . ASP A 1 152 ? 9.936 5.769 7.317 1.00 86.00 152 ASP A C 1
ATOM 1111 O O . ASP A 1 152 ? 8.790 6.177 7.138 1.00 86.00 152 ASP A O 1
ATOM 1115 N N . LYS A 1 153 ? 11.002 6.422 6.832 1.00 88.62 153 LYS A N 1
ATOM 1116 C CA . LYS A 1 153 ? 10.953 7.602 5.957 1.00 88.62 153 LYS A CA 1
ATOM 1117 C C . LYS A 1 153 ? 10.827 7.261 4.467 1.00 88.62 153 LYS A C 1
ATOM 1119 O O . LYS A 1 153 ? 10.859 8.178 3.660 1.00 88.62 153 LYS A O 1
ATOM 1124 N N . GLY A 1 154 ? 10.740 5.984 4.096 1.00 92.00 154 GLY A N 1
ATOM 1125 C CA . GLY A 1 154 ? 10.583 5.534 2.711 1.00 92.00 154 GLY A CA 1
ATOM 1126 C C . GLY A 1 154 ? 11.848 5.574 1.849 1.00 92.00 154 GLY A C 1
ATOM 1127 O O . GLY A 1 154 ? 11.752 5.542 0.629 1.00 92.00 154 GLY A O 1
ATOM 1128 N N . ILE A 1 155 ? 13.035 5.637 2.460 1.00 95.31 155 ILE A N 1
ATOM 1129 C CA . ILE A 1 155 ? 14.324 5.541 1.750 1.00 95.31 155 ILE A CA 1
ATOM 1130 C C . ILE A 1 155 ? 14.827 4.097 1.821 1.00 95.31 155 ILE A C 1
ATOM 1132 O O . ILE A 1 155 ? 14.978 3.586 2.936 1.00 95.31 155 ILE A O 1
ATOM 1136 N N . SER A 1 156 ? 15.081 3.458 0.671 1.00 96.06 156 SER A N 1
ATOM 1137 C CA . SER A 1 156 ? 15.537 2.057 0.591 1.00 96.06 156 SER A CA 1
ATOM 1138 C C . SER A 1 156 ? 16.992 1.860 1.030 1.00 96.06 156 SER A C 1
ATOM 1140 O O . SER A 1 156 ? 17.821 2.766 0.900 1.00 96.06 156 SER A O 1
ATOM 1142 N N . ASP A 1 157 ? 17.346 0.635 1.430 1.00 95.44 157 ASP A N 1
ATOM 1143 C CA . ASP A 1 157 ? 18.754 0.227 1.457 1.00 95.44 157 ASP A CA 1
ATOM 1144 C C . ASP A 1 157 ? 19.303 0.193 0.012 1.00 95.44 157 ASP A C 1
ATOM 1146 O O . ASP A 1 157 ? 18.564 -0.069 -0.944 1.00 95.44 157 ASP A O 1
ATOM 1150 N N . LYS A 1 158 ? 20.594 0.503 -0.159 1.00 93.44 158 LYS A N 1
ATOM 1151 C CA . LYS A 1 158 ? 21.296 0.600 -1.457 1.00 93.44 158 LYS A CA 1
ATOM 1152 C C . LYS A 1 158 ? 22.418 -0.440 -1.622 1.00 93.44 158 LYS A C 1
ATOM 1154 O O . LYS A 1 158 ? 23.101 -0.456 -2.643 1.00 93.44 158 LYS A O 1
ATOM 1159 N N . LYS A 1 159 ? 22.643 -1.290 -0.615 1.00 93.56 159 LYS A N 1
ATOM 1160 C CA . LYS A 1 159 ? 23.734 -2.273 -0.515 1.00 93.56 159 LYS A CA 1
ATOM 1161 C C . LYS A 1 159 ? 23.231 -3.691 -0.229 1.00 93.56 159 LYS A C 1
ATOM 1163 O O . LYS A 1 159 ? 23.690 -4.620 -0.893 1.00 93.56 159 LYS A O 1
ATOM 1168 N N . ASN A 1 160 ? 22.318 -3.865 0.729 1.00 93.88 160 ASN A N 1
ATOM 1169 C CA . ASN A 1 160 ? 21.848 -5.169 1.196 1.00 93.88 160 ASN A CA 1
ATOM 1170 C C . ASN A 1 160 ? 20.372 -5.151 1.641 1.00 93.88 160 ASN A C 1
ATOM 1172 O O . ASN A 1 160 ? 20.054 -4.855 2.788 1.00 93.88 160 ASN A O 1
ATOM 1176 N N . SER A 1 161 ? 19.476 -5.558 0.745 1.00 94.94 161 SER A N 1
ATOM 1177 C CA . SER A 1 161 ? 18.066 -5.831 1.038 1.00 94.94 161 SER A CA 1
ATOM 1178 C C . SER A 1 161 ? 17.590 -7.070 0.273 1.00 94.94 161 SER A C 1
ATOM 1180 O O . SER A 1 161 ? 18.234 -7.449 -0.711 1.00 94.94 161 SER A O 1
ATOM 1182 N N . PRO A 1 162 ? 16.474 -7.708 0.677 1.00 94.25 162 PRO A N 1
ATOM 1183 C CA . PRO A 1 162 ? 15.880 -8.816 -0.071 1.00 94.25 162 PRO A CA 1
ATOM 1184 C C . PRO A 1 162 ? 15.708 -8.525 -1.571 1.00 94.25 162 PRO A C 1
ATOM 1186 O O . PRO A 1 162 ? 16.133 -9.341 -2.387 1.00 94.25 162 PRO A O 1
ATOM 1189 N N . TYR A 1 163 ? 15.211 -7.335 -1.930 1.00 95.81 163 TYR A N 1
ATOM 1190 C CA . TYR A 1 163 ? 15.132 -6.850 -3.314 1.00 95.81 163 TYR A CA 1
ATOM 1191 C C . TYR A 1 163 ? 16.492 -6.863 -4.031 1.00 95.81 163 TYR A C 1
ATOM 1193 O O . TYR A 1 163 ? 16.617 -7.426 -5.118 1.00 95.81 163 TYR A O 1
ATOM 1201 N N . ILE A 1 164 ? 17.540 -6.304 -3.408 1.00 97.19 164 ILE A N 1
ATOM 1202 C CA . ILE A 1 164 ? 18.894 -6.269 -3.987 1.00 97.19 164 ILE A CA 1
ATOM 1203 C C . ILE A 1 164 ? 19.423 -7.683 -4.258 1.00 97.19 164 ILE A C 1
ATOM 1205 O O . ILE A 1 164 ? 20.065 -7.900 -5.286 1.00 97.19 164 ILE A O 1
ATOM 1209 N N . GLN A 1 165 ? 19.171 -8.637 -3.357 1.00 96.38 165 GLN A N 1
ATOM 1210 C CA . GLN A 1 165 ? 19.643 -10.013 -3.520 1.00 96.38 165 GLN A CA 1
ATOM 1211 C C . GLN A 1 165 ? 18.843 -10.765 -4.597 1.00 96.38 165 GLN A C 1
ATOM 1213 O O . GLN A 1 165 ? 19.446 -11.399 -5.462 1.00 96.38 165 GLN A O 1
ATOM 1218 N N . GLU A 1 166 ? 17.510 -10.656 -4.599 1.00 95.31 166 GLU A N 1
ATOM 1219 C CA . GLU A 1 166 ? 16.634 -11.314 -5.582 1.00 95.31 166 GLU A CA 1
ATOM 1220 C C . GLU A 1 166 ? 16.906 -10.817 -7.011 1.00 95.31 166 GLU A C 1
ATOM 1222 O O . GLU A 1 166 ? 17.128 -11.626 -7.915 1.00 95.31 166 GLU A O 1
ATOM 1227 N N . VAL A 1 167 ? 16.984 -9.495 -7.213 1.00 97.00 167 VAL A N 1
ATOM 1228 C CA . VAL A 1 167 ? 17.256 -8.902 -8.534 1.00 97.00 167 VAL A CA 1
ATOM 1229 C C . VAL A 1 167 ? 18.654 -9.274 -9.033 1.00 97.00 167 VAL A C 1
ATOM 1231 O O . VAL A 1 167 ? 18.792 -9.692 -10.183 1.00 97.00 167 VAL A O 1
ATOM 1234 N N . LYS A 1 168 ? 19.692 -9.219 -8.185 1.00 97.50 168 LYS A N 1
ATOM 1235 C CA . LYS A 1 168 ? 21.051 -9.632 -8.586 1.00 97.50 168 LYS A CA 1
ATOM 1236 C C . LYS A 1 168 ? 21.127 -11.112 -8.962 1.00 97.50 168 LYS A C 1
ATOM 1238 O O . LYS A 1 168 ? 21.777 -11.442 -9.951 1.00 97.50 168 LYS A O 1
ATOM 1243 N N . GLN A 1 169 ? 20.462 -11.999 -8.219 1.00 96.31 169 GLN A N 1
ATOM 1244 C CA . GLN A 1 169 ? 20.428 -13.434 -8.530 1.00 96.31 169 GLN A CA 1
ATOM 1245 C C . GLN A 1 169 ? 19.702 -13.711 -9.856 1.00 96.31 169 GLN A C 1
ATOM 1247 O O . GLN A 1 169 ? 20.201 -14.481 -10.681 1.00 96.31 169 GLN A O 1
ATOM 1252 N N . LEU A 1 170 ? 18.570 -13.042 -10.099 1.00 95.94 170 LEU A N 1
ATOM 1253 C CA . LEU A 1 170 ? 17.823 -13.131 -11.355 1.00 95.94 170 LEU A CA 1
ATOM 1254 C C . LEU A 1 170 ? 18.652 -12.638 -12.553 1.00 95.94 170 LEU A C 1
ATOM 1256 O O . LEU A 1 170 ? 18.765 -13.345 -13.556 1.00 95.94 170 LEU A O 1
ATOM 1260 N N . LEU A 1 171 ? 19.273 -11.461 -12.442 1.00 98.00 171 LEU A N 1
ATOM 1261 C CA . LEU A 1 171 ? 20.080 -10.883 -13.518 1.00 98.00 171 LEU A CA 1
ATOM 1262 C C . LEU A 1 171 ? 21.355 -11.691 -13.789 1.00 98.00 171 LEU A C 1
ATOM 1264 O O . LEU A 1 171 ? 21.688 -11.898 -14.952 1.00 98.00 171 LEU A O 1
ATOM 1268 N N . ALA A 1 172 ? 22.032 -12.212 -12.761 1.00 97.50 172 ALA A N 1
ATOM 1269 C CA . ALA A 1 172 ? 23.197 -13.083 -12.942 1.00 97.50 172 ALA A CA 1
ATOM 1270 C C . ALA A 1 172 ? 22.836 -14.390 -13.674 1.00 97.50 172 ALA A C 1
ATOM 1272 O O . ALA A 1 172 ? 23.549 -14.805 -14.591 1.00 97.50 172 ALA A O 1
ATOM 1273 N N . LYS A 1 173 ? 21.696 -15.005 -13.324 1.00 96.75 173 LYS A N 1
ATOM 1274 C CA . LYS A 1 173 ? 21.163 -16.192 -14.010 1.00 96.75 173 LYS A CA 1
ATOM 1275 C C . LYS A 1 173 ? 20.878 -15.915 -15.487 1.00 96.75 173 LYS A C 1
ATOM 1277 O O . LYS A 1 173 ? 21.285 -16.696 -16.344 1.00 96.75 173 LYS A O 1
ATOM 1282 N N . GLU A 1 174 ? 20.181 -14.825 -15.800 1.00 96.69 174 GLU A N 1
ATOM 1283 C CA . GLU A 1 174 ? 19.825 -14.520 -17.189 1.00 96.69 174 GLU A CA 1
ATOM 1284 C C . GLU A 1 174 ? 21.021 -13.998 -18.004 1.00 96.69 174 GLU A C 1
ATOM 1286 O O . GLU A 1 174 ? 21.105 -14.294 -19.197 1.00 96.69 174 GLU A O 1
ATOM 1291 N N . ALA A 1 175 ? 22.002 -13.327 -17.386 1.00 97.44 175 ALA A N 1
ATOM 1292 C CA . ALA A 1 175 ? 23.232 -12.891 -18.054 1.00 97.44 175 ALA A CA 1
ATOM 1293 C C . ALA A 1 175 ? 24.007 -14.071 -18.668 1.00 97.44 175 ALA A C 1
ATOM 1295 O O . ALA A 1 175 ? 24.467 -13.984 -19.808 1.00 97.44 175 ALA A O 1
ATOM 1296 N N . ALA A 1 176 ? 24.059 -15.213 -17.971 1.00 96.88 176 ALA A N 1
ATOM 1297 C CA . ALA A 1 176 ? 24.680 -16.440 -18.474 1.00 96.88 176 ALA A CA 1
ATOM 1298 C C . ALA A 1 176 ? 24.031 -16.979 -19.770 1.00 96.88 176 ALA A C 1
ATOM 1300 O O . ALA A 1 176 ? 24.671 -17.706 -20.528 1.00 96.88 176 ALA A O 1
ATOM 1301 N N . THR A 1 177 ? 22.780 -16.602 -20.067 1.00 96.50 177 THR A N 1
ATOM 1302 C CA . THR A 1 177 ? 22.070 -17.022 -21.290 1.00 96.50 177 THR A CA 1
ATOM 1303 C C . THR A 1 177 ? 22.380 -16.148 -22.512 1.00 96.50 177 THR A C 1
ATOM 1305 O O . THR A 1 177 ? 22.169 -16.584 -23.648 1.00 96.50 177 THR A O 1
ATOM 1308 N N . LEU A 1 178 ? 22.902 -14.929 -22.311 1.00 97.69 178 LEU A N 1
ATOM 1309 C CA . LEU A 1 178 ? 23.101 -13.927 -23.367 1.00 97.69 178 LEU A CA 1
ATOM 1310 C C . LEU A 1 178 ? 23.923 -14.439 -24.570 1.00 97.69 178 LEU A C 1
ATOM 1312 O O . LEU A 1 178 ? 23.477 -14.219 -25.699 1.00 97.69 178 LEU A O 1
ATOM 1316 N N . PRO A 1 179 ? 25.050 -15.172 -24.408 1.00 97.25 179 PRO A N 1
ATOM 1317 C CA . PRO A 1 179 ? 25.839 -15.639 -25.552 1.00 97.25 179 PRO A CA 1
ATOM 1318 C C . PRO A 1 179 ? 25.101 -16.659 -26.431 1.00 97.25 179 PRO A C 1
ATOM 1320 O O . PRO A 1 179 ? 25.304 -16.686 -27.645 1.00 97.25 179 PRO A O 1
ATOM 1323 N N . ALA A 1 180 ? 24.236 -17.491 -25.840 1.00 96.56 180 ALA A N 1
ATOM 1324 C CA . ALA A 1 180 ? 23.429 -18.461 -26.579 1.00 96.56 180 ALA A CA 1
ATOM 1325 C C . ALA A 1 180 ? 22.300 -17.761 -27.351 1.00 96.56 180 ALA A C 1
ATOM 1327 O O . ALA A 1 180 ? 22.149 -17.979 -28.553 1.00 96.56 180 ALA A O 1
ATOM 1328 N N . ARG A 1 181 ? 21.578 -16.847 -26.684 1.00 95.88 181 ARG A N 1
ATOM 1329 C CA . ARG A 1 181 ? 20.525 -16.022 -27.300 1.00 95.88 181 ARG A CA 1
ATOM 1330 C C . ARG A 1 181 ? 21.060 -15.184 -28.470 1.00 95.88 181 ARG A C 1
ATOM 1332 O O . ARG A 1 181 ? 20.409 -15.100 -29.508 1.00 95.88 181 ARG A O 1
ATOM 1339 N N . TYR A 1 182 ? 22.259 -14.609 -28.332 1.00 97.69 182 TYR A N 1
ATOM 1340 C CA . TYR A 1 182 ? 22.892 -13.828 -29.399 1.00 97.69 182 TYR A CA 1
ATOM 1341 C C . TYR A 1 182 ? 23.195 -14.695 -30.625 1.00 97.69 182 TYR A C 1
ATOM 1343 O O . TYR A 1 182 ? 22.797 -14.354 -31.738 1.00 97.69 182 TYR A O 1
ATOM 1351 N N . LYS A 1 183 ? 23.841 -15.854 -30.416 1.00 96.31 183 LYS A N 1
ATOM 1352 C CA . LYS A 1 183 ? 24.149 -16.814 -31.487 1.00 96.31 183 LYS A CA 1
ATOM 1353 C C . LYS A 1 183 ? 22.889 -17.295 -32.209 1.00 96.31 183 LYS A C 1
ATOM 1355 O O . LYS A 1 183 ? 22.900 -17.356 -33.431 1.00 96.31 183 LYS A O 1
ATOM 1360 N N . GLN A 1 184 ? 21.811 -17.586 -31.477 1.00 94.38 184 GLN A N 1
ATOM 1361 C CA . GLN A 1 184 ? 20.529 -18.005 -32.052 1.00 94.38 184 GLN A CA 1
ATOM 1362 C C . GLN A 1 184 ? 19.943 -16.943 -32.997 1.00 94.38 184 GLN A C 1
ATOM 1364 O O . GLN A 1 184 ? 19.577 -17.266 -34.124 1.00 94.38 184 GLN A O 1
ATOM 1369 N N . ALA A 1 185 ? 19.887 -15.681 -32.562 1.00 93.50 185 ALA A N 1
ATOM 1370 C CA . ALA A 1 185 ? 19.372 -14.582 -33.378 1.00 93.50 185 ALA A CA 1
ATOM 1371 C C . ALA A 1 185 ? 20.267 -14.287 -34.599 1.00 93.50 185 ALA A C 1
ATOM 1373 O O . ALA A 1 185 ? 19.767 -14.150 -35.715 1.00 93.50 185 ALA A O 1
ATOM 1374 N N . ALA A 1 186 ? 21.590 -14.246 -34.404 1.00 94.44 186 ALA A N 1
ATOM 1375 C CA . ALA A 1 186 ? 22.550 -13.965 -35.471 1.00 94.44 186 ALA A CA 1
ATOM 1376 C C . ALA A 1 186 ? 22.607 -15.081 -36.533 1.00 94.44 186 ALA A C 1
ATOM 1378 O O . ALA A 1 186 ? 22.698 -14.789 -37.723 1.00 94.44 186 ALA A O 1
ATOM 1379 N N . ALA A 1 187 ? 22.488 -16.354 -36.134 1.00 94.06 187 ALA A N 1
ATOM 1380 C CA . ALA A 1 187 ? 22.452 -17.494 -37.058 1.00 94.06 187 ALA A CA 1
ATOM 1381 C C . ALA A 1 187 ? 21.208 -17.511 -37.969 1.00 94.06 187 ALA A C 1
ATOM 1383 O O . ALA A 1 187 ? 21.216 -18.171 -39.003 1.00 94.06 187 ALA A O 1
ATOM 1384 N N . GLN A 1 188 ? 20.155 -16.770 -37.608 1.00 91.31 188 GLN A N 1
ATOM 1385 C CA . GLN A 1 188 ? 18.954 -16.565 -38.428 1.00 91.31 188 GLN A CA 1
ATOM 1386 C C . GLN A 1 188 ? 19.057 -15.322 -39.337 1.00 91.31 188 GLN A C 1
ATOM 1388 O O . GLN A 1 188 ? 18.078 -14.942 -39.974 1.00 91.31 188 GLN A O 1
ATOM 1393 N N . GLY A 1 189 ? 20.219 -14.657 -39.390 1.00 93.75 189 GLY A N 1
ATOM 1394 C CA . GLY A 1 189 ? 20.433 -13.433 -40.173 1.00 93.75 189 GLY A CA 1
ATOM 1395 C C . GLY A 1 189 ? 19.790 -12.173 -39.578 1.00 93.75 189 GLY A C 1
ATOM 1396 O O . GLY A 1 189 ? 19.807 -11.117 -40.209 1.00 93.75 189 GLY A O 1
ATOM 1397 N N . HIS A 1 190 ? 19.225 -12.256 -38.370 1.00 96.94 190 HIS A N 1
ATOM 1398 C CA . HIS A 1 190 ? 18.590 -11.126 -37.699 1.00 96.94 190 HIS A CA 1
ATOM 1399 C C . HIS A 1 190 ? 19.588 -10.293 -36.885 1.00 96.94 190 HIS A C 1
ATOM 1401 O O . HIS A 1 190 ? 20.556 -10.812 -36.332 1.00 96.94 190 HIS A O 1
ATOM 1407 N N . LYS A 1 191 ? 19.290 -9.000 -36.717 1.00 97.75 191 LYS A N 1
ATOM 1408 C CA . LYS A 1 191 ? 19.999 -8.104 -35.787 1.00 97.75 191 LYS A CA 1
ATOM 1409 C C . LYS A 1 191 ? 19.558 -8.421 -34.343 1.00 97.75 191 LYS A C 1
ATOM 1411 O O . LYS A 1 191 ? 18.383 -8.207 -34.034 1.00 97.75 191 LYS A O 1
ATOM 1416 N N . PRO A 1 192 ? 20.420 -8.912 -33.435 1.00 98.31 192 PRO A N 1
ATOM 1417 C CA . PRO A 1 192 ? 19.970 -9.295 -32.095 1.00 98.31 192 PRO A CA 1
ATOM 1418 C C . PRO A 1 192 ? 19.663 -8.063 -31.231 1.00 98.31 192 PRO A C 1
ATOM 1420 O O . PRO A 1 192 ? 20.515 -7.187 -31.058 1.00 98.31 192 PRO A O 1
ATOM 1423 N N . ALA A 1 193 ? 18.458 -8.000 -30.663 1.00 98.38 193 ALA A N 1
ATOM 1424 C CA . ALA A 1 193 ? 17.985 -6.886 -29.843 1.00 98.38 193 ALA A CA 1
ATOM 1425 C C . ALA A 1 193 ? 17.519 -7.324 -28.447 1.00 98.38 193 ALA A C 1
ATOM 1427 O O . ALA A 1 193 ? 17.040 -8.444 -28.256 1.00 98.38 193 ALA A O 1
ATOM 1428 N N . ILE A 1 194 ? 17.616 -6.401 -27.489 1.00 98.62 194 ILE A N 1
ATOM 1429 C CA . ILE A 1 194 ? 17.004 -6.506 -26.159 1.00 98.62 194 ILE A CA 1
ATOM 1430 C C . ILE A 1 194 ? 16.197 -5.239 -25.907 1.00 98.62 194 ILE A C 1
ATOM 1432 O O . ILE A 1 194 ? 16.733 -4.135 -26.009 1.00 98.62 194 ILE A O 1
ATOM 1436 N N . PHE A 1 195 ? 14.931 -5.406 -25.539 1.00 98.69 195 PHE A N 1
ATOM 1437 C CA . PHE A 1 195 ? 14.094 -4.324 -25.032 1.00 98.69 195 PHE A CA 1
ATOM 1438 C C . PHE A 1 195 ? 14.131 -4.297 -23.504 1.00 98.69 195 PHE A C 1
ATOM 1440 O O . PHE A 1 195 ? 14.073 -5.344 -22.860 1.00 98.69 195 PHE A O 1
ATOM 1447 N N . VAL A 1 196 ? 14.221 -3.101 -22.926 1.00 98.75 196 VAL A N 1
ATOM 1448 C CA . VAL A 1 196 ? 14.263 -2.895 -21.475 1.00 98.75 196 VAL A CA 1
ATOM 1449 C C . VAL A 1 196 ? 13.431 -1.667 -21.091 1.00 98.75 196 VAL A C 1
ATOM 1451 O O . VAL A 1 196 ? 13.549 -0.618 -21.725 1.00 98.75 196 VAL A O 1
ATOM 1454 N N . ASP A 1 197 ? 12.546 -1.784 -20.100 1.00 98.75 197 ASP A N 1
ATOM 1455 C CA . ASP A 1 197 ? 11.888 -0.612 -19.502 1.00 98.75 197 ASP A CA 1
ATOM 1456 C C . ASP A 1 197 ? 12.891 0.237 -18.686 1.00 98.75 197 ASP A C 1
ATOM 1458 O O . ASP A 1 197 ? 14.022 -0.178 -18.456 1.00 98.75 197 ASP A O 1
ATOM 1462 N N . ILE A 1 198 ? 12.515 1.449 -18.276 1.00 98.69 198 ILE A N 1
ATOM 1463 C CA . ILE A 1 198 ? 13.369 2.367 -17.520 1.00 98.69 198 ILE A CA 1
ATOM 1464 C C . ILE A 1 198 ? 13.012 2.425 -16.030 1.00 98.69 198 ILE A C 1
ATOM 1466 O O . ILE A 1 198 ? 13.923 2.514 -15.215 1.00 98.69 198 ILE A O 1
ATOM 1470 N N . ASP A 1 199 ? 11.739 2.385 -15.659 1.00 98.56 199 ASP A N 1
ATOM 1471 C CA . ASP A 1 199 ? 11.228 2.741 -14.335 1.00 98.56 199 ASP A CA 1
ATOM 1472 C C . ASP A 1 199 ? 11.149 1.491 -13.442 1.00 98.56 199 ASP A C 1
ATOM 1474 O O . ASP A 1 199 ? 10.582 0.476 -13.821 1.00 98.56 199 ASP A O 1
ATOM 1478 N N . ASP A 1 200 ? 11.889 1.491 -12.328 1.00 98.31 200 ASP A N 1
ATOM 1479 C CA . ASP A 1 200 ? 12.236 0.301 -11.519 1.00 98.31 200 ASP A CA 1
ATOM 1480 C C . ASP A 1 200 ? 12.823 -0.895 -12.303 1.00 98.31 200 ASP A C 1
ATOM 1482 O O . ASP A 1 200 ? 13.069 -1.967 -11.741 1.00 98.31 200 ASP A O 1
ATOM 1486 N N . THR A 1 201 ? 13.187 -0.659 -13.570 1.00 98.69 201 THR A N 1
ATOM 1487 C CA . THR A 1 201 ? 13.873 -1.603 -14.456 1.00 98.69 201 THR A CA 1
ATOM 1488 C C . THR A 1 201 ? 15.320 -1.192 -14.759 1.00 98.69 201 THR A C 1
ATOM 1490 O O . THR A 1 201 ? 16.213 -2.022 -14.605 1.00 98.69 201 THR A O 1
ATOM 1493 N N . LEU A 1 202 ? 15.596 0.078 -15.100 1.00 98.75 202 LEU A N 1
ATOM 1494 C CA . LEU A 1 202 ? 16.965 0.634 -15.126 1.00 98.75 202 LEU A CA 1
ATOM 1495 C C . LEU A 1 202 ? 17.210 1.621 -13.974 1.00 98.75 202 LEU A C 1
ATOM 1497 O O . LEU A 1 202 ? 18.274 1.597 -13.355 1.00 98.75 202 LEU A O 1
ATOM 1501 N N . LEU A 1 203 ? 16.243 2.487 -13.682 1.00 98.75 203 LEU A N 1
ATOM 1502 C CA . LEU A 1 203 ? 16.293 3.541 -12.673 1.00 98.75 203 LEU A CA 1
ATOM 1503 C C . LEU A 1 203 ? 15.266 3.227 -11.586 1.00 98.75 203 LEU A C 1
ATOM 1505 O O . LEU A 1 203 ? 14.071 3.204 -11.872 1.00 98.75 203 LEU A O 1
ATOM 1509 N N . SER A 1 204 ? 15.704 2.978 -10.352 1.00 97.94 204 SER A N 1
ATOM 1510 C CA . SER A 1 204 ? 14.764 2.656 -9.277 1.00 97.94 204 SER A CA 1
ATOM 1511 C C . SER A 1 204 ? 14.036 3.904 -8.792 1.00 97.94 204 SER A C 1
ATOM 1513 O O . SER A 1 204 ? 14.660 4.927 -8.502 1.00 97.94 204 SER A O 1
ATOM 1515 N N . THR A 1 205 ? 12.710 3.810 -8.696 1.00 97.25 205 THR A N 1
ATOM 1516 C CA . THR A 1 205 ? 11.830 4.927 -8.330 1.00 97.25 205 THR A CA 1
ATOM 1517 C C . THR A 1 205 ? 11.389 4.863 -6.868 1.00 97.25 205 THR A C 1
ATOM 1519 O O . THR A 1 205 ? 10.787 5.817 -6.377 1.00 97.25 205 THR A O 1
ATOM 1522 N N . TYR A 1 206 ? 11.749 3.787 -6.149 1.00 96.81 206 TYR A N 1
ATOM 1523 C CA . TYR A 1 206 ? 11.296 3.481 -4.787 1.00 96.81 206 TYR A CA 1
ATOM 1524 C C . TYR A 1 206 ? 11.258 4.692 -3.846 1.00 96.81 206 TYR A C 1
ATOM 1526 O O . TYR A 1 206 ? 10.219 4.970 -3.254 1.00 96.81 206 TYR A O 1
ATOM 1534 N N . ASP A 1 207 ? 12.365 5.433 -3.717 1.00 95.56 207 ASP A N 1
ATOM 1535 C CA . ASP A 1 207 ? 12.455 6.552 -2.768 1.00 95.56 207 ASP A CA 1
ATOM 1536 C C . ASP A 1 207 ? 11.478 7.691 -3.129 1.00 95.56 207 ASP A C 1
ATOM 1538 O O . ASP A 1 207 ? 10.921 8.336 -2.244 1.00 95.56 207 ASP A O 1
ATOM 1542 N N . LEU A 1 208 ? 11.218 7.924 -4.421 1.00 94.81 208 LEU A N 1
ATOM 1543 C CA . LEU A 1 208 ? 10.219 8.896 -4.881 1.00 94.81 208 LEU A CA 1
ATOM 1544 C C . LEU A 1 208 ? 8.792 8.409 -4.588 1.00 94.81 208 LEU A C 1
ATOM 1546 O O . LEU A 1 208 ? 7.931 9.210 -4.229 1.00 94.81 208 LEU A O 1
ATOM 1550 N N . VAL A 1 209 ? 8.551 7.105 -4.729 1.00 93.81 209 VAL A N 1
ATOM 1551 C CA . VAL A 1 209 ? 7.239 6.480 -4.526 1.00 93.81 209 VAL A CA 1
ATOM 1552 C C . VAL A 1 209 ? 6.887 6.378 -3.038 1.00 93.81 209 VAL A C 1
ATOM 1554 O O . VAL A 1 209 ? 5.784 6.748 -2.651 1.00 93.81 209 VAL A O 1
ATOM 1557 N N . ASP A 1 210 ? 7.793 5.921 -2.175 1.00 93.62 210 ASP A N 1
ATOM 1558 C CA . ASP A 1 210 ? 7.521 5.771 -0.741 1.00 93.62 210 ASP A CA 1
ATOM 1559 C C . ASP A 1 210 ? 7.724 7.097 0.017 1.00 93.62 210 ASP A C 1
ATOM 1561 O O . ASP A 1 210 ? 6.759 7.649 0.550 1.00 93.62 210 ASP A O 1
ATOM 1565 N N . ALA A 1 211 ? 8.933 7.675 0.004 1.00 90.25 211 ALA A N 1
ATOM 1566 C CA . ALA A 1 211 ? 9.223 8.909 0.746 1.00 90.25 211 ALA A CA 1
ATOM 1567 C C . ALA A 1 211 ? 8.534 10.154 0.162 1.00 90.25 211 ALA A C 1
ATOM 1569 O O . ALA A 1 211 ? 8.192 11.077 0.903 1.00 90.25 211 ALA A O 1
ATOM 1570 N N . GLY A 1 212 ? 8.341 10.198 -1.161 1.00 83.69 212 GLY A N 1
ATOM 1571 C CA . GLY A 1 212 ? 7.720 11.335 -1.842 1.00 83.69 212 GLY A CA 1
ATOM 1572 C C . GLY A 1 212 ? 6.192 11.362 -1.760 1.00 83.69 212 GLY A C 1
ATOM 1573 O O . GLY A 1 212 ? 5.618 12.449 -1.688 1.00 83.69 212 GLY A O 1
ATOM 1574 N N . THR A 1 213 ? 5.518 10.203 -1.769 1.00 86.25 213 THR A N 1
ATOM 1575 C CA . THR A 1 213 ? 4.045 10.147 -1.885 1.00 86.25 213 THR A CA 1
ATOM 1576 C C . THR A 1 213 ? 3.345 9.063 -1.052 1.00 86.25 213 THR A C 1
ATOM 1578 O O . THR A 1 213 ? 2.119 8.933 -1.126 1.00 86.25 213 THR A O 1
ATOM 1581 N N . GLY A 1 214 ? 4.066 8.265 -0.258 1.00 90.25 214 GLY A N 1
ATOM 1582 C CA . GLY A 1 214 ? 3.480 7.169 0.522 1.00 90.25 214 GLY A CA 1
ATOM 1583 C C . GLY A 1 214 ? 2.838 6.088 -0.355 1.00 90.25 214 GLY A C 1
ATOM 1584 O O . GLY A 1 214 ? 1.760 5.580 -0.035 1.00 90.25 214 GLY A O 1
ATOM 1585 N N . PHE A 1 215 ? 3.487 5.756 -1.470 1.00 92.56 215 PHE A N 1
ATOM 1586 C CA . PHE A 1 215 ? 3.026 4.879 -2.547 1.00 92.56 215 PHE A CA 1
ATOM 1587 C C . PHE A 1 215 ? 1.832 5.413 -3.355 1.00 92.56 215 PHE A C 1
ATOM 1589 O O . PHE A 1 215 ? 1.029 4.625 -3.839 1.00 92.56 215 PHE A O 1
ATOM 1596 N N . HIS A 1 216 ? 1.631 6.724 -3.509 1.00 89.88 216 HIS A N 1
ATOM 1597 C CA . HIS A 1 216 ? 0.566 7.284 -4.364 1.00 89.88 216 HIS A CA 1
ATOM 1598 C C . HIS A 1 216 ? 1.145 7.889 -5.648 1.00 89.88 216 HIS A C 1
ATOM 1600 O O . HIS A 1 216 ? 1.993 8.772 -5.594 1.00 89.88 216 HIS A O 1
ATOM 1606 N N . TYR A 1 217 ? 0.649 7.502 -6.826 1.00 90.56 217 TYR A N 1
ATOM 1607 C CA . TYR A 1 217 ? 0.989 8.244 -8.043 1.00 90.56 217 TYR A CA 1
ATOM 1608 C C . TYR A 1 217 ? 0.389 9.666 -8.019 1.00 90.56 217 TYR A C 1
ATOM 1610 O O . TYR A 1 217 ? -0.819 9.824 -8.204 1.00 90.56 217 TYR A O 1
ATOM 1618 N N . ASP A 1 218 ? 1.228 10.685 -7.813 1.00 92.00 218 ASP A N 1
ATOM 1619 C CA . ASP A 1 218 ? 0.925 12.092 -8.104 1.00 92.00 218 ASP A CA 1
ATOM 1620 C C . ASP A 1 218 ? 1.740 12.548 -9.331 1.00 92.00 218 ASP A C 1
ATOM 1622 O O . ASP A 1 218 ? 2.974 12.511 -9.288 1.00 92.00 218 ASP A O 1
ATOM 1626 N N . PRO A 1 219 ? 1.100 13.012 -10.423 1.00 93.25 219 PRO A N 1
ATOM 1627 C CA . PRO A 1 219 ? 1.805 13.368 -11.653 1.00 93.25 219 PRO A CA 1
ATOM 1628 C C . PRO A 1 219 ? 2.759 14.564 -11.510 1.00 93.25 219 PRO A C 1
ATOM 1630 O O . PRO A 1 219 ? 3.701 14.661 -12.294 1.00 93.25 219 PRO A O 1
ATOM 1633 N N . LYS A 1 220 ? 2.546 15.474 -10.545 1.00 94.25 220 LYS A N 1
ATOM 1634 C CA . LYS A 1 220 ? 3.433 16.637 -10.340 1.00 94.25 220 LYS A CA 1
ATOM 1635 C C . LYS A 1 220 ? 4.735 16.233 -9.652 1.00 94.25 220 LYS A C 1
ATOM 1637 O O . LYS A 1 220 ? 5.813 16.617 -10.096 1.00 94.25 220 LYS A O 1
ATOM 1642 N N . THR A 1 221 ? 4.628 15.438 -8.592 1.00 94.50 221 THR A N 1
ATOM 1643 C CA . THR A 1 221 ? 5.758 14.871 -7.848 1.00 94.50 221 THR A CA 1
ATOM 1644 C C . THR A 1 221 ? 6.541 13.896 -8.722 1.00 94.50 221 THR A C 1
ATOM 1646 O O . THR A 1 221 ? 7.769 13.963 -8.749 1.00 94.50 221 THR A O 1
ATOM 1649 N N . TRP A 1 222 ? 5.842 13.077 -9.517 1.00 95.88 222 TRP A N 1
ATOM 1650 C CA . TRP A 1 222 ? 6.457 12.206 -10.517 1.00 95.88 222 TRP A CA 1
ATOM 1651 C C . TRP A 1 222 ? 7.273 12.986 -11.554 1.00 95.88 222 TRP A C 1
ATOM 1653 O O . TRP A 1 222 ? 8.463 12.719 -11.707 1.00 95.88 222 TRP A O 1
ATOM 1663 N N . ASP A 1 223 ? 6.675 13.971 -12.241 1.00 96.56 223 ASP A N 1
ATOM 1664 C CA . ASP A 1 223 ? 7.409 14.737 -13.255 1.00 96.56 223 ASP A CA 1
ATOM 1665 C C . ASP A 1 223 ? 8.595 15.482 -12.635 1.00 96.56 223 ASP A C 1
ATOM 1667 O O . ASP A 1 223 ? 9.704 15.374 -13.146 1.00 96.56 223 ASP A O 1
ATOM 1671 N N . LYS A 1 224 ? 8.417 16.125 -11.471 1.00 97.06 224 LYS A N 1
ATOM 1672 C CA . LYS A 1 224 ? 9.522 16.762 -10.739 1.00 97.06 224 LYS A CA 1
ATOM 1673 C C . LYS A 1 224 ? 10.689 15.792 -10.500 1.00 97.06 224 LYS A C 1
ATOM 1675 O O . LYS A 1 224 ? 11.821 16.130 -10.838 1.00 97.06 224 LYS A O 1
ATOM 1680 N N . GLY A 1 225 ? 10.424 14.598 -9.962 1.00 96.75 225 GLY A N 1
ATOM 1681 C CA . GLY A 1 225 ? 11.459 13.589 -9.713 1.00 96.75 225 GLY A CA 1
ATOM 1682 C C . GLY A 1 225 ? 12.137 13.097 -10.996 1.00 96.75 225 GLY A C 1
ATOM 1683 O O . GLY A 1 225 ? 13.353 12.935 -11.036 1.00 96.75 225 GLY A O 1
ATOM 1684 N N . VAL A 1 226 ? 11.383 12.940 -12.087 1.00 98.06 226 VAL A N 1
ATOM 1685 C CA . VAL A 1 226 ? 11.948 12.587 -13.399 1.00 98.06 226 VAL A CA 1
ATOM 1686 C C . VAL A 1 226 ? 12.837 13.704 -13.964 1.00 98.06 226 VAL A C 1
ATOM 1688 O O . VAL A 1 226 ? 13.891 13.402 -14.524 1.00 98.06 226 VAL A O 1
ATOM 1691 N N . GLN A 1 227 ? 12.466 14.979 -13.795 1.00 98.38 227 GLN A N 1
ATOM 1692 C CA . GLN A 1 227 ? 13.256 16.127 -14.268 1.00 98.38 227 GLN A CA 1
ATOM 1693 C C . GLN A 1 227 ? 14.505 16.408 -13.404 1.00 98.38 227 GLN A C 1
ATOM 1695 O O . GLN A 1 227 ? 15.480 16.952 -13.920 1.00 98.38 227 GLN A O 1
ATOM 1700 N N . GLN A 1 228 ? 14.529 16.004 -12.125 1.00 98.00 228 GLN A N 1
ATOM 1701 C CA . GLN A 1 228 ? 15.739 16.055 -11.279 1.00 98.00 228 GLN A CA 1
ATOM 1702 C C . GLN A 1 228 ? 16.868 15.149 -11.810 1.00 98.00 228 GLN A C 1
ATOM 1704 O O . GLN A 1 228 ? 18.057 15.466 -11.668 1.00 98.00 228 GLN A O 1
ATOM 1709 N N . ALA A 1 229 ? 16.498 14.059 -12.492 1.00 98.19 229 ALA A N 1
ATOM 1710 C CA . ALA A 1 229 ? 17.414 13.141 -13.157 1.00 98.19 229 ALA A CA 1
ATOM 1711 C C . ALA A 1 229 ? 18.507 12.587 -12.219 1.00 98.19 229 ALA A C 1
ATOM 1713 O O . ALA A 1 229 ? 19.685 12.584 -12.578 1.00 98.19 229 ALA A O 1
ATOM 1714 N N . ASP A 1 230 ? 18.139 12.183 -11.005 1.00 97.12 230 ASP A N 1
ATOM 1715 C CA . ASP A 1 230 ? 19.017 11.718 -9.922 1.00 97.12 230 ASP A CA 1
ATOM 1716 C C . ASP A 1 230 ? 18.646 10.320 -9.374 1.00 97.12 230 ASP A C 1
ATOM 1718 O O . ASP A 1 230 ? 19.271 9.845 -8.425 1.00 97.12 230 ASP A O 1
ATOM 1722 N N . MET A 1 231 ? 17.690 9.617 -9.998 1.00 97.31 231 MET A N 1
ATOM 1723 C CA . MET A 1 231 ? 17.268 8.269 -9.588 1.00 97.31 231 MET A CA 1
ATOM 1724 C C . MET A 1 231 ? 18.432 7.258 -9.669 1.00 97.31 231 MET A C 1
ATOM 1726 O O . MET A 1 231 ? 19.147 7.242 -10.677 1.00 97.31 231 MET A O 1
ATOM 1730 N N . PRO A 1 232 ? 18.633 6.389 -8.661 1.00 97.50 232 PRO A N 1
ATOM 1731 C CA . PRO A 1 232 ? 19.722 5.413 -8.654 1.00 97.50 232 PRO A CA 1
ATOM 1732 C C . PRO A 1 232 ? 19.489 4.266 -9.649 1.00 97.50 232 PRO A C 1
ATOM 1734 O O . PRO A 1 232 ? 18.355 3.942 -10.000 1.00 97.50 232 PRO A O 1
ATOM 1737 N N . ALA A 1 233 ? 20.566 3.595 -10.062 1.00 98.38 233 ALA A N 1
ATOM 1738 C CA . ALA A 1 233 ? 20.471 2.386 -10.878 1.00 98.38 233 ALA A CA 1
ATOM 1739 C C . ALA A 1 233 ? 19.797 1.220 -10.126 1.00 98.38 233 ALA A C 1
ATOM 1741 O O . ALA A 1 233 ? 20.044 1.003 -8.938 1.00 98.38 233 ALA A O 1
ATOM 1742 N N . VAL A 1 234 ? 19.013 0.418 -10.849 1.00 98.56 234 VAL A N 1
ATOM 1743 C CA . VAL A 1 234 ? 18.502 -0.878 -10.381 1.00 98.56 234 VAL A CA 1
ATOM 1744 C C . VAL A 1 234 ? 19.674 -1.842 -10.096 1.00 98.56 234 VAL A C 1
ATOM 1746 O O . VAL A 1 234 ? 20.608 -1.928 -10.903 1.00 98.56 234 VAL A O 1
ATOM 1749 N N . PRO A 1 235 ? 19.673 -2.577 -8.963 1.00 97.69 235 PRO A N 1
ATOM 1750 C CA . PRO A 1 235 ? 20.837 -3.343 -8.509 1.00 97.69 235 PRO A CA 1
ATOM 1751 C C . PRO A 1 235 ? 21.344 -4.387 -9.518 1.00 97.69 235 PRO A C 1
ATOM 1753 O O . PRO A 1 235 ? 20.651 -5.345 -9.838 1.00 97.69 235 PRO A O 1
ATOM 1756 N N . GLY A 1 236 ? 22.592 -4.238 -9.978 1.00 97.12 236 GLY A N 1
ATOM 1757 C CA . GLY A 1 236 ? 23.243 -5.166 -10.921 1.00 97.12 236 GLY A CA 1
ATOM 1758 C C . GLY A 1 236 ? 22.817 -5.020 -12.389 1.00 97.12 236 GLY A C 1
ATOM 1759 O O . GLY A 1 236 ? 23.383 -5.679 -13.260 1.00 97.12 236 GLY A O 1
ATOM 1760 N N . MET A 1 237 ? 21.862 -4.138 -12.699 1.00 98.31 237 MET A N 1
ATOM 1761 C CA . MET A 1 237 ? 21.384 -3.955 -14.071 1.00 98.31 237 MET A CA 1
ATOM 1762 C C . MET A 1 237 ? 22.409 -3.237 -14.964 1.00 98.31 237 MET A C 1
ATOM 1764 O O . MET A 1 237 ? 22.510 -3.555 -16.146 1.00 98.31 237 MET A O 1
ATOM 1768 N N . VAL A 1 238 ? 23.242 -2.341 -14.421 1.00 98.50 238 VAL A N 1
ATOM 1769 C CA . VAL A 1 238 ? 24.355 -1.718 -15.174 1.00 98.50 238 VAL A CA 1
ATOM 1770 C C . VAL A 1 238 ? 25.291 -2.787 -15.751 1.00 98.50 238 VAL A C 1
ATOM 1772 O O . VAL A 1 238 ? 25.571 -2.776 -16.952 1.00 98.50 238 VAL A O 1
ATOM 1775 N N . ASP A 1 239 ? 25.688 -3.766 -14.933 1.00 98.19 239 ASP A N 1
ATOM 1776 C CA . ASP A 1 239 ? 26.557 -4.875 -15.346 1.00 98.19 239 ASP A CA 1
ATOM 1777 C C . ASP A 1 239 ? 25.874 -5.796 -16.364 1.00 98.19 239 ASP A C 1
ATOM 1779 O O . ASP A 1 239 ? 26.521 -6.282 -17.295 1.00 98.19 239 ASP A O 1
ATOM 1783 N N . PHE A 1 240 ? 24.565 -6.034 -16.221 1.00 98.50 240 PHE A N 1
ATOM 1784 C CA . PHE A 1 240 ? 23.776 -6.812 -17.181 1.00 98.50 240 PHE A CA 1
ATOM 1785 C C . PHE A 1 240 ? 23.730 -6.127 -18.557 1.00 98.50 240 PHE A C 1
ATOM 1787 O O . PHE A 1 240 ? 24.007 -6.755 -19.580 1.00 98.50 240 PHE A O 1
ATOM 1794 N N . ILE A 1 241 ? 23.438 -4.823 -18.596 1.00 98.50 241 ILE A N 1
ATOM 1795 C CA . ILE A 1 241 ? 23.368 -4.040 -19.839 1.00 98.50 241 ILE A CA 1
ATOM 1796 C C . ILE A 1 241 ? 24.755 -3.914 -20.490 1.00 98.50 241 ILE A C 1
ATOM 1798 O O . ILE A 1 241 ? 24.870 -4.026 -21.713 1.00 98.50 241 ILE A O 1
ATOM 1802 N N . ALA A 1 242 ? 25.819 -3.756 -19.697 1.00 98.31 242 ALA A N 1
ATOM 1803 C CA . ALA A 1 242 ? 27.194 -3.775 -20.193 1.00 98.31 242 ALA A CA 1
ATOM 1804 C C . ALA A 1 242 ? 27.563 -5.133 -20.824 1.00 98.31 242 ALA A C 1
ATOM 1806 O O . ALA A 1 242 ? 28.110 -5.168 -21.928 1.00 98.31 242 ALA A O 1
ATOM 1807 N N . GLN A 1 243 ? 27.205 -6.253 -20.183 1.00 97.94 243 GLN A N 1
ATOM 1808 C CA . GLN A 1 243 ? 27.399 -7.603 -20.731 1.00 97.94 243 GLN A CA 1
ATOM 1809 C C . GLN A 1 243 ? 26.588 -7.836 -22.012 1.00 97.94 243 GLN A C 1
ATOM 1811 O O . GLN A 1 243 ? 27.128 -8.364 -22.983 1.00 97.94 243 GLN A O 1
ATOM 1816 N N . ALA A 1 244 ? 25.330 -7.389 -22.061 1.00 98.19 244 ALA A N 1
ATOM 1817 C CA . ALA A 1 244 ? 24.495 -7.477 -23.256 1.00 98.19 244 ALA A CA 1
ATOM 1818 C C . ALA A 1 244 ? 25.096 -6.710 -24.446 1.00 98.19 244 ALA A C 1
ATOM 1820 O O . ALA A 1 244 ? 25.227 -7.271 -25.536 1.00 98.19 244 ALA A O 1
ATOM 1821 N N . ARG A 1 245 ? 25.533 -5.458 -24.243 1.00 97.69 245 ARG A N 1
ATOM 1822 C CA . ARG A 1 245 ? 26.213 -4.688 -25.298 1.00 97.69 245 ARG A CA 1
ATOM 1823 C C . ARG A 1 245 ? 27.548 -5.326 -25.702 1.00 97.69 245 ARG A C 1
ATOM 1825 O O . ARG A 1 245 ? 27.828 -5.408 -26.892 1.00 97.69 245 ARG A O 1
ATOM 1832 N N . LYS A 1 246 ? 28.331 -5.855 -24.751 1.00 96.75 246 LYS A N 1
ATOM 1833 C CA . LYS A 1 246 ? 29.583 -6.593 -25.027 1.00 96.75 246 LYS A CA 1
ATOM 1834 C C . LYS A 1 246 ? 29.357 -7.882 -25.830 1.00 96.75 246 LYS A C 1
ATOM 1836 O O . LYS A 1 246 ? 30.221 -8.260 -26.613 1.00 96.75 246 LYS A O 1
ATOM 1841 N N . ALA A 1 247 ? 28.208 -8.537 -25.667 1.00 96.75 247 ALA A N 1
ATOM 1842 C CA . ALA A 1 247 ? 27.802 -9.685 -26.479 1.00 96.75 247 ALA A CA 1
ATOM 1843 C C . ALA A 1 247 ? 27.306 -9.302 -27.891 1.00 96.75 247 ALA A C 1
ATOM 1845 O O . ALA A 1 247 ? 27.088 -10.195 -28.702 1.00 96.75 247 ALA A O 1
ATOM 1846 N N . GLY A 1 248 ? 27.143 -8.005 -28.189 1.00 96.69 248 GLY A N 1
ATOM 1847 C CA . GLY A 1 248 ? 26.722 -7.481 -29.494 1.00 96.69 248 GLY A CA 1
ATOM 1848 C C . GLY A 1 248 ? 25.247 -7.070 -29.594 1.00 96.69 248 GLY A C 1
ATOM 1849 O O . GLY A 1 248 ? 24.808 -6.665 -30.668 1.00 96.69 248 GLY A O 1
ATOM 1850 N N . PHE A 1 249 ? 24.456 -7.158 -28.517 1.00 98.31 249 PHE A N 1
ATOM 1851 C CA . PHE A 1 249 ? 23.029 -6.819 -28.581 1.00 98.31 249 PHE A CA 1
ATOM 1852 C C . PHE A 1 249 ? 22.773 -5.320 -28.785 1.00 98.31 249 PHE A C 1
ATOM 1854 O O . PHE A 1 249 ? 23.309 -4.464 -28.074 1.00 98.31 249 PHE A O 1
ATOM 1861 N N . THR A 1 250 ? 21.820 -5.011 -29.668 1.00 98.19 250 THR A N 1
ATOM 1862 C CA . THR A 1 250 ? 21.185 -3.688 -29.724 1.00 98.19 250 THR A CA 1
ATOM 1863 C C . THR A 1 250 ? 20.218 -3.553 -28.546 1.00 98.19 250 THR A C 1
ATOM 1865 O O . THR A 1 250 ? 19.098 -4.059 -28.587 1.00 98.19 250 THR A O 1
ATOM 1868 N N . VAL A 1 251 ? 20.662 -2.907 -27.466 1.00 98.50 251 VAL A N 1
ATOM 1869 C CA . VAL A 1 251 ? 19.831 -2.649 -26.277 1.00 98.50 251 VAL A CA 1
ATOM 1870 C C . VAL A 1 251 ? 19.037 -1.351 -26.455 1.00 98.50 251 VAL A C 1
ATOM 1872 O O . VAL A 1 251 ? 19.634 -0.292 -26.680 1.00 98.50 251 VAL A O 1
ATOM 1875 N N . ILE A 1 252 ? 17.710 -1.455 -26.323 1.00 98.69 252 ILE A N 1
ATOM 1876 C CA . ILE A 1 252 ? 16.711 -0.413 -26.597 1.00 98.69 252 ILE A CA 1
ATOM 1877 C C . ILE A 1 252 ? 15.874 -0.160 -25.334 1.00 98.69 252 ILE A C 1
ATOM 1879 O O . ILE A 1 252 ? 15.214 -1.068 -24.827 1.00 98.69 252 ILE A O 1
ATOM 1883 N N . GLY A 1 253 ? 15.877 1.078 -24.840 1.00 98.56 253 GLY A N 1
ATOM 1884 C CA . GLY A 1 253 ? 15.023 1.520 -23.736 1.00 98.56 253 GLY A CA 1
ATOM 1885 C C . GLY A 1 253 ? 13.600 1.818 -24.218 1.00 98.56 253 GLY A C 1
ATOM 1886 O O . GLY A 1 253 ? 13.439 2.481 -25.241 1.00 98.56 253 GLY A O 1
ATOM 1887 N N . LEU A 1 254 ? 12.568 1.370 -23.501 1.00 98.44 254 LEU A N 1
ATOM 1888 C CA . LEU A 1 254 ? 11.161 1.500 -23.907 1.00 98.44 254 LEU A CA 1
ATOM 1889 C C . LEU A 1 254 ? 10.254 1.782 -22.698 1.00 98.44 254 LEU A C 1
ATOM 1891 O O . LEU A 1 254 ? 9.749 0.857 -22.065 1.00 98.44 254 LEU A O 1
ATOM 1895 N N . THR A 1 255 ? 10.021 3.066 -22.405 1.00 97.81 255 THR A N 1
ATOM 1896 C CA . THR A 1 255 ? 9.345 3.550 -21.182 1.00 97.81 255 THR A CA 1
ATOM 1897 C C . THR A 1 255 ? 7.983 4.193 -21.440 1.00 97.81 255 THR A C 1
ATOM 1899 O O . THR A 1 255 ? 7.709 4.728 -22.517 1.00 97.81 255 THR A O 1
ATOM 1902 N N . GLY A 1 256 ? 7.121 4.145 -20.417 1.00 95.06 256 GLY A N 1
ATOM 1903 C CA . GLY A 1 256 ? 5.874 4.907 -20.341 1.00 95.06 256 GLY A CA 1
ATOM 1904 C C . GLY A 1 256 ? 6.052 6.414 -20.092 1.00 95.06 256 GLY A C 1
ATOM 1905 O O . GLY A 1 256 ? 5.077 7.150 -20.253 1.00 95.06 256 GLY A O 1
ATOM 1906 N N . ARG A 1 257 ? 7.263 6.884 -19.741 1.00 96.38 257 ARG A N 1
ATOM 1907 C CA . ARG A 1 257 ? 7.607 8.316 -19.640 1.00 96.38 257 ARG A CA 1
ATOM 1908 C C . ARG A 1 257 ? 7.312 9.052 -20.946 1.00 96.38 257 ARG A C 1
ATOM 1910 O O . ARG A 1 257 ? 7.436 8.494 -22.037 1.00 96.38 257 ARG A O 1
ATOM 1917 N N . THR A 1 258 ? 6.952 10.325 -20.824 1.00 94.25 258 THR A N 1
ATOM 1918 C CA . THR A 1 258 ? 6.566 11.172 -21.962 1.00 94.25 258 THR A CA 1
ATOM 1919 C C . THR A 1 258 ? 7.769 11.739 -22.719 1.00 94.25 258 THR A C 1
ATOM 1921 O O . THR A 1 258 ? 8.872 11.823 -22.182 1.00 94.25 258 THR A O 1
ATOM 1924 N N . ASP A 1 259 ? 7.573 12.209 -23.953 1.00 91.69 259 ASP A N 1
ATOM 1925 C CA . ASP A 1 259 ? 8.657 12.825 -24.743 1.00 91.69 259 ASP A CA 1
ATOM 1926 C C . ASP A 1 259 ? 9.311 14.035 -24.049 1.00 91.69 259 ASP A C 1
ATOM 1928 O O . ASP A 1 259 ? 10.524 14.228 -24.147 1.00 91.69 259 ASP A O 1
ATOM 1932 N N . GLY A 1 260 ? 8.537 14.809 -23.277 1.00 94.31 260 GLY A N 1
ATOM 1933 C CA . GLY A 1 260 ? 9.040 15.924 -22.459 1.00 94.31 260 GLY A CA 1
ATOM 1934 C C . GLY A 1 260 ? 9.941 15.495 -21.291 1.00 94.31 260 GLY A C 1
ATOM 1935 O O . GLY A 1 260 ? 10.637 16.320 -20.710 1.00 94.31 260 GLY A O 1
ATOM 1936 N N . GLN A 1 261 ? 9.969 14.201 -20.971 1.00 97.44 261 GLN A N 1
ATOM 1937 C CA . GLN A 1 261 ? 10.830 13.592 -19.956 1.00 97.44 261 GLN A CA 1
ATOM 1938 C C . GLN A 1 261 ? 12.050 12.885 -20.576 1.00 97.44 261 GLN A C 1
ATOM 1940 O O . GLN A 1 261 ? 12.933 12.418 -19.851 1.00 97.44 261 GLN A O 1
ATOM 1945 N N . LYS A 1 262 ? 12.143 12.808 -21.914 1.00 97.62 262 LYS A N 1
ATOM 1946 C CA . LYS A 1 262 ? 13.186 12.048 -22.625 1.00 97.62 262 LYS A CA 1
ATOM 1947 C C . LYS A 1 262 ? 14.599 12.570 -22.351 1.00 97.62 262 LYS A C 1
ATOM 1949 O O . LYS A 1 262 ? 15.515 11.776 -22.159 1.00 97.62 262 LYS A O 1
ATOM 1954 N N . ALA A 1 263 ? 14.775 13.893 -22.308 1.00 98.31 263 ALA A N 1
ATOM 1955 C CA . ALA A 1 263 ? 16.075 14.522 -22.066 1.00 98.31 263 ALA A CA 1
ATOM 1956 C C . ALA A 1 263 ? 16.593 14.239 -20.645 1.00 98.31 263 ALA A C 1
ATOM 1958 O O . ALA A 1 263 ? 17.684 13.697 -20.490 1.00 98.31 263 ALA A O 1
ATOM 1959 N N . ALA A 1 264 ? 15.778 14.516 -19.622 1.00 98.62 264 ALA A N 1
ATOM 1960 C CA . ALA A 1 264 ? 16.119 14.228 -18.230 1.00 98.62 264 ALA A CA 1
ATOM 1961 C C . ALA A 1 264 ? 16.362 12.727 -17.989 1.00 98.62 264 ALA A C 1
ATOM 1963 O O . ALA A 1 264 ? 17.305 12.356 -17.297 1.00 98.62 264 ALA A O 1
ATOM 1964 N N . THR A 1 265 ? 15.592 11.852 -18.646 1.00 98.75 265 THR A N 1
ATOM 1965 C CA . THR A 1 265 ? 15.796 10.396 -18.579 1.00 98.75 265 THR A CA 1
ATOM 1966 C C . THR A 1 265 ? 17.162 9.971 -19.126 1.00 98.75 265 THR A C 1
ATOM 1968 O O . THR A 1 265 ? 17.846 9.185 -18.477 1.00 98.75 265 THR A O 1
ATOM 1971 N N . LEU A 1 266 ? 17.612 10.517 -20.264 1.00 98.69 266 LEU A N 1
ATOM 1972 C CA . LEU A 1 266 ? 18.957 10.240 -20.794 1.00 98.69 266 LEU A CA 1
ATOM 1973 C C . LEU A 1 266 ? 20.062 10.754 -19.858 1.00 98.69 266 LEU A C 1
ATOM 1975 O O . LEU A 1 266 ? 21.008 10.021 -19.574 1.00 98.69 266 LEU A O 1
ATOM 1979 N N . THR A 1 267 ? 19.908 11.964 -19.310 1.00 98.69 267 THR A N 1
ATOM 1980 C CA . THR A 1 267 ? 20.816 12.514 -18.288 1.00 98.69 267 THR A CA 1
ATOM 1981 C C . THR A 1 267 ? 20.892 11.613 -17.053 1.00 98.69 267 THR A C 1
ATOM 1983 O O . THR A 1 267 ? 21.981 11.369 -16.532 1.00 98.69 267 THR A O 1
ATOM 1986 N N . ASN A 1 268 ? 19.756 11.081 -16.592 1.00 98.81 268 ASN A N 1
ATOM 1987 C CA . ASN A 1 268 ? 19.706 10.188 -15.440 1.00 98.81 268 ASN A CA 1
ATOM 1988 C C . ASN A 1 268 ? 20.380 8.841 -15.738 1.00 98.81 268 ASN A C 1
ATOM 1990 O O . ASN A 1 268 ? 21.136 8.356 -14.902 1.00 98.81 268 ASN A O 1
ATOM 1994 N N . LEU A 1 269 ? 20.135 8.247 -16.911 1.00 98.81 269 LEU A N 1
ATOM 1995 C CA . LEU A 1 269 ? 20.765 6.987 -17.320 1.00 98.81 269 LEU A CA 1
ATOM 1996 C C . LEU A 1 269 ? 22.292 7.121 -17.384 1.00 98.81 269 LEU A C 1
ATOM 1998 O O . LEU A 1 269 ? 22.998 6.256 -16.870 1.00 98.81 269 LEU A O 1
ATOM 2002 N N . ALA A 1 270 ? 22.797 8.231 -17.932 1.00 98.38 270 ALA A N 1
ATOM 2003 C CA . ALA A 1 270 ? 24.228 8.525 -17.970 1.00 98.38 270 ALA A CA 1
ATOM 2004 C C . ALA A 1 270 ? 24.830 8.681 -16.559 1.00 98.38 270 ALA A C 1
ATOM 2006 O O . ALA A 1 270 ? 25.822 8.024 -16.246 1.00 98.38 270 ALA A O 1
ATOM 2007 N N . LYS A 1 271 ? 24.202 9.477 -15.675 1.00 98.38 271 LYS A N 1
ATOM 2008 C CA . LYS A 1 271 ? 24.612 9.613 -14.259 1.00 98.38 271 LYS A CA 1
ATOM 2009 C C . LYS A 1 271 ? 24.590 8.278 -13.501 1.00 98.38 271 LYS A C 1
ATOM 2011 O O . LYS A 1 271 ? 25.445 8.044 -12.655 1.00 98.38 271 LYS A O 1
ATOM 2016 N N . ALA A 1 272 ? 23.624 7.413 -13.807 1.00 98.19 272 ALA A N 1
ATOM 2017 C CA . ALA A 1 272 ? 23.472 6.084 -13.217 1.00 98.19 272 ALA A CA 1
ATOM 2018 C C . ALA A 1 272 ? 24.439 5.029 -13.806 1.00 98.19 272 ALA A C 1
ATOM 2020 O O . ALA A 1 272 ? 24.389 3.869 -13.404 1.00 98.19 272 ALA A O 1
ATOM 2021 N N . GLY A 1 273 ? 25.323 5.416 -14.736 1.00 97.81 273 GLY A N 1
ATOM 2022 C CA . GLY A 1 273 ? 26.373 4.560 -15.294 1.00 97.81 273 GLY A CA 1
ATOM 2023 C C . GLY A 1 273 ? 25.957 3.703 -16.494 1.00 97.81 273 GLY A C 1
ATOM 2024 O O . GLY A 1 273 ? 26.727 2.840 -16.912 1.00 97.81 273 GLY A O 1
ATOM 2025 N N . TYR A 1 274 ? 24.770 3.910 -17.075 1.00 98.06 274 TYR A N 1
ATOM 2026 C CA . TYR A 1 274 ? 24.292 3.078 -18.180 1.00 98.06 274 TYR A CA 1
ATOM 2027 C C . TYR A 1 274 ? 24.940 3.431 -19.529 1.00 98.06 274 TYR A C 1
ATOM 2029 O O . TYR A 1 274 ? 24.756 4.544 -20.029 1.00 98.06 274 TYR A O 1
ATOM 2037 N N . PRO A 1 275 ? 25.626 2.481 -20.195 1.00 88.62 275 PRO A N 1
ATOM 2038 C CA . PRO A 1 275 ? 26.267 2.745 -21.477 1.00 88.62 275 PRO A CA 1
ATOM 2039 C C . PRO A 1 275 ? 25.257 2.810 -22.634 1.00 88.62 275 PRO A C 1
ATOM 2041 O O . PRO A 1 275 ? 24.305 2.027 -22.700 1.00 88.62 275 PRO A O 1
ATOM 2044 N N . GLY A 1 276 ? 25.531 3.674 -23.615 1.00 87.81 276 GLY A N 1
ATOM 2045 C CA . GLY A 1 276 ? 24.995 3.576 -24.982 1.00 87.81 276 GLY A CA 1
ATOM 2046 C C . GLY A 1 276 ? 23.512 3.911 -25.196 1.00 87.81 276 GLY A C 1
ATOM 2047 O O . GLY A 1 276 ? 22.966 3.545 -26.239 1.00 87.81 276 GLY A O 1
ATOM 2048 N N . PHE A 1 277 ? 22.845 4.575 -24.249 1.00 97.31 277 PHE A N 1
ATOM 2049 C CA . PHE A 1 277 ? 21.496 5.111 -24.475 1.00 97.31 277 PHE A CA 1
ATOM 2050 C C . PHE A 1 277 ? 21.556 6.501 -25.123 1.00 97.31 277 PHE A C 1
ATOM 2052 O O . PHE A 1 277 ? 22.227 7.401 -24.622 1.00 97.31 277 PHE A O 1
ATOM 2059 N N . THR A 1 278 ? 20.848 6.673 -26.240 1.00 97.19 278 THR A N 1
ATOM 2060 C CA . THR A 1 278 ? 20.769 7.913 -27.028 1.00 97.19 278 THR A CA 1
ATOM 2061 C C . THR A 1 278 ? 19.306 8.290 -27.280 1.00 97.19 278 THR A C 1
ATOM 2063 O O . THR A 1 278 ? 18.381 7.607 -26.836 1.00 97.19 278 THR A O 1
ATOM 2066 N N . ARG A 1 279 ? 19.059 9.370 -28.033 1.00 96.06 279 ARG A N 1
ATOM 2067 C CA . ARG A 1 279 ? 17.701 9.743 -28.465 1.00 96.06 279 ARG A CA 1
ATOM 2068 C C . ARG A 1 279 ? 17.034 8.692 -29.363 1.00 96.06 279 ARG A C 1
ATOM 2070 O O . ARG A 1 279 ? 15.805 8.703 -29.443 1.00 96.06 279 ARG A O 1
ATOM 2077 N N . ASP A 1 280 ? 17.822 7.807 -29.967 1.00 95.12 280 ASP A N 1
ATOM 2078 C CA . ASP A 1 280 ? 17.415 6.832 -30.988 1.00 95.12 280 ASP A CA 1
ATOM 2079 C C . ASP A 1 280 ? 17.320 5.408 -30.416 1.00 95.12 280 ASP A C 1
ATOM 2081 O O . ASP A 1 280 ? 16.592 4.573 -30.944 1.00 95.12 280 ASP A O 1
ATOM 2085 N N . THR A 1 281 ? 18.009 5.138 -29.299 1.00 95.94 281 THR A N 1
ATOM 2086 C CA . THR A 1 281 ? 17.922 3.877 -28.537 1.00 95.94 281 THR A CA 1
ATOM 2087 C C . THR A 1 281 ? 17.064 3.986 -27.269 1.00 95.94 281 THR A C 1
ATOM 2089 O O . THR A 1 281 ? 17.054 3.067 -26.453 1.00 95.94 281 THR A O 1
ATOM 2092 N N . LEU A 1 282 ? 16.311 5.080 -27.107 1.00 98.12 282 LEU A N 1
ATOM 2093 C CA . LEU A 1 282 ? 15.294 5.270 -26.067 1.00 98.12 282 LEU A CA 1
ATOM 2094 C C . LEU A 1 282 ? 13.952 5.647 -26.710 1.00 98.12 282 LEU A C 1
ATOM 2096 O O . LEU A 1 282 ? 13.885 6.594 -27.491 1.00 98.12 282 LEU A O 1
ATOM 2100 N N . PHE A 1 283 ? 12.872 4.969 -26.334 1.00 97.62 283 PHE A N 1
ATOM 2101 C CA . PHE A 1 283 ? 11.513 5.200 -26.821 1.00 97.62 283 PHE A CA 1
ATOM 2102 C C . PHE A 1 283 ? 10.597 5.613 -25.664 1.00 97.62 283 PHE A C 1
ATOM 2104 O O . PHE A 1 283 ? 10.496 4.926 -24.645 1.00 97.62 283 PHE A O 1
ATOM 2111 N N . THR A 1 284 ? 9.960 6.771 -25.830 1.00 96.31 284 THR A N 1
ATOM 2112 C CA . THR A 1 284 ? 9.049 7.425 -24.882 1.00 96.31 284 THR A CA 1
ATOM 2113 C C . THR A 1 284 ? 7.621 7.394 -25.413 1.00 96.31 284 THR A C 1
ATOM 2115 O O . THR A 1 284 ? 7.400 7.412 -26.626 1.00 96.31 284 THR A O 1
ATOM 2118 N N . LYS A 1 285 ? 6.633 7.339 -24.514 1.00 92.00 285 LYS A N 1
ATOM 2119 C CA . LYS A 1 285 ? 5.226 7.366 -24.913 1.00 92.00 285 LYS A CA 1
ATOM 2120 C C . LYS A 1 285 ? 4.828 8.790 -25.306 1.00 92.00 285 LYS A C 1
ATOM 2122 O O . LYS A 1 285 ? 5.063 9.746 -24.569 1.00 92.00 285 LYS A O 1
ATOM 2127 N N . TRP A 1 286 ? 4.191 8.921 -26.464 1.00 88.94 286 TRP A N 1
ATOM 2128 C CA . TRP A 1 286 ? 3.795 10.217 -27.008 1.00 88.94 286 TRP A CA 1
ATOM 2129 C C . TRP A 1 286 ? 2.737 10.926 -26.146 1.00 88.94 286 TRP A C 1
ATOM 2131 O O . TRP A 1 286 ? 1.976 10.298 -25.400 1.00 88.94 286 TRP A O 1
ATOM 2141 N N . LYS A 1 287 ? 2.635 12.251 -26.302 1.00 82.81 287 LYS A N 1
ATOM 2142 C CA . LYS A 1 287 ? 1.567 13.076 -25.712 1.00 82.81 287 LYS A CA 1
ATOM 2143 C C . LYS A 1 287 ? 0.573 13.527 -26.791 1.00 82.81 287 LYS A C 1
ATOM 2145 O O . LYS A 1 287 ? 0.964 13.879 -27.901 1.00 82.81 287 LYS A O 1
ATOM 2150 N N . GLY A 1 288 ? -0.720 13.539 -26.461 1.00 79.50 288 GLY A N 1
ATOM 2151 C CA . GLY A 1 288 ? -1.780 13.948 -27.391 1.00 79.50 288 GLY A CA 1
ATOM 2152 C C . GLY A 1 288 ? -1.857 13.051 -28.633 1.00 79.50 288 GLY A C 1
ATOM 2153 O O . GLY A 1 288 ? -1.770 11.829 -28.526 1.00 79.50 288 GLY A O 1
ATOM 2154 N N . ASN A 1 289 ? -1.999 13.665 -29.809 1.00 77.69 289 ASN A N 1
ATOM 2155 C CA . ASN A 1 289 ? -2.252 12.958 -31.070 1.00 77.69 289 ASN A CA 1
ATOM 2156 C C . ASN A 1 289 ? -0.976 12.480 -31.794 1.00 77.69 289 ASN A C 1
ATOM 2158 O O . ASN A 1 289 ? -1.080 11.875 -32.857 1.00 77.69 289 ASN A O 1
ATOM 2162 N N . ALA A 1 290 ? 0.220 12.702 -31.233 1.00 86.38 290 ALA A N 1
ATOM 2163 C CA . ALA A 1 290 ? 1.515 12.358 -31.839 1.00 86.38 290 ALA A CA 1
ATOM 2164 C C . ALA A 1 290 ? 1.849 10.843 -31.821 1.00 86.38 290 ALA A C 1
ATOM 2166 O O . ALA A 1 290 ? 2.999 10.446 -31.638 1.00 86.38 290 ALA A O 1
ATOM 2167 N N . LYS A 1 291 ? 0.842 9.977 -31.986 1.00 91.44 291 LYS A N 1
ATOM 2168 C CA . LYS A 1 291 ? 0.993 8.517 -31.980 1.00 91.44 291 LYS A CA 1
ATOM 2169 C C . LYS A 1 291 ? 1.830 8.062 -33.185 1.00 91.44 291 LYS A C 1
ATOM 2171 O O . LYS A 1 291 ? 1.423 8.346 -34.314 1.00 91.44 291 LYS A O 1
ATOM 2176 N N . PRO A 1 292 ? 2.906 7.272 -33.002 1.00 91.81 292 PRO A N 1
ATOM 2177 C CA . PRO A 1 292 ? 3.654 6.712 -34.123 1.00 91.81 292 PRO A CA 1
ATOM 2178 C C . PRO A 1 292 ? 2.765 5.892 -35.070 1.00 91.81 292 PRO A C 1
ATOM 2180 O O . PRO A 1 292 ? 1.817 5.222 -34.642 1.00 91.81 292 PRO A O 1
ATOM 2183 N N . ALA A 1 293 ? 3.076 5.923 -36.368 1.00 93.56 293 ALA A N 1
ATOM 2184 C CA . ALA A 1 293 ? 2.288 5.233 -37.392 1.00 93.56 293 ALA A CA 1
ATOM 2185 C C . ALA A 1 293 ? 2.267 3.703 -37.201 1.00 93.56 293 ALA A C 1
ATOM 2187 O O . ALA A 1 293 ? 1.242 3.076 -37.443 1.00 93.56 293 ALA A O 1
ATOM 2188 N N . TYR A 1 294 ? 3.360 3.120 -36.693 1.00 93.25 294 TYR A N 1
ATOM 2189 C CA . TYR A 1 294 ? 3.491 1.680 -36.436 1.00 93.25 294 TYR A CA 1
ATOM 2190 C C . TYR A 1 294 ? 2.718 1.168 -35.204 1.00 93.25 294 TYR A C 1
ATOM 2192 O O . TYR A 1 294 ? 2.638 -0.041 -34.997 1.00 93.25 294 TYR A O 1
ATOM 2200 N N . VAL A 1 295 ? 2.154 2.054 -34.371 1.00 92.94 295 VAL A N 1
ATOM 2201 C CA . VAL A 1 295 ? 1.351 1.660 -33.201 1.00 92.94 295 VAL A CA 1
ATOM 2202 C C . VAL A 1 295 ? -0.132 1.670 -33.573 1.00 92.94 295 VAL A C 1
ATOM 2204 O O . VAL A 1 295 ? -0.715 2.738 -33.759 1.00 92.94 295 VAL A O 1
ATOM 2207 N N . SER A 1 296 ? -0.756 0.496 -33.640 1.00 88.31 296 SER A N 1
ATOM 2208 C CA . SER A 1 296 ? -2.212 0.340 -33.793 1.00 88.31 296 SER A CA 1
ATOM 2209 C C . SER A 1 296 ? -2.866 0.058 -32.442 1.00 88.31 296 SER A C 1
ATOM 2211 O O . SER A 1 296 ? -2.272 -0.625 -31.610 1.00 88.31 296 SER A O 1
ATOM 2213 N N . CYS A 1 297 ? -4.076 0.581 -32.226 1.00 88.56 297 CYS A N 1
ATOM 2214 C CA . CYS A 1 297 ? -4.781 0.496 -30.944 1.00 88.56 297 CYS A CA 1
ATOM 2215 C C . CYS A 1 297 ? -6.277 0.237 -31.161 1.00 88.56 297 CYS A C 1
ATOM 2217 O O . CYS A 1 297 ? -6.857 0.760 -32.111 1.00 88.56 297 CYS A O 1
ATOM 2219 N N . ALA A 1 298 ? -6.902 -0.539 -30.276 1.00 85.31 298 ALA A N 1
ATOM 2220 C CA . ALA A 1 298 ? -8.318 -0.910 -30.346 1.00 85.31 298 ALA A CA 1
ATOM 2221 C C . ALA A 1 298 ? -9.274 0.233 -29.948 1.00 85.31 298 ALA A C 1
ATOM 2223 O O . ALA A 1 298 ? -10.474 0.161 -30.200 1.00 85.31 298 ALA A O 1
ATOM 2224 N N . GLN A 1 299 ? -8.751 1.287 -29.315 1.00 84.75 299 GLN A N 1
ATOM 2225 C CA . GLN A 1 299 ? -9.488 2.482 -28.904 1.00 84.75 299 GLN A CA 1
ATOM 2226 C C . GLN A 1 299 ? -8.679 3.748 -29.216 1.00 84.75 299 GLN A C 1
ATOM 2228 O O . GLN A 1 299 ? -7.460 3.699 -29.381 1.00 84.75 299 GLN A O 1
ATOM 2233 N N . ALA A 1 300 ? -9.347 4.907 -29.222 1.00 81.00 300 ALA A N 1
ATOM 2234 C CA . ALA A 1 300 ? -8.723 6.210 -29.484 1.00 81.00 300 ALA A CA 1
ATOM 2235 C C . ALA A 1 300 ? -7.558 6.555 -28.528 1.00 81.00 300 ALA A C 1
ATOM 2237 O O . ALA A 1 300 ? -6.661 7.314 -28.893 1.00 81.00 300 ALA A O 1
ATOM 2238 N N . LYS A 1 301 ? -7.543 5.981 -27.316 1.00 84.25 301 LYS A N 1
ATOM 2239 C CA . LYS A 1 301 ? -6.434 6.079 -26.359 1.00 84.25 301 LYS A CA 1
ATOM 2240 C C . LYS A 1 301 ? -5.760 4.719 -26.194 1.00 84.25 301 LYS A C 1
ATOM 2242 O O . LYS A 1 301 ? -6.317 3.820 -25.575 1.00 84.25 301 LYS A O 1
ATOM 2247 N N . CYS A 1 302 ? -4.524 4.616 -26.665 1.00 88.12 302 CYS A N 1
ATOM 2248 C CA . CYS A 1 302 ? -3.718 3.406 -26.542 1.00 88.12 302 CYS A CA 1
ATOM 2249 C C . CYS A 1 302 ? -3.308 3.107 -25.090 1.00 88.12 302 CYS A C 1
ATOM 2251 O O . CYS A 1 302 ? -2.772 3.971 -24.377 1.00 88.12 302 CYS A O 1
ATOM 2253 N N . THR A 1 303 ? -3.454 1.847 -24.693 1.00 89.25 303 THR A N 1
ATOM 2254 C CA . THR A 1 303 ? -2.869 1.243 -23.487 1.00 89.25 303 THR A CA 1
ATOM 2255 C C . THR A 1 303 ? -1.335 1.325 -23.496 1.00 89.25 303 THR A C 1
ATOM 2257 O O . THR A 1 303 ? -0.702 1.763 -24.464 1.00 89.25 303 THR A O 1
ATOM 2260 N N . THR A 1 304 ? -0.684 0.961 -22.389 1.00 90.38 304 THR A N 1
ATOM 2261 C CA . THR A 1 304 ? 0.784 0.806 -22.376 1.00 90.38 304 THR A CA 1
ATOM 2262 C C . THR A 1 304 ? 1.207 -0.459 -23.127 1.00 90.38 304 THR A C 1
ATOM 2264 O O . THR A 1 304 ? 2.202 -0.413 -23.846 1.00 90.38 304 THR A O 1
ATOM 2267 N N . VAL A 1 305 ? 0.401 -1.526 -23.062 1.00 91.19 305 VAL A N 1
ATOM 2268 C CA . VAL A 1 305 ? 0.640 -2.802 -23.756 1.00 91.19 305 VAL A CA 1
ATOM 2269 C C . VAL A 1 305 ? 0.692 -2.620 -25.279 1.00 91.19 305 VAL A C 1
ATOM 2271 O O . VAL A 1 305 ? 1.681 -2.999 -25.897 1.00 91.19 305 VAL A O 1
ATOM 2274 N N . GLU A 1 306 ? -0.313 -1.977 -25.889 1.00 92.69 306 GLU A N 1
ATOM 2275 C CA . GLU A 1 306 ? -0.363 -1.737 -27.348 1.00 92.69 306 GLU A CA 1
ATOM 2276 C C . GLU A 1 306 ? 0.836 -0.918 -27.842 1.00 92.69 306 GLU A C 1
ATOM 2278 O O . GLU A 1 306 ? 1.442 -1.248 -28.861 1.00 92.69 306 GLU A O 1
ATOM 2283 N N . TYR A 1 307 ? 1.218 0.125 -27.097 1.00 94.44 307 TYR A N 1
ATOM 2284 C CA . TYR A 1 307 ? 2.398 0.933 -27.403 1.00 94.44 307 TYR A CA 1
ATOM 2285 C C . TYR A 1 307 ? 3.682 0.097 -27.351 1.00 94.44 307 TYR A C 1
ATOM 2287 O O . TYR A 1 307 ? 4.445 0.090 -28.320 1.00 94.44 307 TYR A O 1
ATOM 2295 N N . LYS A 1 308 ? 3.928 -0.623 -26.250 1.00 95.94 308 LYS A N 1
ATOM 2296 C CA . LYS A 1 308 ? 5.181 -1.365 -26.082 1.00 95.94 308 LYS A CA 1
ATOM 2297 C C . LYS A 1 308 ? 5.276 -2.557 -27.039 1.00 95.94 308 LYS A C 1
ATOM 2299 O O . LYS A 1 308 ? 6.283 -2.690 -27.732 1.00 95.94 308 LYS A O 1
ATOM 2304 N N . ALA A 1 309 ? 4.215 -3.355 -27.168 1.00 94.81 309 ALA A N 1
ATOM 2305 C CA . ALA A 1 309 ? 4.158 -4.473 -28.110 1.00 94.81 309 ALA A CA 1
ATOM 2306 C C . ALA A 1 309 ? 4.257 -4.008 -29.575 1.00 94.81 309 ALA A C 1
ATOM 2308 O O . ALA A 1 309 ? 5.045 -4.561 -30.342 1.00 94.81 309 ALA A O 1
ATOM 2309 N N . GLY A 1 310 ? 3.537 -2.944 -29.953 1.00 95.31 310 GLY A N 1
ATOM 2310 C CA . GLY A 1 310 ? 3.625 -2.345 -31.289 1.00 95.31 310 GLY A CA 1
ATOM 2311 C C . GLY A 1 310 ? 5.029 -1.830 -31.622 1.00 95.31 310 GLY A C 1
ATOM 2312 O O . GLY A 1 310 ? 5.491 -1.984 -32.751 1.00 95.31 310 GLY A O 1
ATOM 2313 N N . THR A 1 311 ? 5.751 -1.297 -30.630 1.00 97.00 311 THR A N 1
ATOM 2314 C CA . THR A 1 311 ? 7.139 -0.837 -30.805 1.00 97.00 311 THR A CA 1
ATOM 2315 C C . THR A 1 311 ? 8.111 -2.007 -30.986 1.00 97.00 311 THR A C 1
ATOM 2317 O O . THR A 1 311 ? 8.934 -1.966 -31.898 1.00 97.00 311 THR A O 1
ATOM 2320 N N . ARG A 1 312 ? 7.985 -3.094 -30.207 1.00 97.38 312 ARG A N 1
ATOM 2321 C CA . ARG A 1 312 ? 8.793 -4.314 -30.423 1.00 97.38 312 ARG A CA 1
ATOM 2322 C C . ARG A 1 312 ? 8.541 -4.927 -31.805 1.00 97.38 312 ARG A C 1
ATOM 2324 O O . ARG A 1 312 ? 9.491 -5.197 -32.537 1.00 97.38 312 ARG A O 1
ATOM 2331 N N . LYS A 1 313 ? 7.270 -5.047 -32.210 1.00 96.31 313 LYS A N 1
ATOM 2332 C CA . LYS A 1 313 ? 6.868 -5.548 -33.537 1.00 96.31 313 LYS A CA 1
ATOM 2333 C C . LYS A 1 313 ? 7.397 -4.681 -34.687 1.00 96.31 313 LYS A C 1
ATOM 2335 O O . LYS A 1 313 ? 7.756 -5.203 -35.741 1.00 96.31 313 LYS A O 1
ATOM 2340 N N . HIS A 1 314 ? 7.490 -3.364 -34.491 1.00 97.25 314 HIS A N 1
ATOM 2341 C CA . HIS A 1 314 ? 8.104 -2.470 -35.474 1.00 97.25 314 HIS A CA 1
ATOM 2342 C C . HIS A 1 314 ? 9.595 -2.784 -35.685 1.00 97.25 314 HIS A C 1
ATOM 2344 O O . HIS A 1 314 ? 10.041 -2.857 -36.829 1.00 97.25 314 HIS A O 1
ATOM 2350 N N . PHE A 1 315 ? 10.348 -3.063 -34.619 1.00 97.75 315 PHE A N 1
ATOM 2351 C CA . PHE A 1 315 ? 11.748 -3.483 -34.742 1.00 97.75 315 PHE A CA 1
ATOM 2352 C C . PHE A 1 315 ? 11.891 -4.859 -35.414 1.00 97.75 315 PHE A C 1
ATOM 2354 O O . PHE A 1 315 ? 12.765 -5.028 -36.265 1.00 97.75 315 PHE A O 1
ATOM 2361 N N . GLU A 1 316 ? 11.002 -5.819 -35.144 1.00 96.88 316 GLU A N 1
ATOM 2362 C CA . GLU A 1 316 ? 10.977 -7.090 -35.892 1.00 96.88 316 GLU A CA 1
ATOM 2363 C C . GLU A 1 316 ? 10.781 -6.855 -37.403 1.00 96.88 316 GLU A C 1
ATOM 2365 O O . GLU A 1 316 ? 11.519 -7.409 -38.218 1.00 96.88 316 GLU A O 1
ATOM 2370 N N . SER A 1 317 ? 9.892 -5.929 -37.792 1.00 96.81 317 SER A N 1
ATOM 2371 C CA . SER A 1 317 ? 9.708 -5.531 -39.202 1.00 96.81 317 SER A CA 1
ATOM 2372 C C . SER A 1 317 ? 10.920 -4.822 -39.842 1.00 96.81 317 SER A C 1
ATOM 2374 O O . SER A 1 317 ? 10.966 -4.668 -41.059 1.00 96.81 317 SER A O 1
ATOM 2376 N N . GLN A 1 318 ? 11.926 -4.428 -39.050 1.00 96.94 318 GLN A N 1
ATOM 2377 C CA . GLN A 1 318 ? 13.199 -3.834 -39.498 1.00 96.94 318 GLN A CA 1
ATOM 2378 C C . GLN A 1 318 ? 14.375 -4.840 -39.491 1.00 96.94 318 GLN A C 1
ATOM 2380 O O . GLN A 1 318 ? 15.551 -4.456 -39.604 1.00 96.94 318 GLN A O 1
ATOM 2385 N N . GLY A 1 319 ? 14.069 -6.136 -39.352 1.00 97.12 319 GLY A N 1
ATOM 2386 C CA . GLY A 1 319 ? 15.038 -7.233 -39.371 1.00 97.12 319 GLY A CA 1
ATOM 2387 C C . GLY A 1 319 ? 15.748 -7.481 -38.038 1.00 97.12 319 GLY A C 1
ATOM 2388 O O . GLY A 1 319 ? 16.782 -8.152 -38.020 1.00 97.12 319 GLY A O 1
ATOM 2389 N N . TYR A 1 320 ? 15.234 -6.943 -36.927 1.00 98.06 320 TYR A N 1
ATOM 2390 C CA . TYR A 1 320 ? 15.708 -7.314 -35.594 1.00 98.06 320 TYR A CA 1
ATOM 2391 C C . TYR A 1 320 ? 15.042 -8.601 -35.097 1.00 98.06 320 TYR A C 1
ATOM 2393 O O . TYR A 1 320 ? 13.901 -8.898 -35.441 1.00 98.06 320 TYR A O 1
ATOM 2401 N N . ARG A 1 321 ? 15.736 -9.331 -34.220 1.00 97.50 321 ARG A N 1
ATOM 2402 C CA . ARG A 1 321 ? 15.145 -10.382 -33.383 1.00 97.50 321 ARG A CA 1
ATOM 2403 C C . ARG A 1 321 ? 15.203 -9.932 -31.934 1.00 97.50 321 ARG A C 1
ATOM 2405 O O . ARG A 1 321 ? 16.294 -9.734 -31.396 1.00 97.50 321 ARG A O 1
ATOM 2412 N N . VAL A 1 322 ? 14.042 -9.757 -31.308 1.00 97.69 322 VAL A N 1
ATOM 2413 C CA . VAL A 1 322 ? 13.951 -9.364 -29.898 1.00 97.69 322 VAL A CA 1
ATOM 2414 C C . VAL A 1 322 ? 14.184 -10.599 -29.030 1.00 97.69 322 VAL A C 1
ATOM 2416 O O . VAL A 1 322 ? 13.260 -11.331 -28.695 1.00 97.69 322 VAL A O 1
ATOM 2419 N N . ALA A 1 323 ? 15.441 -10.846 -28.671 1.00 97.31 323 ALA A N 1
ATOM 2420 C CA . ALA A 1 323 ? 15.833 -12.037 -27.920 1.00 97.31 323 ALA A CA 1
ATOM 2421 C C . ALA A 1 323 ? 15.375 -11.998 -26.448 1.00 97.31 323 ALA A C 1
ATOM 2423 O O . ALA A 1 323 ? 15.229 -13.044 -25.811 1.00 97.31 323 ALA A O 1
ATOM 2424 N N . LEU A 1 324 ? 15.171 -10.790 -25.907 1.00 97.19 324 LEU A N 1
ATOM 2425 C CA . LEU A 1 324 ? 14.678 -10.522 -24.555 1.00 97.19 324 LEU A CA 1
ATOM 2426 C C . LEU A 1 324 ? 13.824 -9.242 -24.524 1.00 97.19 324 LEU A C 1
ATOM 2428 O O . LEU A 1 324 ? 14.205 -8.230 -25.116 1.00 97.19 324 LEU A O 1
ATOM 2432 N N . SER A 1 325 ? 12.726 -9.273 -23.764 1.00 98.06 325 SER A N 1
ATOM 2433 C CA . SER A 1 325 ? 12.074 -8.078 -23.203 1.00 98.06 325 SER A CA 1
ATOM 2434 C C . SER A 1 325 ? 12.190 -8.121 -21.678 1.00 98.06 325 SER A C 1
ATOM 2436 O O . SER A 1 325 ? 11.967 -9.173 -21.072 1.00 98.06 325 SER A O 1
ATOM 2438 N N . ILE A 1 326 ? 12.566 -7.004 -21.059 1.00 98.38 326 ILE A N 1
ATOM 2439 C CA . ILE A 1 326 ? 12.852 -6.888 -19.623 1.00 98.38 326 ILE A CA 1
ATOM 2440 C C . ILE A 1 326 ? 12.031 -5.733 -19.047 1.00 98.38 326 ILE A C 1
ATOM 2442 O O . ILE A 1 326 ? 12.049 -4.634 -19.602 1.00 98.38 326 ILE A O 1
ATOM 2446 N N . GLY A 1 327 ? 11.326 -5.968 -17.942 1.00 97.75 327 GLY A N 1
ATOM 2447 C CA . GLY A 1 327 ? 10.502 -4.944 -17.300 1.00 97.75 327 GLY A CA 1
ATOM 2448 C C . GLY A 1 327 ? 9.949 -5.371 -15.947 1.00 97.75 327 GLY A C 1
ATOM 2449 O O . GLY A 1 327 ? 9.915 -6.559 -15.614 1.00 97.75 327 GLY A O 1
ATOM 2450 N N . ASP A 1 328 ? 9.515 -4.396 -15.160 1.00 95.50 328 ASP A N 1
ATOM 2451 C CA . ASP A 1 328 ? 8.902 -4.589 -13.850 1.00 95.50 328 ASP A CA 1
ATOM 2452 C C . ASP A 1 328 ? 7.368 -4.731 -13.934 1.00 95.50 328 ASP A C 1
ATOM 2454 O O . ASP A 1 328 ? 6.749 -5.244 -13.001 1.00 95.50 328 ASP A O 1
ATOM 2458 N N . GLN A 1 329 ? 6.749 -4.347 -15.057 1.00 92.25 329 GLN A N 1
ATOM 2459 C CA . GLN A 1 329 ? 5.306 -4.435 -15.291 1.00 92.25 329 GLN A CA 1
ATOM 2460 C C . GLN A 1 329 ? 4.956 -5.468 -16.368 1.00 92.25 329 GLN A C 1
ATOM 2462 O O . GLN A 1 329 ? 5.700 -5.724 -17.316 1.00 92.25 329 GLN A O 1
ATOM 2467 N N . TRP A 1 330 ? 3.753 -6.044 -16.281 1.00 88.06 330 TRP A N 1
ATOM 2468 C CA . TRP A 1 330 ? 3.263 -6.969 -17.313 1.00 88.06 330 TRP A CA 1
ATOM 2469 C C . TRP A 1 330 ? 3.108 -6.285 -18.682 1.00 88.06 330 TRP A C 1
ATOM 2471 O O . TRP A 1 330 ? 3.340 -6.927 -19.708 1.00 88.06 330 TRP A O 1
ATOM 2481 N N . SER A 1 331 ? 2.842 -4.972 -18.708 1.00 90.75 331 SER A N 1
ATOM 2482 C CA . SER A 1 331 ? 2.779 -4.150 -19.925 1.00 90.75 331 SER A CA 1
ATOM 2483 C C . SER A 1 331 ? 4.053 -4.139 -20.769 1.00 90.75 331 SER A C 1
ATOM 2485 O O . SER A 1 331 ? 4.018 -3.762 -21.941 1.00 90.75 331 SER A O 1
ATOM 2487 N N . ASP A 1 332 ? 5.175 -4.550 -20.188 1.00 95.12 332 ASP A N 1
ATOM 2488 C CA . ASP A 1 332 ? 6.496 -4.520 -20.817 1.00 95.12 332 ASP A CA 1
ATOM 2489 C C . ASP A 1 332 ? 6.803 -5.849 -21.519 1.00 95.12 332 ASP A C 1
ATOM 2491 O O . ASP A 1 332 ? 7.741 -5.951 -22.314 1.00 95.12 332 ASP A O 1
ATOM 2495 N N . LEU A 1 333 ? 5.976 -6.863 -21.240 1.00 92.44 333 LEU A N 1
ATOM 2496 C CA . LEU A 1 333 ? 6.197 -8.271 -21.551 1.00 92.44 333 LEU A CA 1
ATOM 2497 C C . LEU A 1 333 ? 5.023 -8.890 -22.342 1.00 92.44 333 LEU A C 1
ATOM 2499 O O . LEU A 1 333 ? 5.241 -9.750 -23.192 1.00 92.44 333 LEU A O 1
ATOM 2503 N N . GLN A 1 334 ? 3.785 -8.441 -22.101 1.00 89.31 334 GLN A N 1
ATOM 2504 C CA . GLN A 1 334 ? 2.577 -8.837 -22.843 1.00 89.31 334 GLN A CA 1
ATOM 2505 C C . GLN A 1 334 ? 2.593 -8.383 -24.311 1.00 89.31 334 GLN A C 1
ATOM 2507 O O . GLN A 1 334 ? 3.274 -7.424 -24.685 1.00 89.31 334 GLN A O 1
ATOM 2512 N N . GLY A 1 335 ? 1.780 -9.046 -25.140 1.00 86.06 335 GLY A N 1
ATOM 2513 C CA . GLY A 1 335 ? 1.577 -8.698 -26.550 1.00 86.06 335 GLY A CA 1
ATOM 2514 C C . GLY A 1 335 ? 2.624 -9.247 -27.527 1.00 86.06 335 GLY A C 1
ATOM 2515 O O . GLY A 1 335 ? 2.619 -8.852 -28.689 1.00 86.06 335 GLY A O 1
ATOM 2516 N N . GLY A 1 336 ? 3.503 -10.157 -27.095 1.00 87.81 336 GLY A N 1
ATOM 2517 C CA . GLY A 1 336 ? 4.444 -10.863 -27.974 1.00 87.81 336 GLY A CA 1
ATOM 2518 C C . GLY A 1 336 ? 5.625 -10.015 -28.470 1.00 87.81 336 GLY A C 1
ATOM 2519 O O . GLY A 1 336 ? 6.053 -9.073 -27.801 1.00 87.81 336 GLY A O 1
ATOM 2520 N N . SER A 1 337 ? 6.176 -10.374 -29.633 1.00 92.00 337 SER A N 1
ATOM 2521 C CA . SER A 1 337 ? 7.380 -9.756 -30.218 1.00 92.00 337 SER A CA 1
ATOM 2522 C C . SER A 1 337 ? 8.597 -9.753 -29.275 1.00 92.00 337 SER A C 1
ATOM 2524 O O . SER A 1 337 ? 9.232 -8.721 -29.054 1.00 92.00 337 SER A O 1
ATOM 2526 N N . ALA A 1 338 ? 8.854 -10.904 -28.644 1.00 94.06 338 ALA A N 1
ATOM 2527 C CA . ALA A 1 338 ? 10.060 -11.219 -27.876 1.00 94.06 338 ALA A CA 1
ATOM 2528 C C . ALA A 1 338 ? 10.197 -12.745 -27.693 1.00 94.06 338 ALA A C 1
ATOM 2530 O O . ALA A 1 338 ? 9.201 -13.415 -27.422 1.00 94.06 338 ALA A O 1
ATOM 2531 N N . ASP A 1 339 ? 11.415 -13.289 -27.788 1.00 93.75 339 ASP A N 1
ATOM 2532 C CA . ASP A 1 339 ? 11.696 -14.726 -27.593 1.00 93.75 339 ASP A CA 1
ATOM 2533 C C . ASP A 1 339 ? 11.617 -15.167 -26.124 1.00 93.75 339 ASP A C 1
ATOM 2535 O O . ASP A 1 339 ? 11.315 -16.323 -25.823 1.00 93.75 339 ASP A O 1
ATOM 2539 N N . ALA A 1 340 ? 11.915 -14.259 -25.193 1.00 93.44 340 ALA A N 1
ATOM 2540 C CA . ALA A 1 340 ? 11.830 -14.502 -23.760 1.00 93.44 340 ALA A CA 1
ATOM 2541 C C . ALA A 1 340 ? 11.599 -13.202 -22.981 1.00 93.44 340 ALA A C 1
ATOM 2543 O O . ALA A 1 340 ? 11.869 -12.098 -23.460 1.00 93.44 340 ALA A O 1
ATOM 2544 N N . LEU A 1 341 ? 11.085 -13.358 -21.763 1.00 93.94 341 LEU A N 1
ATOM 2545 C CA . LEU A 1 341 ? 10.554 -12.284 -20.932 1.00 93.94 341 LEU A CA 1
ATOM 2546 C C . LEU A 1 341 ? 11.183 -12.364 -19.538 1.00 93.94 341 LEU A C 1
ATOM 2548 O O . LEU A 1 341 ? 11.119 -13.416 -18.901 1.00 93.94 341 LEU A O 1
ATOM 2552 N N . ILE A 1 342 ? 11.764 -11.264 -19.059 1.00 94.19 342 ILE A N 1
ATOM 2553 C CA . ILE A 1 342 ? 12.311 -11.149 -17.701 1.00 94.19 342 ILE A CA 1
ATOM 2554 C C . ILE A 1 342 ? 11.439 -10.161 -16.928 1.00 94.19 342 ILE A C 1
ATOM 2556 O O . ILE A 1 342 ? 11.489 -8.956 -17.170 1.00 94.19 342 ILE A O 1
ATOM 2560 N N . LYS A 1 343 ? 10.640 -10.694 -16.000 1.00 92.06 343 LYS A N 1
ATOM 2561 C CA . LYS A 1 343 ? 9.856 -9.913 -15.040 1.00 92.06 343 LYS A CA 1
ATOM 2562 C C . LYS A 1 343 ? 10.719 -9.592 -13.826 1.00 92.06 343 LYS A C 1
ATOM 2564 O O . LYS A 1 343 ? 11.167 -10.510 -13.142 1.00 92.06 343 LYS A O 1
ATOM 2569 N N . LEU A 1 344 ? 10.918 -8.309 -13.549 1.00 95.19 344 LEU A N 1
ATOM 2570 C CA . LEU A 1 344 ? 11.495 -7.845 -12.291 1.00 95.19 344 LEU A CA 1
ATOM 2571 C C . LEU A 1 344 ? 10.393 -7.673 -11.229 1.00 95.19 344 LEU A C 1
ATOM 2573 O O . LEU A 1 344 ? 9.264 -7.313 -11.580 1.00 95.19 344 LEU A O 1
ATOM 2577 N N . PRO A 1 345 ? 10.684 -7.927 -9.942 1.00 92.31 345 PRO A N 1
ATOM 2578 C CA . PRO A 1 345 ? 9.721 -7.738 -8.863 1.00 92.31 345 PRO A CA 1
ATOM 2579 C C . PRO A 1 345 ? 9.430 -6.251 -8.617 1.00 92.31 345 PRO A C 1
ATOM 2581 O O . PRO A 1 345 ? 10.343 -5.485 -8.313 1.00 92.31 345 PRO A O 1
ATOM 2584 N N . ASN A 1 346 ? 8.152 -5.858 -8.674 1.00 93.56 346 ASN A N 1
ATOM 2585 C CA . ASN A 1 346 ? 7.700 -4.537 -8.223 1.00 93.56 346 ASN A CA 1
ATOM 2586 C C . ASN A 1 346 ? 6.301 -4.593 -7.561 1.00 93.56 346 ASN A C 1
ATOM 2588 O O . ASN A 1 346 ? 5.283 -4.733 -8.248 1.00 93.56 346 ASN A O 1
ATOM 2592 N N . PRO A 1 347 ? 6.222 -4.467 -6.223 1.00 91.44 347 PRO A N 1
ATOM 2593 C CA . PRO A 1 347 ? 4.965 -4.356 -5.482 1.00 91.44 347 PRO A CA 1
ATOM 2594 C C . PRO A 1 347 ? 4.504 -2.898 -5.243 1.00 91.44 347 PRO A C 1
ATOM 2596 O O . PRO A 1 347 ? 3.480 -2.689 -4.591 1.00 91.44 347 PRO A O 1
ATOM 2599 N N . THR A 1 348 ? 5.246 -1.888 -5.716 1.00 94.31 348 THR A N 1
ATOM 2600 C CA . THR A 1 348 ? 5.061 -0.468 -5.343 1.00 94.31 348 THR A CA 1
ATOM 2601 C C . THR A 1 348 ? 4.027 0.290 -6.187 1.00 94.31 348 THR A C 1
ATOM 2603 O O . THR A 1 348 ? 3.356 1.170 -5.650 1.00 94.31 348 THR A O 1
ATOM 2606 N N . TYR A 1 349 ? 3.859 -0.065 -7.467 1.00 92.88 349 TYR A N 1
ATOM 2607 C CA . TYR A 1 349 ? 2.820 0.464 -8.366 1.00 92.88 349 TYR A CA 1
ATOM 2608 C C . TYR A 1 349 ? 2.395 -0.579 -9.411 1.00 92.88 349 TYR A C 1
ATOM 2610 O O . TYR A 1 349 ? 3.165 -1.495 -9.715 1.00 92.88 349 TYR A O 1
ATOM 2618 N N . TYR A 1 350 ? 1.192 -0.456 -9.982 1.00 88.25 350 TYR A N 1
ATOM 2619 C CA . TYR A 1 350 ? 0.688 -1.373 -11.019 1.00 88.25 350 TYR A CA 1
ATOM 2620 C C . TYR A 1 350 ? 0.114 -0.633 -12.234 1.00 88.25 350 TYR A C 1
ATOM 2622 O O . TYR A 1 350 ? -0.843 0.138 -12.126 1.00 88.25 350 TYR A O 1
ATOM 2630 N N . LEU A 1 351 ? 0.643 -0.929 -13.424 1.00 86.69 351 LEU A N 1
ATOM 2631 C CA . LEU A 1 351 ? 0.114 -0.428 -14.692 1.00 86.69 351 LEU A CA 1
ATOM 2632 C C . LEU A 1 351 ? -0.960 -1.378 -15.260 1.00 86.69 351 LEU A C 1
ATOM 2634 O O . LEU A 1 351 ? -0.689 -2.572 -15.410 1.00 86.69 351 LEU A O 1
ATOM 2638 N N . PRO A 1 352 ? -2.153 -0.879 -15.653 1.00 80.88 352 PRO A N 1
ATOM 2639 C CA . PRO A 1 352 ? -3.185 -1.683 -16.308 1.00 80.88 352 PRO A CA 1
ATOM 2640 C C . PRO A 1 352 ? -2.664 -2.431 -17.541 1.00 80.88 352 PRO A C 1
ATOM 2642 O O . PRO A 1 352 ? -2.341 -1.837 -18.573 1.00 80.88 352 PRO A O 1
ATOM 2645 N N . SER A 1 353 ? -2.600 -3.753 -17.400 1.00 78.25 353 SER A N 1
ATOM 2646 C CA . SER A 1 353 ? -1.910 -4.674 -18.301 1.00 78.25 353 SER A CA 1
ATOM 2647 C C . SER A 1 353 ? -2.908 -5.694 -18.856 1.00 78.25 353 SER A C 1
ATOM 2649 O O . SER A 1 353 ? -2.929 -6.863 -18.475 1.00 78.25 353 SER A O 1
ATOM 2651 N N . ALA A 1 354 ? -3.831 -5.201 -19.684 1.00 72.62 354 ALA A N 1
ATOM 2652 C CA . ALA A 1 354 ? -4.891 -6.007 -20.279 1.00 72.62 354 ALA A CA 1
ATOM 2653 C C . ALA A 1 354 ? -4.364 -6.849 -21.452 1.00 72.62 354 ALA A C 1
ATOM 2655 O O . ALA A 1 354 ? -3.605 -6.355 -22.289 1.00 72.62 354 ALA A O 1
ATOM 2656 N N . ASP A 1 355 ? -4.813 -8.101 -21.529 1.00 74.69 355 ASP A N 1
ATOM 2657 C CA . ASP A 1 355 ? -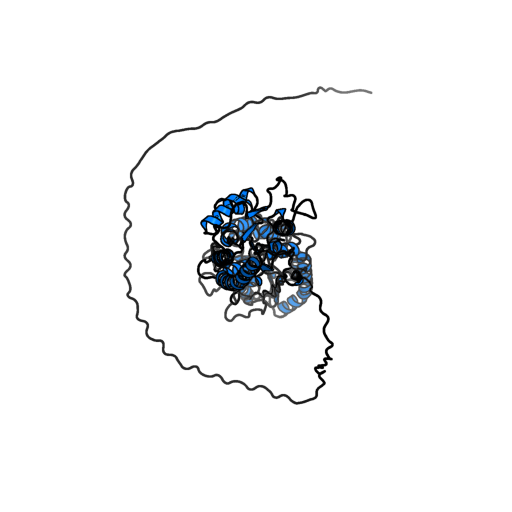4.469 -9.011 -22.620 1.00 74.69 355 ASP A CA 1
ATOM 2658 C C . ASP A 1 355 ? -4.953 -8.466 -23.975 1.00 74.69 355 ASP A C 1
ATOM 2660 O O . ASP A 1 355 ? -6.113 -8.083 -24.139 1.00 74.69 355 ASP A O 1
ATOM 2664 N N . LEU A 1 356 ? -4.063 -8.457 -24.971 1.00 74.69 356 LEU A N 1
ATOM 2665 C CA . LEU A 1 356 ? -4.400 -8.057 -26.338 1.00 74.69 356 LEU A CA 1
ATOM 2666 C C . LEU A 1 356 ? -5.107 -9.216 -27.069 1.00 74.69 356 LEU A C 1
ATOM 2668 O O . LEU A 1 356 ? -4.524 -10.307 -27.146 1.00 74.69 356 LEU A O 1
ATOM 2672 N N . PRO A 1 357 ? -6.309 -9.008 -27.648 1.00 73.12 357 PRO A N 1
ATOM 2673 C CA . PRO A 1 357 ? -7.029 -10.041 -28.390 1.00 73.12 357 PRO A CA 1
ATOM 2674 C C . PRO A 1 357 ? -6.203 -10.642 -29.534 1.00 73.12 357 PRO A C 1
ATOM 2676 O O . PRO A 1 357 ? -5.547 -9.924 -30.286 1.00 73.12 357 PRO A O 1
ATOM 2679 N N . GLY A 1 358 ? -6.242 -11.971 -29.670 1.00 73.06 358 GLY A N 1
ATOM 2680 C CA . GLY A 1 358 ? -5.562 -12.710 -30.743 1.00 73.06 358 GLY A CA 1
ATOM 2681 C C . GLY A 1 358 ? -4.031 -12.784 -30.647 1.00 73.06 358 GLY A C 1
ATOM 2682 O O . GLY A 1 358 ? -3.414 -13.447 -31.477 1.00 73.06 358 GLY A O 1
ATOM 2683 N N . MET A 1 359 ? -3.406 -12.147 -29.653 1.00 72.69 359 MET A N 1
ATOM 2684 C CA . MET A 1 359 ? -1.950 -12.145 -29.472 1.00 72.69 359 MET A CA 1
ATOM 2685 C C . MET A 1 359 ? -1.523 -13.174 -28.410 1.00 72.69 359 MET A C 1
ATOM 2687 O O . MET A 1 359 ? -2.228 -13.327 -27.410 1.00 72.69 359 MET A O 1
ATOM 2691 N N . PRO A 1 360 ? -0.365 -13.850 -28.558 1.00 65.00 360 PRO A N 1
ATOM 2692 C CA . PRO A 1 360 ? 0.171 -14.720 -27.515 1.00 65.00 360 PRO A CA 1
ATOM 2693 C C . PRO A 1 360 ? 0.430 -13.938 -26.222 1.00 65.00 360 PRO A C 1
ATOM 2695 O O . PRO A 1 360 ? 1.218 -12.990 -26.214 1.00 65.00 360 PRO A O 1
ATOM 2698 N N . GLN A 1 361 ? -0.212 -14.356 -25.130 1.00 64.56 361 GLN A N 1
ATOM 2699 C CA . GLN A 1 361 ? 0.019 -13.807 -23.794 1.00 64.56 361 GLN A CA 1
ATOM 2700 C C . GLN A 1 361 ? 0.772 -14.821 -22.929 1.00 64.56 361 GLN A C 1
ATOM 2702 O O . GLN A 1 361 ? 0.474 -16.019 -22.983 1.00 64.56 361 GLN A O 1
ATOM 2707 N N . PRO A 1 362 ? 1.757 -14.381 -22.131 1.00 58.50 362 PRO A N 1
ATOM 2708 C CA . PRO A 1 362 ? 2.506 -15.282 -21.272 1.00 58.50 362 PRO A CA 1
ATOM 2709 C C . PRO A 1 362 ? 1.640 -15.688 -20.066 1.00 58.50 362 PRO A C 1
ATOM 2711 O O . PRO A 1 362 ? 0.953 -14.854 -19.482 1.00 58.50 362 PRO A O 1
ATOM 2714 N N . ASN A 1 363 ? 1.675 -16.962 -19.655 1.00 51.22 363 ASN A N 1
ATOM 2715 C CA . ASN A 1 363 ? 0.888 -17.464 -18.513 1.00 51.22 363 ASN A CA 1
ATOM 2716 C C . ASN A 1 363 ? 1.508 -17.045 -17.162 1.00 51.22 363 ASN A C 1
ATOM 2718 O O . ASN A 1 363 ? 1.976 -17.870 -16.372 1.00 51.22 363 ASN A O 1
ATOM 2722 N N . LEU A 1 364 ? 1.543 -15.735 -16.929 1.00 51.00 364 LEU A N 1
ATOM 2723 C CA . LEU A 1 364 ? 2.135 -15.072 -15.777 1.00 51.00 364 LEU A CA 1
ATOM 2724 C C . LEU A 1 364 ? 1.003 -14.471 -14.944 1.00 51.00 364 LEU A C 1
ATOM 2726 O O . LEU A 1 364 ? 0.438 -13.431 -15.264 1.00 51.00 364 LEU A O 1
ATOM 2730 N N . ARG A 1 365 ? 0.634 -15.187 -13.881 1.00 49.69 365 ARG A N 1
ATOM 2731 C CA . ARG A 1 365 ? -0.365 -14.751 -12.899 1.00 49.69 365 ARG A CA 1
ATOM 2732 C C . ARG A 1 365 ? 0.367 -14.327 -11.627 1.00 49.69 365 ARG A C 1
ATOM 2734 O O . ARG A 1 365 ? 1.249 -15.088 -11.216 1.00 49.69 365 ARG A O 1
ATOM 2741 N N . PRO A 1 366 ? 0.002 -13.208 -10.978 1.00 51.28 366 PRO A N 1
ATOM 2742 C CA . PRO A 1 366 ? 0.533 -12.860 -9.663 1.00 51.28 366 PRO A CA 1
ATOM 2743 C C . PRO A 1 366 ? 0.348 -14.029 -8.684 1.00 51.28 366 PRO A C 1
ATOM 2745 O O . PRO A 1 366 ? -0.771 -14.484 -8.449 1.00 51.28 366 PRO A O 1
ATOM 2748 N N . ARG A 1 367 ? 1.447 -14.558 -8.131 1.00 51.03 367 ARG A N 1
ATOM 2749 C CA . ARG A 1 367 ? 1.422 -15.728 -7.226 1.00 51.03 367 ARG A CA 1
ATOM 2750 C C . ARG A 1 367 ? 1.402 -15.316 -5.757 1.00 51.03 367 ARG A C 1
ATOM 2752 O O . ARG A 1 367 ? 1.997 -15.976 -4.904 1.00 51.03 367 ARG A O 1
ATOM 2759 N N . THR A 1 368 ? 0.702 -14.228 -5.466 1.00 58.31 368 THR A N 1
ATOM 2760 C CA . THR A 1 368 ? 0.507 -13.731 -4.112 1.00 58.31 368 THR A CA 1
ATOM 2761 C C . THR A 1 368 ? -0.233 -14.767 -3.265 1.00 58.31 368 THR A C 1
ATOM 2763 O O . THR A 1 368 ? -1.292 -15.268 -3.627 1.00 58.31 368 THR A O 1
ATOM 2766 N N . ASN A 1 369 ? 0.372 -15.106 -2.128 1.00 58.41 369 ASN A N 1
ATOM 2767 C CA . ASN A 1 369 ? -0.228 -15.852 -1.025 1.00 58.41 369 ASN A CA 1
ATOM 2768 C C . ASN A 1 369 ? 0.186 -15.122 0.254 1.00 58.41 369 ASN A C 1
ATOM 2770 O O . ASN A 1 369 ? 1.113 -15.523 0.957 1.00 58.41 369 ASN A O 1
ATOM 2774 N N . PHE A 1 370 ? -0.445 -13.975 0.484 1.00 62.88 370 PHE A N 1
ATOM 2775 C CA . PHE A 1 370 ? -0.088 -13.082 1.578 1.00 62.88 370 PHE A CA 1
ATOM 2776 C C . PHE A 1 370 ? -0.750 -13.528 2.880 1.00 62.88 370 PHE A C 1
ATOM 2778 O O . PHE A 1 370 ? -1.975 -13.507 2.982 1.00 62.88 370 PHE A O 1
ATOM 2785 N N . VAL A 1 371 ? 0.069 -13.913 3.861 1.00 64.44 371 VAL A N 1
ATOM 2786 C CA . VAL A 1 371 ? -0.366 -14.287 5.211 1.00 64.44 371 VAL A CA 1
ATOM 2787 C C . VAL A 1 371 ? 0.147 -13.238 6.189 1.00 64.44 371 VAL A C 1
ATOM 2789 O O . VAL A 1 371 ? 1.349 -13.141 6.436 1.00 64.44 371 VAL A O 1
ATOM 2792 N N . MET A 1 372 ? -0.778 -12.458 6.739 1.00 65.94 372 MET A N 1
ATOM 2793 C CA . MET A 1 372 ? -0.524 -11.545 7.850 1.00 65.94 372 MET A CA 1
ATOM 2794 C C . MET A 1 372 ? -0.371 -12.325 9.169 1.00 65.94 372 MET A C 1
ATOM 2796 O O . MET A 1 372 ? -0.818 -13.465 9.294 1.00 65.94 372 MET A O 1
ATOM 2800 N N . ARG A 1 373 ? 0.246 -11.707 10.175 1.00 67.12 373 ARG A N 1
ATOM 2801 C CA . ARG A 1 373 ? 0.301 -12.163 11.572 1.00 67.12 373 ARG A CA 1
ATOM 2802 C C . ARG A 1 373 ? -0.322 -11.112 12.508 1.00 67.12 373 ARG A C 1
ATOM 2804 O O . ARG A 1 373 ? -0.373 -9.945 12.122 1.00 67.12 373 ARG A O 1
ATOM 2811 N N . PRO A 1 374 ? -0.722 -11.472 13.746 1.00 62.84 374 PRO A N 1
ATOM 2812 C CA . PRO A 1 374 ? -1.268 -10.517 14.722 1.00 62.84 374 PRO A CA 1
ATOM 2813 C C . PRO A 1 374 ? -0.329 -9.353 15.101 1.00 62.84 374 PRO A C 1
ATOM 2815 O O . PRO A 1 374 ? -0.798 -8.310 15.541 1.00 62.84 374 PRO A O 1
ATOM 2818 N N . ASP A 1 375 ? 0.982 -9.483 14.874 1.00 64.56 375 ASP A N 1
ATOM 2819 C CA . ASP A 1 375 ? 1.990 -8.419 15.048 1.00 64.56 375 ASP A CA 1
ATOM 2820 C C . ASP A 1 375 ? 2.067 -7.421 13.862 1.00 64.56 375 ASP A C 1
ATOM 2822 O O . ASP A 1 375 ? 2.947 -6.551 13.800 1.00 64.56 375 ASP A O 1
ATOM 2826 N N . GLY A 1 376 ? 1.176 -7.561 12.875 1.00 62.88 376 GLY A N 1
ATOM 2827 C CA . GLY A 1 376 ? 1.202 -6.775 11.646 1.00 62.88 376 GLY A CA 1
ATOM 2828 C C . GLY A 1 376 ? 2.469 -7.019 10.823 1.00 62.88 376 GLY A C 1
ATOM 2829 O O . GLY A 1 376 ? 3.028 -6.073 10.269 1.00 62.88 376 GLY A O 1
ATOM 2830 N N . SER A 1 377 ? 2.989 -8.247 10.795 1.00 66.75 377 SER A N 1
ATOM 2831 C CA . SER A 1 377 ? 4.049 -8.687 9.879 1.00 66.75 377 SER A CA 1
ATOM 2832 C C . SER A 1 377 ? 3.537 -9.747 8.898 1.00 66.75 377 SER A C 1
ATOM 2834 O O . SER A 1 377 ? 2.530 -10.407 9.144 1.00 66.75 377 SER A O 1
ATOM 2836 N N . SER A 1 378 ? 4.260 -9.960 7.797 1.00 65.19 378 SER A N 1
ATOM 2837 C CA . SER A 1 378 ? 4.032 -11.080 6.866 1.00 65.19 378 SER A CA 1
ATOM 2838 C C . SER A 1 378 ? 4.805 -12.358 7.241 1.00 65.19 378 SER A C 1
ATOM 2840 O O . SER A 1 378 ? 4.875 -13.308 6.465 1.00 65.19 378 SER A O 1
ATOM 2842 N N . GLY A 1 379 ? 5.446 -12.391 8.416 1.00 56.72 379 GLY A N 1
ATOM 2843 C CA . GLY A 1 379 ? 6.037 -13.591 9.019 1.00 56.72 379 GLY A CA 1
ATOM 2844 C C . GLY A 1 379 ? 7.250 -14.244 8.337 1.00 56.72 379 GLY A C 1
ATOM 2845 O O . GLY A 1 379 ? 7.844 -15.138 8.942 1.00 56.72 379 GLY A O 1
ATOM 2846 N N . LYS A 1 380 ? 7.617 -13.837 7.117 1.00 54.66 380 LYS A N 1
ATOM 2847 C CA . LYS A 1 380 ? 8.830 -14.229 6.379 1.00 54.66 380 LYS A CA 1
ATOM 2848 C C . LYS A 1 380 ? 9.283 -13.086 5.469 1.00 54.66 380 LYS A C 1
ATOM 2850 O O . LYS A 1 380 ? 8.452 -12.313 4.991 1.00 54.66 380 LYS A O 1
ATOM 2855 N N . VAL A 1 381 ? 10.580 -13.049 5.159 1.00 59.00 381 VAL A N 1
ATOM 2856 C CA . VAL A 1 381 ? 11.059 -12.411 3.926 1.00 59.00 381 VAL A CA 1
ATOM 2857 C C . VAL A 1 381 ? 10.564 -13.270 2.764 1.00 59.00 381 VAL A C 1
ATOM 2859 O O . VAL A 1 381 ? 10.935 -14.438 2.654 1.00 59.00 381 VAL A O 1
ATOM 2862 N N . VAL A 1 382 ? 9.686 -12.708 1.941 1.00 64.81 382 VAL A N 1
ATOM 2863 C CA . VAL A 1 382 ? 9.184 -13.327 0.709 1.00 64.81 382 VAL A CA 1
ATOM 2864 C C . VAL A 1 382 ? 9.778 -12.598 -0.496 1.00 64.81 382 VAL A C 1
ATOM 2866 O O . VAL A 1 382 ? 10.105 -11.416 -0.388 1.00 64.81 382 VAL A O 1
ATOM 2869 N N . GLY A 1 383 ? 9.930 -13.294 -1.626 1.00 76.44 383 GLY A N 1
ATOM 2870 C CA . GLY A 1 383 ? 10.311 -12.656 -2.892 1.00 76.44 383 GLY A CA 1
ATOM 2871 C C . GLY A 1 383 ? 9.235 -11.675 -3.363 1.00 76.44 383 GLY A C 1
ATOM 2872 O O . GLY A 1 383 ? 8.057 -11.837 -3.028 1.00 76.44 383 GLY A O 1
ATOM 2873 N N . GLY A 1 384 ? 9.621 -10.653 -4.123 1.00 79.81 384 GLY A N 1
ATOM 2874 C CA . GLY A 1 384 ? 8.765 -9.493 -4.390 1.00 79.81 384 GLY A CA 1
ATOM 2875 C C . GLY A 1 384 ? 7.456 -9.827 -5.114 1.00 79.81 384 GLY A C 1
ATOM 2876 O O . GLY A 1 384 ? 6.418 -9.256 -4.795 1.00 79.81 384 GLY A O 1
ATOM 2877 N N . GLU A 1 385 ? 7.463 -10.830 -5.998 1.00 79.25 385 GLU A N 1
ATOM 2878 C CA . GLU A 1 385 ? 6.266 -11.336 -6.702 1.00 79.25 385 GLU A CA 1
ATOM 2879 C C . GLU A 1 385 ? 5.241 -12.048 -5.788 1.00 79.25 385 GLU A C 1
ATOM 2881 O O . GLU A 1 385 ? 4.126 -12.356 -6.216 1.00 79.25 385 GLU A O 1
ATOM 2886 N N . ALA A 1 386 ? 5.597 -12.325 -4.528 1.00 76.44 386 ALA A N 1
ATOM 2887 C CA . ALA A 1 386 ? 4.683 -12.846 -3.510 1.00 76.44 386 ALA A CA 1
ATOM 2888 C C . ALA A 1 386 ? 4.099 -11.746 -2.597 1.00 76.44 386 ALA A C 1
ATOM 2890 O O . ALA A 1 386 ? 3.222 -12.041 -1.780 1.00 76.44 386 ALA A O 1
ATOM 2891 N N . ILE A 1 387 ? 4.543 -10.491 -2.743 1.00 80.88 387 ILE A N 1
ATOM 2892 C CA . ILE A 1 387 ? 4.010 -9.325 -2.029 1.00 80.88 387 ILE A CA 1
ATOM 2893 C C . ILE A 1 387 ? 2.843 -8.736 -2.844 1.00 80.88 387 ILE A C 1
ATOM 2895 O O . ILE A 1 387 ? 3.009 -8.470 -4.035 1.00 80.88 387 ILE A O 1
ATOM 2899 N N . PRO A 1 388 ? 1.654 -8.513 -2.251 1.00 81.19 388 PRO A N 1
ATOM 2900 C CA . PRO A 1 388 ? 0.559 -7.821 -2.923 1.00 81.19 388 PRO A CA 1
ATOM 2901 C C . PRO A 1 388 ? 0.974 -6.431 -3.400 1.00 81.19 388 PRO A C 1
ATOM 2903 O O . PRO A 1 388 ? 1.526 -5.642 -2.637 1.00 81.19 388 PRO A O 1
ATOM 2906 N N . ASN A 1 389 ? 0.675 -6.116 -4.658 1.00 87.81 389 ASN A N 1
ATOM 2907 C CA . ASN A 1 389 ? 0.950 -4.792 -5.193 1.00 87.81 389 ASN A CA 1
ATOM 2908 C C . ASN A 1 389 ? -0.033 -3.760 -4.608 1.00 87.81 389 ASN A C 1
ATOM 2910 O O . ASN A 1 389 ? -1.253 -3.952 -4.666 1.00 87.81 389 ASN A O 1
ATOM 2914 N N . ILE A 1 390 ? 0.493 -2.673 -4.039 1.00 89.56 390 ILE A N 1
ATOM 2915 C CA . ILE A 1 390 ? -0.278 -1.735 -3.208 1.00 89.56 390 ILE A CA 1
ATOM 2916 C C . ILE A 1 390 ? -1.368 -0.969 -3.975 1.00 89.56 390 ILE A C 1
ATOM 2918 O O . ILE A 1 3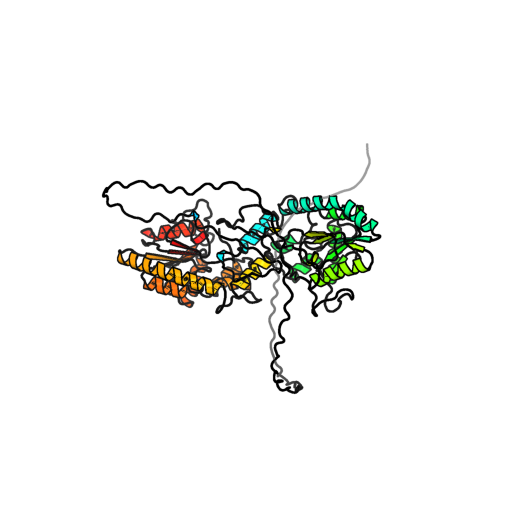90 ? -2.433 -0.705 -3.410 1.00 89.56 390 ILE A O 1
ATOM 2922 N N . ASP A 1 391 ? -1.186 -0.680 -5.268 1.00 90.12 391 ASP A N 1
ATOM 2923 C CA . ASP A 1 391 ? -2.258 -0.111 -6.102 1.00 90.12 391 ASP A CA 1
ATOM 2924 C C . ASP A 1 391 ? -3.465 -1.045 -6.181 1.00 90.12 391 ASP A C 1
ATOM 2926 O O . ASP A 1 391 ? -4.619 -0.623 -6.062 1.00 90.12 391 ASP A O 1
ATOM 2930 N N . VAL A 1 392 ? -3.196 -2.339 -6.342 1.00 84.50 392 VAL A N 1
ATOM 2931 C CA . VAL A 1 392 ? -4.234 -3.345 -6.542 1.00 84.50 392 VAL A CA 1
ATOM 2932 C C . VAL A 1 392 ? -4.915 -3.720 -5.226 1.00 84.50 392 VAL A C 1
ATOM 2934 O O . VAL A 1 392 ? -6.128 -3.939 -5.207 1.00 84.50 392 VAL A O 1
ATOM 2937 N N . VAL A 1 393 ? -4.176 -3.695 -4.110 1.00 86.00 393 VAL A N 1
ATOM 2938 C CA . VAL A 1 393 ? -4.747 -3.757 -2.754 1.00 86.00 393 VAL A CA 1
ATOM 2939 C C . VAL A 1 393 ? -5.724 -2.600 -2.538 1.00 86.00 393 VAL A C 1
ATOM 2941 O O . VAL A 1 393 ? -6.891 -2.850 -2.241 1.00 86.00 393 VAL A O 1
ATOM 2944 N N . ARG A 1 394 ? -5.324 -1.345 -2.800 1.00 90.50 394 ARG A N 1
ATOM 2945 C CA . ARG A 1 394 ? -6.226 -0.180 -2.679 1.00 90.50 394 ARG A CA 1
ATOM 2946 C C . ARG A 1 394 ? -7.450 -0.273 -3.593 1.00 90.50 394 ARG A C 1
ATOM 2948 O O . ARG A 1 394 ? -8.559 0.014 -3.154 1.00 90.50 394 ARG A O 1
ATOM 2955 N N . LYS A 1 395 ? -7.290 -0.717 -4.845 1.00 88.19 395 LYS A N 1
ATOM 2956 C CA . LYS A 1 395 ? -8.406 -0.933 -5.791 1.00 88.19 395 LYS A CA 1
ATOM 2957 C C . LYS A 1 395 ? -9.378 -2.020 -5.309 1.00 88.19 395 LYS A C 1
ATOM 2959 O O . LYS A 1 395 ? -10.593 -1.885 -5.461 1.00 88.19 395 LYS A O 1
ATOM 2964 N N . THR A 1 396 ? -8.861 -3.077 -4.692 1.00 85.50 396 THR A N 1
ATOM 2965 C CA . THR A 1 396 ? -9.666 -4.165 -4.118 1.00 85.50 396 THR A CA 1
ATOM 2966 C C . THR A 1 396 ? -10.412 -3.698 -2.864 1.00 85.50 396 THR A C 1
ATOM 2968 O O . THR A 1 396 ? -11.603 -3.967 -2.726 1.00 85.50 396 THR A O 1
ATOM 2971 N N . ILE A 1 397 ? -9.761 -2.903 -2.011 1.00 91.00 397 ILE A N 1
ATOM 2972 C CA . ILE A 1 397 ? -10.383 -2.242 -0.857 1.00 91.00 397 ILE A CA 1
ATOM 2973 C C . ILE A 1 397 ? -11.501 -1.282 -1.304 1.00 91.00 397 ILE A C 1
ATOM 2975 O O . ILE A 1 397 ? -12.619 -1.387 -0.804 1.00 91.00 397 ILE A O 1
ATOM 2979 N N . ARG A 1 398 ? -11.270 -0.430 -2.314 1.00 93.50 398 ARG A N 1
ATOM 2980 C CA . ARG A 1 398 ? -12.325 0.417 -2.911 1.00 93.50 398 ARG A CA 1
ATOM 2981 C C . ARG A 1 398 ? -13.521 -0.404 -3.385 1.00 93.50 398 ARG A C 1
ATOM 2983 O O . ARG A 1 398 ? -14.658 -0.055 -3.094 1.00 93.50 398 ARG A O 1
ATOM 2990 N N . THR A 1 399 ? -13.269 -1.537 -4.042 1.00 90.38 399 THR A N 1
ATOM 2991 C CA . THR A 1 399 ? -14.326 -2.461 -4.492 1.00 90.38 399 THR A CA 1
ATOM 2992 C C . THR A 1 399 ? -15.139 -3.015 -3.312 1.00 90.38 399 THR A C 1
ATOM 2994 O O . THR A 1 399 ? -16.360 -3.119 -3.399 1.00 90.38 399 THR A O 1
ATOM 2997 N N . TYR A 1 400 ? -14.486 -3.317 -2.187 1.00 91.56 400 TYR A N 1
ATOM 2998 C CA . TYR A 1 400 ? -15.120 -3.821 -0.965 1.00 91.56 400 TYR A CA 1
ATOM 2999 C C . TYR A 1 400 ? -16.007 -2.780 -0.255 1.00 91.56 400 TYR A C 1
ATOM 3001 O O . TYR A 1 400 ? -17.109 -3.115 0.178 1.00 91.56 400 TYR A O 1
ATOM 3009 N N . TYR A 1 401 ? -15.602 -1.508 -0.214 1.00 95.88 401 TYR A N 1
ATOM 3010 C CA . TYR A 1 401 ? -16.437 -0.408 0.304 1.00 95.88 401 TYR A CA 1
ATOM 3011 C C . TYR A 1 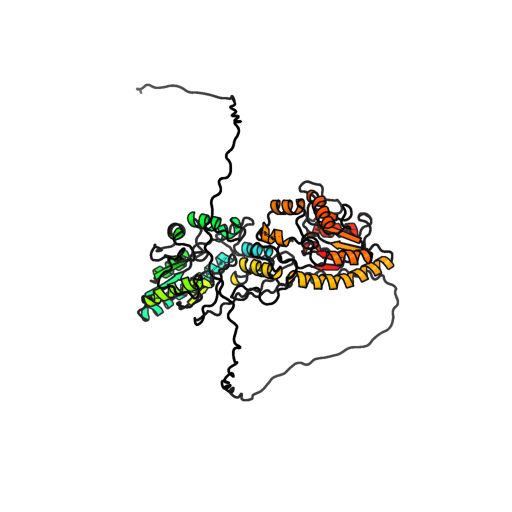401 ? -17.406 0.181 -0.744 1.00 95.88 401 TYR A C 1
ATOM 3013 O O . TYR A 1 401 ? -18.184 1.085 -0.435 1.00 95.88 401 TYR A O 1
ATOM 3021 N N . GLY A 1 402 ? -17.396 -0.334 -1.981 1.00 94.94 402 GLY A N 1
ATOM 3022 C CA . GLY A 1 402 ? -18.178 0.201 -3.103 1.00 94.94 402 GLY A CA 1
ATOM 3023 C C . GLY A 1 402 ? -17.803 1.641 -3.477 1.00 94.94 402 GLY A C 1
ATOM 3024 O O . GLY A 1 402 ? -18.659 2.382 -3.949 1.00 94.94 402 GLY A O 1
ATOM 3025 N N . ALA A 1 403 ? -16.566 2.049 -3.190 1.00 96.25 403 ALA A N 1
ATOM 3026 C CA . ALA A 1 403 ? -16.139 3.441 -3.179 1.00 96.25 403 ALA A CA 1
ATOM 3027 C C . ALA A 1 403 ? -15.937 4.047 -4.578 1.00 96.25 403 ALA A C 1
ATOM 3029 O O . ALA A 1 403 ? -15.577 3.352 -5.532 1.00 96.25 403 ALA A O 1
ATOM 3030 N N . ASP A 1 404 ? -16.139 5.363 -4.678 1.00 94.81 404 ASP A N 1
ATOM 3031 C CA . ASP A 1 404 ? -15.970 6.128 -5.916 1.00 94.81 404 ASP A CA 1
ATOM 3032 C C . ASP A 1 404 ? -14.492 6.432 -6.256 1.00 94.81 404 ASP A C 1
ATOM 3034 O O . ASP A 1 404 ? -13.559 6.100 -5.521 1.00 94.81 404 ASP A O 1
ATOM 3038 N N . GLU A 1 405 ? -14.259 7.103 -7.389 1.00 90.56 405 GLU A N 1
ATOM 3039 C CA . GLU A 1 405 ? -12.917 7.535 -7.814 1.00 90.56 405 GLU A CA 1
ATOM 3040 C C . GLU A 1 405 ? -12.251 8.542 -6.855 1.00 90.56 405 GLU A C 1
ATOM 3042 O O . GLU A 1 405 ? -11.024 8.678 -6.852 1.00 90.56 405 GLU A O 1
ATOM 3047 N N . LYS A 1 406 ? -13.040 9.241 -6.027 1.00 93.62 406 LYS A N 1
ATOM 3048 C CA . LYS A 1 406 ? -12.544 10.195 -5.030 1.00 93.62 406 LYS A CA 1
ATOM 3049 C C . LYS A 1 406 ? -12.139 9.495 -3.743 1.00 93.62 406 LYS A C 1
ATOM 3051 O O . LYS A 1 406 ? -11.337 10.081 -3.020 1.00 93.62 406 LYS A O 1
ATOM 3056 N N . GLY A 1 407 ? -12.605 8.271 -3.494 1.00 95.19 407 GLY A N 1
ATOM 3057 C CA . GLY A 1 407 ? -12.335 7.482 -2.292 1.00 95.19 407 GLY A CA 1
ATOM 3058 C C . GLY A 1 407 ? -13.405 7.627 -1.208 1.00 95.19 407 GLY A C 1
ATOM 3059 O O . GLY A 1 407 ? -13.073 7.545 -0.029 1.00 95.19 407 GLY A O 1
ATOM 3060 N N . ILE A 1 408 ? -14.659 7.877 -1.594 1.00 97.19 408 ILE A N 1
ATOM 3061 C CA . ILE A 1 408 ? -15.823 7.939 -0.699 1.00 97.19 408 ILE A CA 1
ATOM 3062 C C . ILE A 1 408 ? -16.602 6.624 -0.798 1.00 97.19 408 ILE A C 1
ATOM 3064 O O . ILE A 1 408 ? -16.935 6.196 -1.905 1.00 97.19 408 ILE A O 1
ATOM 3068 N N . ALA A 1 409 ? -16.884 5.973 0.332 1.00 97.12 409 ALA A N 1
ATOM 3069 C CA . ALA A 1 409 ? -17.606 4.701 0.387 1.00 97.12 409 ALA A CA 1
ATOM 3070 C C . ALA A 1 409 ? -19.072 4.838 -0.060 1.00 97.12 409 ALA A C 1
ATOM 3072 O O . ALA A 1 409 ? -19.712 5.869 0.149 1.00 97.12 409 ALA A O 1
ATOM 3073 N N . ASN A 1 410 ? -19.649 3.765 -0.612 1.00 95.62 410 ASN A N 1
ATOM 3074 C CA . ASN A 1 410 ? -21.081 3.730 -0.905 1.00 95.62 410 ASN A CA 1
ATOM 3075 C C . ASN A 1 410 ? -21.877 3.418 0.385 1.00 95.62 410 ASN A C 1
ATOM 3077 O O . ASN A 1 410 ? -21.738 2.317 0.936 1.00 95.62 410 ASN A O 1
ATOM 3081 N N . PRO A 1 411 ? -22.742 4.338 0.867 1.00 90.31 411 PRO A N 1
ATOM 3082 C CA . PRO A 1 411 ? -23.459 4.168 2.129 1.00 90.31 411 PRO A CA 1
ATOM 3083 C C . PRO A 1 411 ? -24.678 3.236 2.031 1.00 90.31 411 PRO A C 1
ATOM 3085 O O . PRO A 1 411 ? -25.180 2.791 3.067 1.00 90.31 411 PRO A O 1
ATOM 3088 N N . THR A 1 412 ? -25.182 2.933 0.828 1.00 90.25 412 THR A N 1
ATOM 3089 C CA . THR A 1 412 ? -26.405 2.134 0.616 1.00 90.25 412 THR A CA 1
ATOM 3090 C C . THR A 1 412 ? -26.118 0.712 0.140 1.00 90.25 412 THR A C 1
ATOM 3092 O O . THR A 1 412 ? -26.785 -0.215 0.602 1.00 90.25 412 THR A O 1
ATOM 3095 N N . THR A 1 413 ? -25.125 0.514 -0.733 1.00 90.50 413 THR A N 1
ATOM 3096 C CA . THR A 1 413 ? -24.840 -0.775 -1.388 1.00 90.50 413 THR A CA 1
ATOM 3097 C C . THR A 1 413 ? -23.337 -1.039 -1.546 1.00 90.50 413 THR A C 1
ATOM 3099 O O . THR A 1 413 ? -22.685 -0.561 -2.469 1.00 90.50 413 THR A O 1
ATOM 3102 N N . SER A 1 414 ? -22.768 -1.866 -0.665 1.00 94.12 414 SER A N 1
ATOM 3103 C CA . SER A 1 414 ? -21.369 -2.309 -0.757 1.00 94.12 414 SER A CA 1
ATOM 3104 C C . SER A 1 414 ? -21.166 -3.705 -0.148 1.00 94.12 414 SER A C 1
ATOM 3106 O O . SER A 1 414 ? -21.939 -4.099 0.733 1.00 94.12 414 SER A O 1
ATOM 3108 N N . PRO A 1 415 ? -20.141 -4.467 -0.582 1.00 93.50 415 PRO A N 1
ATOM 3109 C CA . PRO A 1 415 ? -19.750 -5.723 0.064 1.00 93.50 415 PRO A CA 1
ATOM 3110 C C . PRO A 1 415 ? -19.522 -5.570 1.577 1.00 93.50 415 PRO A C 1
ATOM 3112 O O . PRO A 1 415 ? -20.081 -6.346 2.350 1.00 93.50 415 PRO A O 1
ATOM 3115 N N . TYR A 1 416 ? -18.816 -4.514 2.004 1.00 94.94 416 TYR A N 1
ATOM 3116 C CA . TYR A 1 416 ? -18.620 -4.150 3.413 1.00 94.94 416 TYR A CA 1
ATOM 3117 C C . TYR A 1 416 ? -19.946 -3.993 4.165 1.00 94.94 416 TYR A C 1
ATOM 3119 O O . TYR A 1 416 ? -20.135 -4.606 5.213 1.00 94.94 416 TYR A O 1
ATOM 3127 N N . ARG A 1 417 ? -20.911 -3.236 3.620 1.00 94.69 417 ARG A N 1
ATOM 3128 C CA . ARG A 1 417 ? -22.227 -3.059 4.255 1.00 94.69 417 ARG A CA 1
ATOM 3129 C C . ARG A 1 417 ? -22.993 -4.381 4.379 1.00 94.69 417 ARG A C 1
ATOM 3131 O O . ARG A 1 417 ? -23.657 -4.591 5.392 1.00 94.69 417 ARG A O 1
ATOM 3138 N N . THR A 1 418 ? -22.896 -5.267 3.388 1.00 94.50 418 THR A N 1
ATOM 3139 C CA . THR A 1 418 ? -23.520 -6.602 3.426 1.00 94.50 418 THR A CA 1
ATOM 3140 C C . THR A 1 418 ? -22.872 -7.504 4.482 1.00 94.50 418 THR A C 1
ATOM 3142 O O . THR A 1 418 ? -23.582 -8.151 5.250 1.00 94.50 418 THR A O 1
ATOM 3145 N N . GLU A 1 419 ? -21.540 -7.516 4.573 1.00 93.38 419 GLU A N 1
ATOM 3146 C CA . GLU A 1 419 ? -20.803 -8.287 5.584 1.00 93.38 419 GLU A CA 1
ATOM 3147 C C . GLU A 1 419 ? -21.079 -7.760 7.001 1.00 93.38 419 GLU A C 1
ATOM 3149 O O . GLU A 1 419 ? -21.428 -8.537 7.890 1.00 93.38 419 GLU A O 1
ATOM 3154 N N . MET A 1 420 ? -21.047 -6.438 7.196 1.00 95.81 420 MET A N 1
ATOM 3155 C CA . MET A 1 420 ? -21.395 -5.797 8.467 1.00 95.81 420 MET A CA 1
ATOM 3156 C C . MET A 1 420 ? -22.847 -6.057 8.887 1.00 95.81 420 MET A C 1
ATOM 3158 O O . MET A 1 420 ? -23.097 -6.298 10.066 1.00 95.81 420 MET A O 1
ATOM 3162 N N . ALA A 1 421 ? -23.810 -6.065 7.958 1.00 94.44 421 ALA A N 1
ATOM 3163 C CA . ALA A 1 421 ? -25.200 -6.418 8.265 1.00 94.44 421 ALA A CA 1
ATOM 3164 C C . ALA A 1 421 ? -25.334 -7.873 8.757 1.00 94.44 421 ALA A C 1
ATOM 3166 O O . ALA A 1 421 ? -26.040 -8.125 9.732 1.00 94.44 421 ALA A O 1
ATOM 3167 N N . GLY A 1 422 ? -24.618 -8.819 8.137 1.00 93.69 422 GLY A N 1
ATOM 3168 C CA . GLY A 1 422 ? -24.577 -10.214 8.588 1.00 93.69 422 GLY A CA 1
ATOM 3169 C C . GLY A 1 422 ? -23.925 -10.377 9.966 1.00 93.69 422 GLY A C 1
ATOM 3170 O O . GLY A 1 422 ? -24.511 -10.993 10.857 1.00 93.69 422 GLY A O 1
ATOM 3171 N N . LEU A 1 423 ? -22.747 -9.775 10.166 1.00 93.50 423 LEU A N 1
ATOM 3172 C CA . LEU A 1 423 ? -22.011 -9.823 11.435 1.00 93.50 423 LEU A CA 1
ATOM 3173 C C . LEU A 1 423 ? -22.821 -9.205 12.583 1.00 93.50 423 LEU A C 1
ATOM 3175 O O . LEU A 1 423 ? -22.973 -9.819 13.638 1.00 93.50 423 LEU A O 1
ATOM 3179 N N . THR A 1 424 ? -23.371 -8.005 12.382 1.00 96.38 424 THR A N 1
ATOM 3180 C CA . THR A 1 424 ? -24.147 -7.310 13.422 1.00 96.38 424 THR A CA 1
ATOM 3181 C C . THR A 1 424 ? -25.435 -8.053 13.769 1.00 96.38 424 THR A C 1
ATOM 3183 O O . THR A 1 424 ? -25.748 -8.166 14.953 1.00 96.38 424 THR A O 1
ATOM 3186 N N . ALA A 1 425 ? -26.135 -8.647 12.796 1.00 95.00 425 ALA A N 1
ATOM 3187 C CA . ALA A 1 425 ? -27.301 -9.491 13.064 1.00 95.00 425 ALA A CA 1
ATOM 3188 C C . ALA A 1 425 ? -26.942 -10.731 13.907 1.00 95.00 425 ALA A C 1
ATOM 3190 O O . ALA A 1 425 ? -27.573 -10.969 14.940 1.00 95.00 425 ALA A O 1
ATOM 3191 N N . GLN A 1 426 ? -25.893 -11.471 13.519 1.00 94.12 426 GLN A N 1
ATOM 3192 C CA . GLN A 1 426 ? -25.405 -12.647 14.250 1.00 94.12 426 GLN A CA 1
ATOM 3193 C C . GLN A 1 426 ? -25.040 -12.303 15.703 1.00 94.12 426 GLN A C 1
ATOM 3195 O O . GLN A 1 426 ? -25.515 -12.949 16.640 1.00 94.12 426 GLN A O 1
ATOM 3200 N N . TRP A 1 427 ? -24.202 -11.283 15.904 1.00 96.69 427 TRP A N 1
ATOM 3201 C CA . TRP A 1 427 ? -23.707 -10.940 17.236 1.00 96.69 427 TRP A CA 1
ATOM 3202 C C . TRP A 1 427 ? -24.781 -10.307 18.123 1.00 96.69 427 TRP A C 1
ATOM 3204 O O . TRP A 1 427 ? -24.812 -10.596 19.316 1.00 96.69 427 TRP A O 1
ATOM 3214 N N . THR A 1 428 ? -25.721 -9.535 17.564 1.00 97.69 428 THR A N 1
ATOM 3215 C CA . THR A 1 428 ? -26.857 -8.993 18.335 1.00 97.69 428 THR A CA 1
ATOM 3216 C C . THR A 1 428 ? -27.664 -10.109 18.999 1.00 97.69 428 THR A C 1
ATOM 3218 O O . THR A 1 428 ? -27.997 -9.998 20.179 1.00 97.69 428 THR A O 1
ATOM 3221 N N . GLN A 1 429 ? -27.946 -11.206 18.286 1.00 93.81 429 GLN A N 1
ATOM 3222 C CA . GLN A 1 429 ? -28.703 -12.332 18.843 1.00 93.81 429 GLN A CA 1
ATOM 3223 C C . GLN A 1 429 ? -27.977 -12.977 20.034 1.00 93.81 429 GLN A C 1
ATOM 3225 O O . GLN A 1 429 ? -28.581 -13.173 21.085 1.00 93.81 429 GLN A O 1
ATOM 3230 N N . GLN A 1 430 ? -26.683 -13.273 19.893 1.00 95.81 430 GLN A N 1
ATOM 3231 C CA . GLN A 1 430 ? -25.910 -13.951 20.941 1.00 95.81 430 GLN A CA 1
ATOM 3232 C C . GLN A 1 430 ? -25.686 -13.049 22.166 1.00 95.81 430 GLN A C 1
ATOM 3234 O O . GLN A 1 430 ? -25.841 -13.477 23.309 1.00 95.81 430 GLN A O 1
ATOM 3239 N N . ILE A 1 431 ? -25.367 -11.773 21.937 1.00 97.94 431 ILE A N 1
ATOM 3240 C CA . ILE A 1 431 ? -25.042 -10.827 23.009 1.00 97.94 431 ILE A CA 1
ATOM 3241 C C . ILE A 1 431 ? -26.286 -10.437 23.801 1.00 97.94 431 ILE A C 1
ATOM 3243 O O . ILE A 1 431 ? -26.218 -10.379 25.023 1.00 97.94 431 ILE A O 1
ATOM 3247 N N . THR A 1 432 ? -27.433 -10.213 23.152 1.00 98.19 432 THR A N 1
ATOM 3248 C CA . THR A 1 432 ? -28.665 -9.854 23.882 1.00 98.19 432 THR A CA 1
ATOM 3249 C C . THR A 1 432 ? -29.131 -10.969 24.824 1.00 98.19 432 THR A C 1
ATOM 3251 O O . THR A 1 432 ? -29.606 -10.687 25.928 1.00 98.19 432 THR A O 1
ATOM 3254 N N . GLN A 1 433 ? -28.917 -12.233 24.444 1.00 96.81 433 GLN A N 1
ATOM 3255 C CA . GLN A 1 433 ? -29.131 -13.394 25.312 1.00 96.81 433 GLN A CA 1
ATOM 3256 C C . GLN A 1 433 ? -28.157 -13.399 26.502 1.00 96.81 433 GLN A C 1
ATOM 3258 O O . GLN A 1 433 ? -28.594 -13.559 27.643 1.00 96.81 433 GLN A O 1
ATOM 3263 N N . ALA A 1 434 ? -26.863 -13.148 26.263 1.00 97.69 434 ALA A N 1
ATOM 3264 C CA . ALA A 1 434 ? -25.860 -13.037 27.323 1.00 97.69 434 ALA A CA 1
ATOM 3265 C C . ALA A 1 434 ? -26.183 -11.897 28.309 1.00 97.69 434 ALA A C 1
ATOM 3267 O O . ALA A 1 434 ? -26.315 -12.149 29.503 1.00 97.69 434 ALA A O 1
ATOM 3268 N N . CYS A 1 435 ? -26.414 -10.671 27.824 1.00 98.25 435 CYS A N 1
ATOM 3269 C CA . CYS A 1 435 ? -26.803 -9.515 28.642 1.00 98.25 435 CYS A CA 1
ATOM 3270 C C . CYS A 1 435 ? -28.022 -9.809 29.531 1.00 98.25 435 CYS A C 1
ATOM 3272 O O . CYS A 1 435 ? -28.008 -9.503 30.723 1.00 98.25 435 CYS A O 1
ATOM 3274 N N . SER A 1 436 ? -29.056 -10.444 28.969 1.00 98.00 436 SER A N 1
ATOM 3275 C CA . SER A 1 436 ? -30.276 -10.781 29.711 1.00 98.00 436 SER A CA 1
ATOM 3276 C C . SER A 1 436 ? -30.009 -11.825 30.803 1.00 98.00 436 SER A C 1
ATOM 3278 O O . SER A 1 436 ? -30.479 -11.666 31.927 1.00 98.00 436 SER A O 1
ATOM 3280 N N . SER A 1 437 ? -29.219 -12.863 30.499 1.00 97.81 437 SER A N 1
ATOM 3281 C CA . SER A 1 437 ? -28.837 -13.918 31.452 1.00 97.81 437 SER A CA 1
ATOM 3282 C C . SER A 1 437 ? -27.981 -13.386 32.606 1.00 97.81 437 SER A C 1
ATOM 3284 O O . SER A 1 437 ? -28.224 -13.698 33.771 1.00 97.81 437 SER A O 1
ATOM 3286 N N . GLU A 1 438 ? -27.000 -12.538 32.298 1.00 98.06 438 GLU A N 1
ATOM 3287 C CA . GLU A 1 438 ? -26.111 -11.922 33.285 1.00 98.06 438 GLU A CA 1
ATOM 3288 C C . GLU A 1 438 ? -26.862 -10.966 34.219 1.00 98.06 438 GLU A C 1
ATOM 3290 O O . GLU A 1 438 ? -26.687 -11.008 35.439 1.00 98.06 438 GLU A O 1
ATOM 3295 N N . LYS A 1 439 ? -27.764 -10.150 33.659 1.00 97.88 439 LYS A N 1
ATOM 3296 C CA . LYS A 1 439 ? -28.631 -9.249 34.426 1.00 97.88 439 LYS A CA 1
ATOM 3297 C C . LYS A 1 439 ? -29.638 -10.013 35.292 1.00 97.88 439 LYS A C 1
ATOM 3299 O O . LYS A 1 439 ? -29.880 -9.611 36.427 1.00 97.88 439 LYS A O 1
ATOM 3304 N N . ALA A 1 440 ? -30.191 -11.126 34.801 1.00 97.56 440 ALA A N 1
ATOM 3305 C CA . ALA A 1 440 ? -31.068 -12.000 35.586 1.00 97.56 440 ALA A CA 1
ATOM 3306 C C . ALA A 1 440 ? -30.341 -12.653 36.778 1.00 97.56 440 ALA A C 1
ATOM 3308 O O . ALA A 1 440 ? -30.956 -12.907 37.809 1.00 97.56 440 ALA A O 1
ATOM 3309 N N . GLN A 1 441 ? -29.025 -12.859 36.674 1.00 97.50 441 GLN A N 1
ATOM 3310 C CA . GLN A 1 441 ? -28.163 -13.330 37.765 1.00 97.50 441 GLN A CA 1
ATOM 3311 C C . GLN A 1 441 ? -27.664 -12.197 38.688 1.00 97.50 441 GLN A C 1
ATOM 3313 O O . GLN A 1 441 ? -26.725 -12.397 39.459 1.00 97.50 441 GLN A O 1
ATOM 3318 N N . GLY A 1 442 ? -28.251 -10.996 38.604 1.00 97.06 442 GLY A N 1
ATOM 3319 C CA . GLY A 1 442 ? -27.906 -9.848 39.451 1.00 97.06 442 GLY A CA 1
ATOM 3320 C C . GLY A 1 442 ? -26.536 -9.223 39.166 1.00 97.06 442 GLY A C 1
ATOM 3321 O O . GLY A 1 442 ? -26.091 -8.363 39.926 1.00 97.06 442 GLY A O 1
ATOM 3322 N N . ARG A 1 443 ? -25.853 -9.635 38.089 1.00 97.62 443 ARG A N 1
ATOM 3323 C CA . ARG A 1 443 ? -24.576 -9.046 37.668 1.00 97.62 443 ARG A CA 1
ATOM 3324 C C . ARG A 1 443 ? -24.818 -7.804 36.806 1.00 97.62 443 ARG A C 1
ATOM 3326 O O . ARG A 1 443 ? -25.940 -7.502 36.404 1.00 97.62 443 ARG A O 1
ATOM 3333 N N . LYS A 1 444 ? -23.743 -7.058 36.544 1.00 97.88 444 LYS A N 1
ATOM 3334 C CA . LYS A 1 444 ? -23.757 -5.781 35.817 1.00 97.88 444 LYS A CA 1
ATOM 3335 C C . LYS A 1 444 ? -23.107 -5.954 34.434 1.00 97.88 444 LYS A C 1
ATOM 3337 O O . LYS A 1 444 ? -21.946 -5.573 34.265 1.00 97.88 444 LYS A O 1
ATOM 3342 N N . PRO A 1 445 ? -23.784 -6.595 33.466 1.00 98.56 445 PRO A N 1
ATOM 3343 C CA . PRO A 1 445 ? -23.173 -6.904 32.183 1.00 98.56 445 PRO A CA 1
ATOM 3344 C C . PRO A 1 445 ? -22.858 -5.644 31.377 1.00 98.56 445 PRO A C 1
ATOM 3346 O O . PRO A 1 445 ? -23.573 -4.644 31.455 1.00 98.56 445 PRO A O 1
ATOM 3349 N N . ALA A 1 446 ? -21.799 -5.701 30.577 1.00 98.50 446 ALA A N 1
ATOM 3350 C CA . ALA A 1 446 ? -21.408 -4.628 29.676 1.00 98.50 446 ALA A CA 1
ATOM 3351 C C . ALA A 1 446 ? -20.826 -5.155 28.361 1.00 98.50 446 ALA A C 1
ATOM 3353 O O . ALA A 1 446 ? -20.260 -6.249 28.302 1.00 98.50 446 ALA A O 1
ATOM 3354 N N . VAL A 1 447 ? -20.920 -4.338 27.315 1.00 98.56 447 VAL A N 1
ATOM 3355 C CA . VAL A 1 447 ? -20.202 -4.525 26.053 1.00 98.56 447 VAL A CA 1
ATOM 3356 C C . VAL A 1 447 ? -19.194 -3.399 25.883 1.00 98.56 447 VAL A C 1
ATOM 3358 O O . VAL A 1 447 ? -19.545 -2.221 25.981 1.00 98.56 447 VAL A O 1
ATOM 3361 N N . VAL A 1 448 ? -17.944 -3.775 25.615 1.00 98.62 448 VAL A N 1
ATOM 3362 C CA . VAL A 1 448 ? -16.875 -2.840 25.254 1.00 98.62 448 VAL A CA 1
ATOM 3363 C C . VAL A 1 448 ? -16.827 -2.683 23.736 1.00 98.62 448 VAL A C 1
ATOM 3365 O O . VAL A 1 448 ? -16.946 -3.664 23.001 1.00 98.62 448 VAL A O 1
ATOM 3368 N N . LEU A 1 449 ? -16.669 -1.445 23.271 1.00 98.56 449 LEU A N 1
ATOM 3369 C CA . LEU 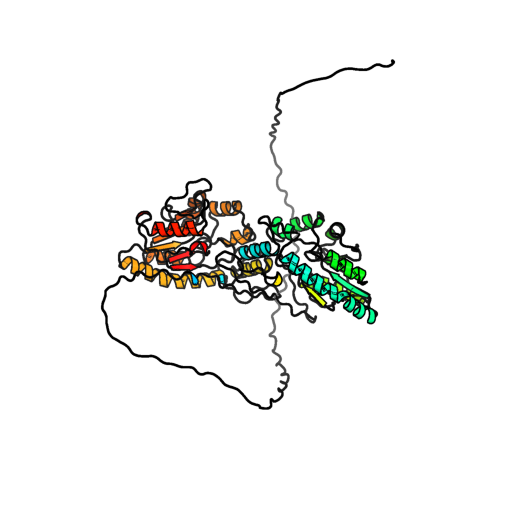A 1 449 ? -16.612 -1.069 21.859 1.00 98.56 449 LEU A CA 1
ATOM 3370 C C . LEU A 1 449 ? -15.418 -0.137 21.619 1.00 98.56 449 LEU A C 1
ATOM 3372 O O . LEU A 1 449 ? -15.228 0.825 22.366 1.00 98.56 449 LEU A O 1
ATOM 3376 N N . ASP A 1 450 ? -14.652 -0.352 20.551 1.00 98.38 450 ASP A N 1
ATOM 3377 C CA . ASP A 1 450 ? -13.811 0.714 19.999 1.00 98.38 450 ASP A CA 1
ATOM 3378 C C . ASP A 1 450 ? -14.648 1.785 19.246 1.00 98.38 450 ASP A C 1
ATOM 3380 O O . ASP A 1 450 ? -15.855 1.653 19.010 1.00 98.38 450 ASP A O 1
ATOM 3384 N N . THR A 1 451 ? -14.003 2.899 18.902 1.00 97.88 451 THR A N 1
ATOM 3385 C CA . THR A 1 451 ? -14.568 4.004 18.131 1.00 97.88 451 THR A CA 1
ATOM 3386 C C . THR A 1 451 ? -14.294 3.914 16.633 1.00 97.88 451 THR A C 1
ATOM 3388 O O . THR A 1 451 ? -15.238 4.001 15.855 1.00 97.88 451 THR A O 1
ATOM 3391 N N . ASP A 1 452 ? -13.041 3.777 16.210 1.00 98.06 452 ASP A N 1
ATOM 3392 C CA . ASP A 1 452 ? -12.625 3.938 14.817 1.00 98.06 452 ASP A CA 1
ATOM 3393 C C . ASP A 1 452 ? -12.913 2.655 14.021 1.00 98.06 452 ASP A C 1
ATOM 3395 O O . ASP A 1 452 ? -12.589 1.552 14.440 1.00 98.06 452 ASP A O 1
ATOM 3399 N N . ASP A 1 453 ? -13.676 2.790 12.933 1.00 97.69 453 ASP A N 1
ATOM 3400 C CA . ASP A 1 453 ? -14.309 1.727 12.132 1.00 97.69 453 ASP A CA 1
ATOM 3401 C C . ASP A 1 453 ? -15.219 0.732 12.889 1.00 97.69 453 ASP A C 1
ATOM 3403 O O . ASP A 1 453 ? -16.075 0.091 12.275 1.00 97.69 453 ASP A O 1
ATOM 3407 N N . THR A 1 454 ? -15.176 0.712 14.223 1.00 98.12 454 THR A N 1
ATOM 3408 C CA . THR A 1 454 ? -16.033 -0.093 15.103 1.00 98.12 454 THR A CA 1
ATOM 3409 C C . THR A 1 454 ? -17.376 0.574 15.409 1.00 98.12 454 THR A C 1
ATOM 3411 O O . THR A 1 454 ? -18.401 -0.104 15.414 1.00 98.12 454 THR A O 1
ATOM 3414 N N . THR A 1 455 ? -17.423 1.894 15.620 1.00 98.25 455 THR A N 1
ATOM 3415 C CA . THR A 1 455 ? -18.695 2.645 15.756 1.00 98.25 455 THR A CA 1
ATOM 3416 C C . THR A 1 455 ? -18.769 3.903 14.884 1.00 98.25 455 THR A C 1
ATOM 3418 O O . THR A 1 455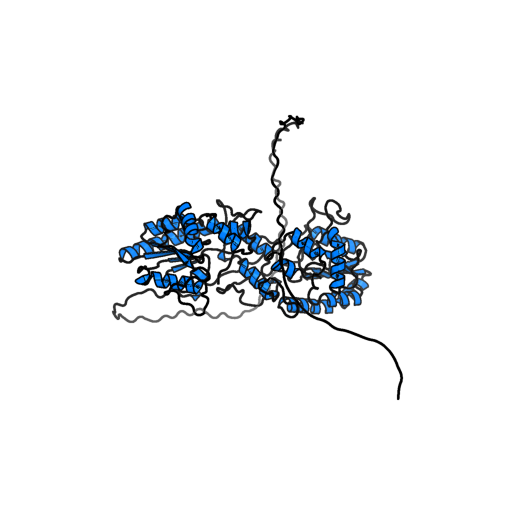 ? -19.868 4.293 14.478 1.00 98.25 455 THR A O 1
ATOM 3421 N N . LEU A 1 456 ? -17.626 4.492 14.526 1.00 98.50 456 LEU A N 1
ATOM 3422 C CA . LEU A 1 456 ? -17.452 5.590 13.576 1.00 98.50 456 LEU A CA 1
ATOM 3423 C C . LEU A 1 456 ? -16.600 5.117 12.387 1.00 98.50 456 LEU A C 1
ATOM 3425 O O . LEU A 1 456 ? -15.386 4.975 12.521 1.00 98.50 456 LEU A O 1
ATOM 3429 N N . MET A 1 457 ? -17.205 4.914 11.215 1.00 97.94 457 MET A N 1
ATOM 3430 C CA . MET A 1 457 ? -16.486 4.445 10.022 1.00 97.94 457 MET A CA 1
ATOM 3431 C C . MET A 1 457 ? -15.484 5.505 9.539 1.00 97.94 457 MET A C 1
ATOM 3433 O O . MET A 1 457 ? -15.868 6.650 9.288 1.00 97.94 457 MET A O 1
ATOM 3437 N N . THR A 1 458 ? -14.209 5.140 9.381 1.00 97.88 458 THR A N 1
ATOM 3438 C CA . THR A 1 458 ? -13.139 6.084 9.012 1.00 97.88 458 THR A CA 1
ATOM 3439 C C . THR A 1 458 ? -12.801 6.086 7.522 1.00 97.88 458 THR A C 1
ATOM 3441 O O . THR A 1 458 ? -12.103 6.996 7.077 1.00 97.88 458 THR A O 1
ATOM 3444 N N . TYR A 1 459 ? -13.326 5.136 6.737 1.00 97.88 459 TYR A N 1
ATOM 3445 C CA . TYR A 1 459 ? -12.975 4.911 5.324 1.00 97.88 459 TYR A CA 1
ATOM 3446 C C . TYR A 1 459 ? -12.767 6.180 4.473 1.00 97.88 459 TYR A C 1
ATOM 3448 O O . TYR A 1 459 ? -11.720 6.336 3.845 1.00 97.88 459 TYR A O 1
ATOM 3456 N N . ASP A 1 460 ? -13.734 7.105 4.471 1.00 97.88 460 ASP A N 1
ATOM 3457 C CA . ASP A 1 460 ? -13.705 8.320 3.637 1.00 97.88 460 ASP A CA 1
ATOM 3458 C C . ASP A 1 460 ? -12.531 9.256 3.984 1.00 97.88 460 ASP A C 1
ATOM 3460 O O . ASP A 1 460 ? -12.062 10.032 3.148 1.00 97.88 460 ASP A O 1
ATOM 3464 N N . MET A 1 461 ? -12.028 9.176 5.218 1.00 97.75 461 MET A N 1
ATOM 3465 C CA . MET A 1 461 ? -10.773 9.805 5.616 1.00 97.75 461 MET A CA 1
ATOM 3466 C C . MET A 1 461 ? -9.582 9.002 5.085 1.00 97.75 461 MET A C 1
ATOM 3468 O O . MET A 1 461 ? -8.698 9.593 4.469 1.00 97.75 461 MET A O 1
ATOM 3472 N N . GLN A 1 462 ? -9.563 7.682 5.300 1.00 96.69 462 GLN A N 1
ATOM 3473 C CA . GLN A 1 462 ? -8.437 6.808 4.950 1.00 96.69 462 GLN A CA 1
ATOM 3474 C C . GLN A 1 462 ? -8.122 6.849 3.452 1.00 96.69 462 GLN A C 1
ATOM 3476 O O . GLN A 1 462 ? -6.979 7.081 3.068 1.00 96.69 462 GLN A O 1
ATOM 3481 N N . ASP A 1 463 ? -9.122 6.688 2.588 1.00 95.81 463 ASP A N 1
ATOM 3482 C CA . ASP A 1 463 ? -8.931 6.762 1.140 1.00 95.81 463 ASP A CA 1
ATOM 3483 C C . ASP A 1 463 ? -9.100 8.195 0.625 1.00 95.81 463 ASP A C 1
ATOM 3485 O O . ASP A 1 463 ? -8.173 8.761 0.035 1.00 95.81 463 ASP A O 1
ATOM 3489 N N . GLY A 1 464 ? -10.269 8.793 0.873 1.00 95.31 464 GLY A N 1
ATOM 3490 C CA . GLY A 1 464 ? -10.683 10.074 0.300 1.00 95.31 464 GLY A CA 1
ATOM 3491 C C . GLY A 1 464 ? -9.811 11.267 0.686 1.00 95.31 464 GLY A C 1
ATOM 3492 O O . GLY A 1 464 ? -9.566 12.135 -0.153 1.00 95.31 464 GLY A O 1
ATOM 3493 N N . ALA A 1 465 ? -9.306 11.297 1.923 1.00 95.31 465 ALA A N 1
ATOM 3494 C CA . ALA A 1 465 ? -8.459 12.381 2.423 1.00 95.31 465 ALA A CA 1
ATOM 3495 C C . ALA A 1 465 ? -6.969 11.998 2.535 1.00 95.31 465 ALA A C 1
ATOM 3497 O O . ALA A 1 465 ? -6.114 12.835 2.256 1.00 95.31 465 ALA A O 1
ATOM 3498 N N . MET A 1 466 ? -6.656 10.757 2.925 1.00 93.75 466 MET A N 1
ATOM 3499 C CA . MET A 1 466 ? -5.294 10.290 3.233 1.00 93.75 466 MET A CA 1
ATOM 3500 C C . MET A 1 466 ? -4.664 9.391 2.163 1.00 93.75 466 MET A C 1
ATOM 3502 O O . MET A 1 466 ? -3.456 9.169 2.206 1.00 93.75 466 MET A O 1
ATOM 3506 N N . ARG A 1 467 ? -5.428 8.852 1.201 1.00 92.88 467 ARG A N 1
ATOM 3507 C CA . ARG A 1 467 ? -4.918 7.950 0.140 1.00 92.88 467 ARG A CA 1
ATOM 3508 C C . ARG A 1 467 ? -4.181 6.709 0.685 1.00 92.88 467 ARG A C 1
ATOM 3510 O O . ARG A 1 467 ? -3.265 6.169 0.053 1.00 92.88 467 ARG A O 1
ATOM 3517 N N . PHE A 1 468 ? -4.641 6.237 1.845 1.00 93.19 468 PHE A N 1
ATOM 3518 C CA . PHE A 1 468 ? -4.070 5.194 2.704 1.00 93.19 468 PHE A CA 1
ATOM 3519 C C . PHE A 1 468 ? -2.681 5.541 3.269 1.00 93.19 468 PHE A C 1
ATOM 3521 O O . PHE A 1 468 ? -1.865 4.655 3.504 1.00 93.19 468 PHE A O 1
ATOM 3528 N N . THR A 1 469 ? -2.371 6.827 3.442 1.00 90.69 469 THR A N 1
ATOM 3529 C CA . THR A 1 469 ? -1.118 7.329 4.024 1.00 90.69 469 THR A CA 1
ATOM 3530 C C . THR A 1 469 ? -1.455 8.228 5.213 1.00 90.69 469 THR A C 1
ATOM 3532 O O . THR A 1 469 ? -1.885 9.366 5.042 1.00 90.69 469 THR A O 1
ATOM 3535 N N . PHE A 1 470 ? -1.294 7.695 6.424 1.00 91.00 470 PHE A N 1
ATOM 3536 C CA . PHE A 1 470 ? -1.748 8.331 7.661 1.00 91.00 470 PHE A CA 1
ATOM 3537 C C . PHE A 1 470 ? -1.115 9.713 7.920 1.00 91.00 470 PHE A C 1
ATOM 3539 O O . PHE A 1 470 ? 0.106 9.839 8.024 1.00 91.00 470 PHE A O 1
ATOM 3546 N N . ASP A 1 471 ? -1.960 10.733 8.111 1.00 92.75 471 ASP A N 1
ATOM 3547 C CA . ASP A 1 471 ? -1.575 12.060 8.614 1.00 92.75 471 ASP A CA 1
ATOM 3548 C C . ASP A 1 471 ? -2.324 12.355 9.932 1.00 92.75 471 ASP A C 1
ATOM 3550 O O . ASP A 1 471 ? -3.539 12.578 9.910 1.00 92.75 471 ASP A O 1
ATOM 3554 N N . PRO A 1 472 ? -1.636 12.424 11.090 1.00 93.38 472 PRO A N 1
ATOM 3555 C CA . PRO A 1 472 ? -2.289 12.673 12.374 1.00 93.38 472 PRO A CA 1
ATOM 3556 C C . PRO A 1 472 ? -2.936 14.064 12.474 1.00 93.38 472 PRO A C 1
ATOM 3558 O O . PRO A 1 472 ? -3.898 14.228 13.220 1.00 93.38 472 PRO A O 1
ATOM 3561 N N . LYS A 1 473 ? -2.470 15.073 11.721 1.00 95.75 473 LYS A N 1
ATOM 3562 C CA . LYS A 1 473 ? -3.098 16.410 11.699 1.00 95.75 473 LYS A CA 1
ATOM 3563 C C . LYS A 1 473 ? -4.416 16.380 10.933 1.00 95.75 473 LYS A C 1
ATOM 3565 O O . LYS A 1 473 ? -5.383 17.038 11.319 1.00 95.75 473 LYS A O 1
ATOM 3570 N N . LEU A 1 474 ? -4.458 15.616 9.844 1.00 96.12 474 LEU A N 1
ATOM 3571 C CA . LEU A 1 474 ? -5.671 15.409 9.064 1.00 96.12 474 LEU A CA 1
ATOM 3572 C C . LEU A 1 474 ? -6.670 14.526 9.823 1.00 96.12 474 LEU A C 1
ATOM 3574 O O . LEU A 1 474 ? -7.854 14.860 9.824 1.00 96.12 474 LEU A O 1
ATOM 3578 N N . GLN A 1 475 ? -6.208 13.495 10.543 1.00 96.88 475 GLN A N 1
ATOM 3579 C CA . GLN A 1 475 ? -7.047 12.720 11.466 1.00 96.88 475 GLN A CA 1
ATOM 3580 C C . GLN A 1 475 ? -7.686 13.633 12.514 1.00 96.88 475 GLN A C 1
ATOM 3582 O O . GLN A 1 475 ? -8.908 13.676 12.637 1.00 96.88 475 GLN A O 1
ATOM 3587 N N . ASP A 1 476 ? -6.873 14.419 13.222 1.00 96.81 476 ASP A N 1
ATOM 3588 C CA . ASP A 1 476 ? -7.340 15.312 14.280 1.00 96.81 476 ASP A CA 1
ATOM 3589 C C . ASP A 1 476 ? -8.380 16.325 13.774 1.00 96.81 476 ASP A C 1
ATOM 3591 O O . ASP A 1 476 ? -9.410 16.551 14.412 1.00 96.81 476 ASP A O 1
ATOM 3595 N N . LYS A 1 477 ? -8.178 16.858 12.561 1.00 98.00 477 LYS A N 1
ATOM 3596 C CA . LYS A 1 477 ? -9.154 17.714 11.872 1.00 98.00 477 LYS A CA 1
ATOM 3597 C C . LYS A 1 477 ? -10.469 16.990 11.559 1.00 98.00 477 LYS A C 1
ATOM 3599 O O . LYS A 1 477 ? -11.523 17.617 11.651 1.00 98.00 477 LYS A O 1
ATOM 3604 N N . TRP A 1 478 ? -10.444 15.711 11.180 1.00 98.25 478 TRP A N 1
ATOM 3605 C CA . TRP A 1 478 ? -11.665 14.928 10.941 1.00 98.25 478 TRP A CA 1
ATOM 3606 C C . TRP A 1 478 ? -12.409 14.602 12.243 1.00 98.25 478 TRP A C 1
ATOM 3608 O O . TRP A 1 478 ? -13.628 14.784 12.299 1.00 98.25 478 TRP A O 1
ATOM 3618 N N . VAL A 1 479 ? -11.677 14.222 13.296 1.00 98.19 479 VAL A N 1
ATOM 3619 C CA . VAL A 1 479 ? -12.211 13.981 14.647 1.00 98.19 479 VAL A CA 1
ATOM 3620 C C . VAL A 1 479 ? -12.867 15.240 15.210 1.00 98.19 479 VAL A C 1
ATOM 3622 O O . VAL A 1 479 ? -14.054 15.220 15.536 1.00 98.19 479 VAL A O 1
ATOM 3625 N N . LYS A 1 480 ? -12.142 16.365 15.257 1.00 97.56 480 LYS A N 1
ATOM 3626 C CA . LYS A 1 480 ? -12.630 17.631 15.834 1.00 97.56 480 LYS A CA 1
ATOM 3627 C C . LYS A 1 480 ? -13.752 18.291 15.026 1.00 97.56 480 LYS A C 1
ATOM 3629 O O . LYS A 1 480 ? -14.452 19.144 15.560 1.00 97.56 480 LYS A O 1
ATOM 3634 N N . GLN A 1 481 ? -13.974 17.875 13.776 1.00 98.06 481 GLN A N 1
ATOM 3635 C CA . GLN A 1 481 ? -15.104 18.320 12.947 1.00 98.06 481 GLN A CA 1
ATOM 3636 C C . GLN A 1 481 ? -16.299 17.347 12.935 1.00 98.06 481 GLN A C 1
ATOM 3638 O O . GLN A 1 481 ? -17.282 17.617 12.245 1.00 98.06 481 GLN A O 1
ATOM 3643 N N . GLY A 1 482 ? -16.251 16.233 13.678 1.00 97.75 482 GLY A N 1
ATOM 3644 C CA . GLY A 1 482 ? -17.379 15.299 13.804 1.00 97.75 482 GLY A CA 1
ATOM 3645 C C . GLY A 1 482 ? -17.863 14.741 12.457 1.00 97.75 482 GLY A C 1
ATOM 3646 O O . GLY A 1 482 ? -19.072 14.736 12.180 1.00 97.75 482 GLY A O 1
ATOM 3647 N N . ARG A 1 483 ? -16.904 14.381 11.588 1.00 97.69 483 ARG A N 1
ATOM 3648 C CA . ARG A 1 483 ? -17.132 14.026 10.176 1.00 97.69 483 ARG A CA 1
ATOM 3649 C C . ARG A 1 483 ? -17.548 12.579 9.932 1.00 97.69 483 ARG A C 1
ATOM 3651 O O . ARG A 1 483 ? -18.132 12.311 8.888 1.00 97.69 483 ARG A O 1
ATOM 3658 N N . TYR A 1 484 ? -17.220 11.659 10.833 1.00 98.25 484 TYR A N 1
ATOM 3659 C CA . TYR A 1 484 ? -17.379 10.231 10.569 1.00 98.25 484 TYR A CA 1
ATOM 3660 C C . TYR A 1 484 ? -18.861 9.822 10.602 1.00 98.25 484 TYR A C 1
ATOM 3662 O O . TYR A 1 484 ? -19.573 10.240 11.523 1.00 98.25 484 TYR A O 1
ATOM 3670 N N . PRO A 1 485 ? -19.348 9.016 9.642 1.00 97.88 485 PRO A N 1
ATOM 3671 C CA . PRO A 1 485 ? -20.649 8.361 9.737 1.00 97.88 485 PRO A CA 1
ATOM 3672 C C . PRO A 1 485 ? -20.604 7.175 10.716 1.00 97.88 485 PRO A C 1
ATOM 3674 O O . PRO A 1 485 ? -19.535 6.708 11.110 1.00 97.88 485 PRO A O 1
ATOM 3677 N N . ALA A 1 486 ? -21.773 6.663 11.102 1.00 98.00 486 ALA A N 1
ATOM 3678 C CA . ALA A 1 486 ? -21.862 5.463 11.933 1.00 98.00 486 ALA A CA 1
ATOM 3679 C C . ALA A 1 486 ? -21.417 4.214 11.155 1.00 98.00 486 ALA A C 1
ATOM 3681 O O . ALA A 1 486 ? -21.801 4.039 9.995 1.00 98.00 486 ALA A O 1
ATOM 3682 N N . THR A 1 487 ? -20.685 3.314 11.812 1.00 98.12 487 THR A N 1
ATOM 3683 C CA . THR A 1 487 ? -20.393 1.975 11.279 1.00 98.12 487 THR A CA 1
ATOM 3684 C C . THR A 1 487 ? -21.708 1.227 10.975 1.00 98.12 487 THR A C 1
ATOM 3686 O O . THR A 1 487 ? -22.596 1.193 11.838 1.00 98.12 487 THR A O 1
ATOM 3689 N N . PRO A 1 488 ? -21.887 0.629 9.776 1.00 97.12 488 PRO A N 1
ATOM 3690 C CA . PRO A 1 488 ? -23.143 -0.017 9.390 1.00 97.12 488 PRO A CA 1
ATOM 3691 C C . PRO A 1 488 ? -23.609 -1.095 10.379 1.00 97.12 488 PRO A C 1
ATOM 3693 O O . PRO A 1 488 ? -22.822 -1.909 10.853 1.00 97.12 488 PRO A O 1
ATOM 3696 N N . GLY A 1 489 ? -24.907 -1.097 10.697 1.00 96.31 489 GLY A N 1
ATOM 3697 C CA . GLY A 1 489 ? -25.540 -2.039 11.634 1.00 96.31 489 GLY A CA 1
ATOM 3698 C C . GLY A 1 489 ? -25.271 -1.766 13.123 1.00 96.31 489 GLY A C 1
ATOM 3699 O O . GLY A 1 489 ? -26.143 -2.018 13.952 1.00 96.31 489 GLY A O 1
ATOM 3700 N N . MET A 1 490 ? -24.126 -1.177 13.481 1.00 97.69 490 MET A N 1
ATOM 3701 C CA . MET A 1 490 ? -23.696 -1.043 14.883 1.00 97.69 490 MET A CA 1
ATOM 3702 C C . MET A 1 490 ? -24.628 -0.180 15.746 1.00 97.69 490 MET A C 1
ATOM 3704 O O . MET A 1 490 ? -24.772 -0.446 16.935 1.00 97.69 490 MET A O 1
ATOM 3708 N N . LEU A 1 491 ? -25.330 0.795 15.162 1.00 97.38 491 LEU A N 1
ATOM 3709 C CA . LEU A 1 491 ? -26.343 1.591 15.870 1.00 97.38 491 LEU A CA 1
ATOM 3710 C C . LEU A 1 491 ? -27.557 0.761 16.330 1.00 97.38 491 LEU A C 1
ATOM 3712 O O . LEU A 1 491 ? -28.100 0.996 17.408 1.00 97.38 491 LEU A O 1
ATOM 3716 N N . ASP A 1 492 ? -27.985 -0.208 15.522 1.00 97.81 492 ASP A N 1
ATOM 3717 C CA . ASP A 1 492 ? -29.091 -1.114 15.853 1.00 97.81 492 ASP A CA 1
ATOM 3718 C C . ASP A 1 492 ? -28.647 -2.167 16.882 1.00 97.81 492 ASP A C 1
ATOM 3720 O O . ASP A 1 492 ? -29.355 -2.414 17.861 1.00 97.81 492 ASP A O 1
ATOM 3724 N N . LEU A 1 493 ? -27.424 -2.691 16.724 1.00 98.31 493 LEU A N 1
ATOM 3725 C CA . LEU A 1 493 ? -26.781 -3.578 17.695 1.00 98.31 493 LEU A CA 1
ATOM 3726 C C . LEU A 1 493 ? -26.686 -2.917 19.076 1.00 98.31 493 LEU A C 1
ATOM 3728 O O . LEU A 1 493 ? -27.183 -3.483 20.046 1.00 98.31 493 LEU A O 1
ATOM 3732 N N . VAL A 1 494 ? -26.118 -1.707 19.176 1.00 98.38 494 VAL A N 1
ATOM 3733 C CA . VAL A 1 494 ? -25.962 -0.988 20.456 1.00 98.38 494 VAL A CA 1
ATOM 3734 C C . VAL A 1 494 ? -27.305 -0.791 21.155 1.00 98.38 494 VAL A C 1
ATOM 3736 O O . VAL A 1 494 ? -27.426 -1.105 22.338 1.00 98.38 494 VAL A O 1
ATOM 3739 N N . ARG A 1 495 ? -28.338 -0.353 20.426 1.00 98.25 495 ARG A N 1
ATOM 3740 C CA . ARG A 1 495 ? -29.682 -0.141 20.987 1.00 98.25 495 ARG A CA 1
ATOM 3741 C C . ARG A 1 495 ? -30.300 -1.433 21.519 1.00 98.25 495 ARG A C 1
ATOM 3743 O O . ARG A 1 495 ? -30.847 -1.435 22.620 1.00 98.25 495 ARG A O 1
ATOM 3750 N N . LYS A 1 496 ? -30.187 -2.539 20.778 1.00 98.44 496 LYS A N 1
ATOM 3751 C CA . LYS A 1 496 ? -30.714 -3.852 21.193 1.00 98.44 496 LYS A CA 1
ATOM 3752 C C . LYS A 1 496 ? -29.942 -4.428 22.382 1.00 98.44 496 LYS A C 1
ATOM 3754 O O . LYS A 1 496 ? -30.559 -4.895 23.337 1.00 98.44 496 LYS A O 1
ATOM 3759 N N . VAL A 1 497 ? -28.614 -4.320 22.376 1.00 98.19 497 VAL A N 1
ATOM 3760 C CA . VAL A 1 497 ? -27.735 -4.717 23.488 1.00 98.19 497 VAL A CA 1
ATOM 3761 C C . VAL A 1 497 ? -28.055 -3.916 24.757 1.00 98.19 497 VAL A C 1
ATOM 3763 O O . VAL A 1 497 ? -28.280 -4.512 25.813 1.00 98.19 497 VAL A O 1
ATOM 3766 N N . LYS A 1 498 ? -28.192 -2.588 24.658 1.00 97.81 498 LYS A N 1
ATOM 3767 C CA . LYS A 1 498 ? -28.588 -1.726 25.783 1.00 97.81 498 LYS A CA 1
ATOM 3768 C C . LYS A 1 498 ? -29.990 -2.060 26.304 1.00 97.81 498 LYS A C 1
ATOM 3770 O O . LYS A 1 498 ? -30.174 -2.188 27.514 1.00 97.81 498 LYS A O 1
ATOM 3775 N N . ALA A 1 499 ? -30.962 -2.286 25.416 1.00 98.12 499 ALA A N 1
ATOM 3776 C CA . ALA A 1 499 ? -32.317 -2.705 25.790 1.00 98.12 499 ALA A CA 1
ATOM 3777 C C . ALA A 1 499 ? -32.344 -4.070 26.508 1.00 98.12 499 ALA A C 1
ATOM 3779 O O . ALA A 1 499 ? -33.072 -4.234 27.485 1.00 98.12 499 ALA A O 1
ATOM 3780 N N . SER A 1 500 ? -31.497 -5.021 26.093 1.00 98.12 500 SER A N 1
ATOM 3781 C CA . SER A 1 500 ? -31.325 -6.318 26.774 1.00 98.12 500 SER A CA 1
ATOM 3782 C C . SER A 1 500 ? -30.621 -6.231 28.139 1.00 98.12 500 SER A C 1
ATOM 3784 O O . SER A 1 500 ? -30.542 -7.217 28.867 1.00 98.12 500 SER A O 1
ATOM 3786 N N . GLY A 1 501 ? -30.150 -5.041 28.528 1.00 97.62 501 GLY A N 1
ATOM 3787 C CA . GLY A 1 501 ? -29.679 -4.748 29.877 1.00 97.62 501 GLY A CA 1
ATOM 3788 C C . GLY A 1 501 ? -28.167 -4.691 30.069 1.00 97.62 501 GLY A C 1
ATOM 3789 O O . GLY A 1 501 ? -27.745 -4.542 31.213 1.00 97.62 501 GLY A O 1
ATOM 3790 N N . CYS A 1 502 ? -27.370 -4.770 29.000 1.00 98.25 502 CYS A N 1
ATOM 3791 C CA . CYS A 1 502 ? -25.947 -4.436 29.070 1.00 98.25 502 CYS A CA 1
ATOM 3792 C C . CYS A 1 502 ? -25.725 -2.921 29.168 1.00 98.25 502 CYS A C 1
ATOM 3794 O O . CYS A 1 502 ? -26.413 -2.137 28.513 1.00 98.25 502 CYS A O 1
ATOM 3796 N N . GLU A 1 503 ? -24.688 -2.512 29.893 1.00 98.00 503 GLU A N 1
ATOM 3797 C CA . GLU A 1 503 ? -24.067 -1.203 29.694 1.00 98.00 503 GLU A CA 1
ATOM 3798 C C . GLU A 1 503 ? -23.179 -1.176 28.441 1.00 98.00 503 GLU A C 1
ATOM 3800 O O . GLU A 1 503 ? -22.721 -2.212 27.957 1.00 98.00 503 GLU A O 1
ATOM 3805 N N . ILE A 1 504 ? -22.957 0.019 27.894 1.00 98.19 504 ILE A N 1
ATOM 3806 C CA . ILE A 1 504 ? -22.187 0.246 26.665 1.00 98.19 504 ILE A CA 1
ATOM 3807 C C . ILE A 1 504 ? -20.986 1.119 27.021 1.00 98.19 504 ILE A C 1
ATOM 3809 O O . ILE A 1 504 ? -21.165 2.209 27.560 1.00 98.19 504 ILE A O 1
ATOM 3813 N N . LEU A 1 505 ? -19.773 0.634 26.749 1.00 98.38 505 LEU A N 1
ATOM 3814 C CA . LEU A 1 505 ? -18.527 1.246 27.216 1.00 98.38 505 LEU A CA 1
ATOM 3815 C C . LEU A 1 505 ? -17.545 1.424 26.049 1.00 98.38 505 LEU A C 1
ATOM 3817 O O . LEU A 1 505 ? -17.148 0.455 25.408 1.00 98.38 505 LEU A O 1
ATOM 3821 N N . GLY A 1 506 ? -17.138 2.661 25.764 1.00 97.94 506 GLY A N 1
ATOM 3822 C CA . GLY A 1 506 ? -16.167 2.971 24.710 1.00 97.94 506 GLY A CA 1
ATOM 3823 C C . GLY A 1 506 ? -14.724 2.887 25.208 1.00 97.94 506 GLY A C 1
ATOM 3824 O O . GLY A 1 506 ? -14.410 3.508 26.218 1.00 97.94 506 GLY A O 1
ATOM 3825 N N . VAL A 1 507 ? -13.830 2.180 24.510 1.00 97.75 507 VAL A N 1
ATOM 3826 C CA . VAL A 1 507 ? -12.385 2.125 24.824 1.00 97.75 507 VAL A CA 1
ATOM 3827 C C . VAL A 1 507 ? -11.572 2.392 23.554 1.00 97.75 507 VAL A C 1
ATOM 3829 O O . VAL A 1 507 ? -11.339 1.489 22.752 1.00 97.75 507 VAL A O 1
ATOM 3832 N N . THR A 1 508 ? -11.131 3.641 23.370 1.00 96.44 508 THR A N 1
ATOM 3833 C CA . THR A 1 508 ? -10.559 4.136 22.104 1.00 96.44 508 THR A CA 1
ATOM 3834 C C . THR A 1 508 ? -9.071 4.474 22.173 1.00 96.44 508 THR A C 1
ATOM 3836 O O . THR A 1 508 ? -8.569 4.965 23.183 1.00 96.44 508 THR A O 1
ATOM 3839 N N . GLY A 1 509 ? -8.360 4.267 21.059 1.00 94.44 509 GLY A N 1
ATOM 3840 C CA . GLY A 1 509 ? -6.985 4.746 20.882 1.00 94.44 509 GLY A CA 1
ATOM 3841 C C . GLY A 1 509 ? -6.849 6.275 20.771 1.00 94.44 509 GLY A C 1
ATOM 3842 O O . GLY A 1 509 ? -5.737 6.782 20.932 1.00 94.44 509 GLY A O 1
ATOM 3843 N N . ARG A 1 510 ? -7.952 7.004 20.525 1.00 95.06 510 ARG A N 1
ATOM 3844 C CA . ARG A 1 510 ? -7.991 8.479 20.464 1.00 95.06 510 ARG A CA 1
ATOM 3845 C C . ARG A 1 510 ? -7.570 9.117 21.789 1.00 95.06 510 ARG A C 1
ATOM 3847 O O . ARG A 1 510 ? -7.755 8.534 22.859 1.00 95.06 510 ARG A O 1
ATOM 3854 N N . THR A 1 511 ? -7.026 10.330 21.718 1.00 94.25 511 THR A N 1
ATOM 3855 C CA . THR A 1 511 ? -6.474 11.038 22.882 1.00 94.25 511 THR A CA 1
ATOM 3856 C C . THR A 1 511 ? -7.522 11.811 23.696 1.00 94.25 511 THR A C 1
ATOM 3858 O O . THR A 1 511 ? -8.617 12.097 23.214 1.00 94.25 511 THR A O 1
ATOM 3861 N N . ASN A 1 512 ? -7.209 12.174 24.946 1.00 92.62 512 ASN A N 1
ATOM 3862 C CA . ASN A 1 512 ? -8.128 12.918 25.826 1.00 92.62 512 ASN A CA 1
ATOM 3863 C C . ASN A 1 512 ? -8.624 14.242 25.206 1.00 92.62 512 ASN A C 1
ATOM 3865 O O . ASN A 1 512 ? -9.780 14.610 25.401 1.00 92.62 512 ASN A O 1
ATOM 3869 N N . ASP A 1 513 ? -7.796 14.949 24.426 1.00 94.62 513 ASP A N 1
ATOM 3870 C CA . ASP A 1 513 ? -8.206 16.176 23.713 1.00 94.62 513 ASP A CA 1
ATOM 3871 C C . ASP A 1 513 ? -9.197 15.927 22.555 1.00 94.62 513 ASP A C 1
ATOM 3873 O O . ASP A 1 513 ? -9.851 16.853 22.073 1.00 94.62 513 ASP A O 1
ATOM 3877 N N . GLN A 1 514 ? -9.344 14.671 22.132 1.00 96.25 514 GLN A N 1
ATOM 3878 C CA . GLN A 1 514 ? -10.292 14.211 21.119 1.00 96.25 514 GLN A CA 1
ATOM 3879 C C . GLN A 1 514 ? -11.585 13.627 21.720 1.00 96.25 514 GLN A C 1
ATOM 3881 O O . GLN A 1 514 ? -12.544 13.383 20.979 1.00 96.25 514 GLN A O 1
ATOM 3886 N N . ALA A 1 515 ? -11.651 13.424 23.043 1.00 95.38 515 ALA A N 1
ATOM 3887 C CA . ALA A 1 515 ? -12.775 12.773 23.722 1.00 95.38 515 ALA A CA 1
ATOM 3888 C C . ALA A 1 515 ? -14.115 13.481 23.458 1.00 95.38 515 ALA A C 1
ATOM 3890 O O . ALA A 1 515 ? -15.059 12.868 22.956 1.00 95.38 515 ALA A O 1
ATOM 3891 N N . ALA A 1 516 ? -14.185 14.790 23.726 1.00 96.25 516 ALA A N 1
ATOM 3892 C CA . ALA A 1 516 ? -15.418 15.571 23.609 1.00 96.25 516 ALA A CA 1
ATOM 3893 C C . ALA A 1 516 ? -15.975 15.591 22.173 1.00 96.25 516 ALA A C 1
ATOM 3895 O O . ALA A 1 516 ? -17.174 15.398 21.972 1.00 96.25 516 ALA A O 1
ATOM 3896 N N . ALA A 1 517 ? -15.109 15.757 21.168 1.00 97.62 517 ALA A N 1
ATOM 3897 C CA . ALA A 1 517 ? -15.511 15.742 19.762 1.00 97.62 517 ALA A CA 1
ATOM 3898 C C . ALA A 1 517 ? -15.972 14.348 19.298 1.00 97.62 517 ALA A C 1
ATOM 3900 O O . ALA A 1 517 ? -16.938 14.234 18.543 1.00 97.62 517 ALA A O 1
ATOM 3901 N N . SER A 1 518 ? -15.332 13.284 19.792 1.00 97.81 518 SER A N 1
ATOM 3902 C CA . SER A 1 518 ? -15.715 11.903 19.476 1.00 97.81 518 SER A CA 1
ATOM 3903 C C . SER A 1 518 ? -17.082 11.545 20.065 1.00 97.81 518 SER A C 1
ATOM 3905 O O . SER A 1 518 ? -17.954 11.057 19.347 1.00 97.81 518 SER A O 1
ATOM 3907 N N . VAL A 1 519 ? -17.314 11.882 21.340 1.00 97.50 519 VAL A N 1
ATOM 3908 C CA . VAL A 1 519 ? -18.620 11.727 21.999 1.00 97.50 519 VAL A CA 1
ATOM 3909 C C . VAL A 1 519 ? -19.689 12.577 21.300 1.00 97.50 519 VAL A C 1
ATOM 3911 O O . VAL A 1 519 ? -20.788 12.086 21.056 1.00 97.50 519 VAL A O 1
ATOM 3914 N N . ALA A 1 520 ? -19.380 13.811 20.889 1.00 97.75 520 ALA A N 1
ATOM 3915 C CA . ALA A 1 520 ? -20.308 14.634 20.111 1.00 97.75 520 ALA A CA 1
ATOM 3916 C C . ALA A 1 520 ? -20.667 13.996 18.752 1.00 97.75 520 ALA A C 1
ATOM 3918 O O . ALA A 1 520 ? -21.840 13.991 18.376 1.00 97.75 520 ALA A O 1
ATOM 3919 N N . ASN A 1 521 ? -19.699 13.404 18.039 1.00 98.44 521 ASN A N 1
ATOM 3920 C CA . ASN A 1 521 ? -19.939 12.682 16.784 1.00 98.44 521 ASN A CA 1
ATOM 3921 C C . ASN A 1 521 ? -20.849 11.457 17.000 1.00 98.44 521 ASN A C 1
ATOM 3923 O O . ASN A 1 521 ? -21.769 11.246 16.212 1.00 98.44 521 ASN A O 1
ATOM 3927 N N . LEU A 1 522 ? -20.619 10.670 18.054 1.00 98.38 522 LEU A N 1
ATOM 3928 C CA . LEU A 1 522 ? -21.425 9.489 18.388 1.00 98.38 522 LEU A CA 1
ATOM 3929 C C . LEU A 1 522 ? -22.861 9.872 18.780 1.00 98.38 522 LEU A C 1
ATOM 3931 O O . LEU A 1 522 ? -23.828 9.328 18.245 1.00 98.38 522 LEU A O 1
ATOM 3935 N N . ARG A 1 523 ? -23.027 10.883 19.639 1.00 97.12 523 ARG A N 1
ATOM 3936 C CA . ARG A 1 523 ? -24.351 11.362 20.070 1.00 97.12 523 ARG A CA 1
ATOM 3937 C C . ARG A 1 523 ? -25.151 11.973 18.914 1.00 97.12 523 ARG A C 1
ATOM 3939 O O . ARG A 1 523 ? -26.337 11.683 18.790 1.00 97.12 523 ARG A O 1
ATOM 3946 N N . LYS A 1 524 ? -24.499 12.725 18.015 1.00 97.62 524 LYS A N 1
ATOM 3947 C CA . LYS A 1 524 ? -25.069 13.241 16.748 1.00 97.62 524 LYS A CA 1
ATOM 3948 C C . LYS A 1 524 ? -25.615 12.127 15.843 1.00 97.62 524 LYS A C 1
ATOM 3950 O O . LYS A 1 524 ? -26.594 12.346 15.139 1.00 97.62 524 LYS A O 1
ATOM 3955 N N . LEU A 1 525 ? -24.997 10.945 15.863 1.00 97.75 525 LEU A N 1
ATOM 3956 C CA . LEU A 1 525 ? -25.430 9.762 15.107 1.00 97.75 525 LEU A CA 1
ATOM 3957 C C . LEU A 1 525 ? -26.487 8.917 15.843 1.00 97.75 525 LEU A C 1
ATOM 3959 O O . LEU A 1 525 ? -26.945 7.907 15.313 1.00 97.75 525 LEU A O 1
ATOM 3963 N N . GLY A 1 526 ? -26.904 9.328 17.043 1.00 97.50 526 GLY A N 1
ATOM 3964 C CA . GLY A 1 526 ? -27.963 8.668 17.800 1.00 97.50 526 GLY A CA 1
ATOM 3965 C C . GLY A 1 526 ? -27.505 7.519 18.699 1.00 97.50 526 GLY A C 1
ATOM 3966 O O . GLY A 1 526 ? -28.347 6.673 19.011 1.00 97.50 526 GLY A O 1
ATOM 3967 N N . PHE A 1 527 ? -26.231 7.503 19.116 1.00 97.25 527 PHE A N 1
ATOM 3968 C CA . PHE A 1 527 ? -25.705 6.686 20.220 1.00 97.25 527 PHE A CA 1
ATOM 3969 C C . PHE A 1 527 ? -25.679 7.516 21.535 1.00 97.25 527 PHE A C 1
ATOM 3971 O O . PHE A 1 527 ? -24.651 8.126 21.857 1.00 97.25 527 PHE A O 1
ATOM 3978 N N . PRO A 1 528 ? -26.795 7.651 22.283 1.00 95.69 528 PRO A N 1
ATOM 3979 C CA . PRO A 1 528 ? -26.853 8.450 23.513 1.00 95.69 528 PRO A CA 1
ATOM 3980 C C . PRO A 1 528 ? -26.121 7.821 24.709 1.00 95.69 528 PRO A C 1
ATOM 3982 O O . PRO A 1 528 ? -25.942 8.502 25.721 1.00 95.69 528 PRO A O 1
ATOM 3985 N N . GLU A 1 529 ? -25.721 6.553 24.619 1.00 95.06 529 GLU A N 1
ATOM 3986 C CA . GLU A 1 529 ? -25.058 5.798 25.686 1.00 95.06 529 GLU A CA 1
ATOM 3987 C C . GLU A 1 529 ? -23.623 6.283 25.921 1.00 95.06 529 GLU A C 1
ATOM 3989 O O . GLU A 1 529 ? -23.146 6.283 27.054 1.00 95.06 529 GLU A O 1
ATOM 3994 N N . PHE A 1 530 ? -22.948 6.769 24.873 1.00 92.06 530 PHE A N 1
ATOM 3995 C CA . PHE A 1 530 ? -21.620 7.352 25.017 1.00 92.06 530 PHE A CA 1
ATOM 3996 C C . PHE A 1 530 ? -21.701 8.716 25.718 1.00 92.06 530 PHE A C 1
ATOM 3998 O O . PHE A 1 530 ? -22.260 9.697 25.209 1.00 92.06 530 PHE A O 1
ATOM 4005 N N . ALA A 1 531 ? -21.105 8.754 26.904 1.00 84.56 531 ALA A N 1
ATOM 4006 C CA . ALA A 1 531 ? -20.943 9.905 27.780 1.00 84.56 531 ALA A CA 1
ATOM 4007 C C . ALA A 1 531 ? -19.518 9.883 28.379 1.00 84.56 531 ALA A C 1
ATOM 4009 O O . ALA A 1 531 ? -18.872 8.834 28.345 1.00 84.56 531 ALA A O 1
ATOM 4010 N N . PRO A 1 532 ? -18.997 10.995 28.937 1.00 79.81 532 PRO A N 1
ATOM 4011 C CA . PRO A 1 532 ? -17.602 11.073 29.397 1.00 79.81 532 PRO A CA 1
ATOM 4012 C C . PRO A 1 532 ? -17.194 10.042 30.464 1.00 79.81 532 PRO A C 1
ATOM 4014 O O . PRO A 1 532 ? -16.023 9.704 30.569 1.00 79.81 532 PRO A O 1
ATOM 4017 N N . ASN A 1 533 ? -18.147 9.518 31.240 1.00 84.12 533 ASN A N 1
ATOM 4018 C CA . ASN A 1 533 ? -17.941 8.468 32.246 1.00 84.12 533 ASN A CA 1
ATOM 4019 C C . ASN A 1 533 ? -18.071 7.029 31.695 1.00 84.12 533 ASN A C 1
ATOM 4021 O O . ASN A 1 533 ? -17.916 6.076 32.453 1.00 84.12 533 ASN A O 1
ATOM 4025 N N . ALA A 1 534 ? -18.377 6.876 30.405 1.00 92.06 534 ALA A N 1
ATOM 4026 C CA . ALA A 1 534 ? -18.542 5.604 29.696 1.00 92.06 534 ALA A CA 1
ATOM 4027 C C . ALA A 1 534 ? -17.694 5.550 28.404 1.00 92.06 534 ALA A C 1
ATOM 4029 O O . ALA A 1 534 ? -17.970 4.760 27.502 1.00 92.06 534 ALA A O 1
ATOM 4030 N N . TYR A 1 535 ? -16.686 6.422 28.284 1.00 96.44 535 TYR A N 1
ATOM 4031 C CA . TYR A 1 535 ? -15.858 6.574 27.088 1.00 96.44 535 TYR A CA 1
ATOM 4032 C C . TYR A 1 535 ? -14.405 6.882 27.479 1.00 96.44 535 TYR A C 1
ATOM 4034 O O . TYR A 1 535 ? -14.056 8.015 27.806 1.00 96.44 535 TYR A O 1
ATOM 4042 N N . MET A 1 536 ? -13.558 5.854 27.467 1.00 96.31 536 MET A N 1
ATOM 4043 C CA . MET A 1 536 ? -12.169 5.903 27.915 1.00 96.31 536 MET A CA 1
ATOM 4044 C C . MET A 1 536 ? -11.217 6.125 26.733 1.00 96.31 536 MET A C 1
ATOM 4046 O O . MET A 1 536 ? -11.183 5.339 25.784 1.00 96.31 536 MET A O 1
ATOM 4050 N N . THR A 1 537 ? -10.419 7.188 26.820 1.00 95.31 537 THR A N 1
ATOM 4051 C CA . THR A 1 537 ? -9.404 7.605 25.838 1.00 95.31 537 THR A CA 1
ATOM 4052 C C . THR A 1 537 ? -7.979 7.317 26.309 1.00 95.31 537 THR A C 1
ATOM 4054 O O . THR A 1 537 ? -7.715 7.164 27.504 1.00 95.31 537 THR A O 1
ATOM 4057 N N . LYS A 1 538 ? -7.029 7.296 25.368 1.00 92.75 538 LYS A N 1
ATOM 4058 C CA . LYS A 1 538 ? -5.594 7.287 25.675 1.00 92.75 538 LYS A CA 1
ATOM 4059 C C . LYS A 1 538 ? -5.145 8.689 26.119 1.00 92.75 538 LYS A C 1
ATOM 4061 O O . LYS A 1 538 ? -5.664 9.704 25.665 1.00 92.75 538 LYS A O 1
ATOM 4066 N N . TRP A 1 539 ? -4.167 8.779 27.014 1.00 92.12 539 TRP A N 1
ATOM 4067 C CA . TRP A 1 539 ? -3.693 10.072 27.524 1.00 92.12 539 TRP A CA 1
ATOM 4068 C C . TRP A 1 539 ? -2.880 10.841 26.468 1.00 92.12 539 TRP A C 1
ATOM 4070 O O . TRP A 1 539 ? -2.185 10.256 25.635 1.00 92.12 539 TRP A O 1
ATOM 4080 N N . ASN A 1 540 ? -2.949 12.175 26.519 1.00 90.94 540 ASN A N 1
ATOM 4081 C CA . ASN A 1 540 ? -2.169 13.056 25.645 1.00 90.94 540 ASN A CA 1
ATOM 4082 C C . ASN A 1 540 ? -0.657 12.860 25.882 1.00 90.94 540 ASN A C 1
ATOM 4084 O O . ASN A 1 540 ? -0.226 12.532 26.991 1.00 90.94 540 ASN A O 1
ATOM 4088 N N . LYS A 1 541 ? 0.182 13.145 24.877 1.00 85.38 541 LYS A N 1
ATOM 4089 C CA . LYS A 1 541 ? 1.645 13.149 25.053 1.00 85.38 541 LYS A CA 1
ATOM 4090 C C . LYS A 1 541 ? 2.041 14.143 26.158 1.00 85.38 541 LYS A C 1
ATOM 4092 O O . LYS A 1 541 ? 1.826 15.340 26.006 1.00 85.38 541 LYS A O 1
ATOM 4097 N N . GLY A 1 542 ? 2.656 13.642 27.230 1.00 84.00 542 GLY A N 1
ATOM 4098 C CA . GLY A 1 542 ? 3.071 14.438 28.392 1.00 84.00 542 GLY A CA 1
ATOM 4099 C C . GLY A 1 542 ? 2.020 14.560 29.504 1.00 84.00 542 GLY A C 1
ATOM 4100 O O . GLY A 1 542 ? 2.350 15.054 30.575 1.00 84.00 542 GLY A O 1
ATOM 4101 N N . ALA A 1 543 ? 0.790 14.079 29.296 1.00 87.62 543 ALA A N 1
ATOM 4102 C CA . ALA A 1 543 ? -0.173 13.900 30.379 1.00 87.62 543 ALA A CA 1
ATOM 4103 C C . ALA A 1 543 ? 0.135 12.624 31.183 1.00 87.62 543 ALA A C 1
ATOM 4105 O O . ALA A 1 543 ? 0.752 11.685 30.671 1.00 87.62 543 ALA A O 1
ATOM 4106 N N . ALA A 1 544 ? -0.325 12.576 32.435 1.00 87.31 544 ALA A N 1
ATOM 4107 C CA . ALA A 1 544 ? -0.186 11.398 33.282 1.00 87.31 544 ALA A CA 1
ATOM 4108 C C . ALA A 1 544 ? -0.966 10.196 32.712 1.00 87.31 544 ALA A C 1
ATOM 4110 O O . ALA A 1 544 ? -2.129 10.311 32.320 1.00 87.31 544 ALA A O 1
ATOM 4111 N N . LYS A 1 545 ? -0.319 9.027 32.701 1.00 91.19 545 LYS A N 1
ATOM 4112 C CA . LYS A 1 545 ? -0.949 7.729 32.423 1.00 91.19 545 LYS A CA 1
ATOM 4113 C C . LYS A 1 545 ? -1.791 7.310 33.643 1.00 91.19 545 LYS A C 1
ATOM 4115 O O . LYS A 1 545 ? -1.224 7.303 34.733 1.00 91.19 545 LYS A O 1
ATOM 4120 N N . PRO A 1 546 ? -3.049 6.850 33.492 1.00 91.75 546 PRO A N 1
ATOM 4121 C CA . PRO A 1 546 ? -3.844 6.348 34.618 1.00 91.75 546 PRO A CA 1
ATOM 4122 C C . PRO A 1 546 ? -3.159 5.194 35.367 1.00 91.75 546 PRO A C 1
ATOM 4124 O O . PRO A 1 546 ? -2.508 4.345 34.748 1.00 91.75 546 PRO A O 1
ATOM 4127 N N . ASP A 1 547 ? -3.320 5.123 36.688 1.00 93.62 547 ASP A N 1
ATOM 4128 C CA . ASP A 1 547 ? -2.583 4.176 37.544 1.00 93.62 547 ASP A CA 1
ATOM 4129 C C . ASP A 1 547 ? -2.940 2.707 37.300 1.00 93.62 547 ASP A C 1
ATOM 4131 O O . ASP A 1 547 ? -2.090 1.822 37.454 1.00 93.62 547 ASP A O 1
ATOM 4135 N N . TYR A 1 548 ? -4.173 2.438 36.860 1.00 93.94 548 TYR A N 1
ATOM 4136 C CA . TYR A 1 548 ? -4.617 1.095 36.488 1.00 93.94 548 TYR A CA 1
ATOM 4137 C C . TYR A 1 548 ? -3.914 0.564 35.230 1.00 93.94 548 TYR A C 1
ATOM 4139 O O . TYR A 1 548 ? -3.730 -0.644 35.114 1.00 93.94 548 TYR A O 1
ATOM 4147 N N . VAL A 1 549 ? -3.453 1.437 34.323 1.00 94.69 549 VAL A N 1
ATOM 4148 C CA . VAL A 1 549 ? -2.770 1.017 33.090 1.00 94.69 549 VAL A CA 1
ATOM 4149 C C . VAL A 1 549 ? -1.369 0.500 33.408 1.00 94.69 549 VAL A C 1
ATOM 4151 O O . VAL A 1 549 ? -0.542 1.245 33.946 1.00 94.69 549 VAL A O 1
ATOM 4154 N N . LYS A 1 550 ? -1.087 -0.762 33.063 1.00 88.44 550 LYS A N 1
ATOM 4155 C CA . LYS A 1 550 ? 0.228 -1.399 33.232 1.00 88.44 550 LYS A CA 1
ATOM 4156 C C . LYS A 1 550 ? 0.909 -1.551 31.874 1.00 88.44 550 LYS A C 1
ATOM 4158 O O . LYS A 1 550 ? 0.247 -1.852 30.888 1.00 88.44 550 LYS A O 1
ATOM 4163 N N . CYS A 1 551 ? 2.216 -1.301 31.829 1.00 89.94 551 CYS A N 1
ATOM 4164 C CA . CYS A 1 551 ? 3.004 -1.296 30.597 1.00 89.94 551 CYS A CA 1
ATOM 4165 C C . CYS A 1 551 ? 4.395 -1.866 30.886 1.00 89.94 551 CYS A C 1
ATOM 4167 O O . CYS A 1 551 ? 4.988 -1.534 31.912 1.00 89.94 551 CYS A O 1
ATOM 4169 N N . ALA A 1 552 ? 4.925 -2.692 29.990 1.00 87.69 552 ALA A N 1
ATOM 4170 C CA . ALA A 1 552 ? 6.228 -3.342 30.123 1.00 87.69 552 ALA A CA 1
ATOM 4171 C C . ALA A 1 552 ? 7.417 -2.406 29.819 1.00 87.69 552 ALA A C 1
ATOM 4173 O O . ALA A 1 552 ? 8.571 -2.802 29.981 1.00 87.69 552 ALA A O 1
ATOM 4174 N N . LYS A 1 553 ? 7.147 -1.189 29.324 1.00 86.06 553 LYS A N 1
ATOM 4175 C CA . LYS A 1 553 ? 8.121 -0.151 28.944 1.00 86.06 553 LYS A CA 1
ATOM 4176 C C . LYS A 1 553 ? 7.529 1.243 29.178 1.00 86.06 553 LYS A C 1
ATOM 4178 O O . LYS A 1 553 ? 6.310 1.390 29.256 1.00 86.06 553 LYS A O 1
ATOM 4183 N N . ASP A 1 554 ? 8.377 2.273 29.159 1.00 78.88 554 ASP A N 1
ATOM 4184 C CA . ASP A 1 554 ? 8.029 3.702 29.315 1.00 78.88 554 ASP A CA 1
ATOM 4185 C C . ASP A 1 554 ? 6.904 4.196 28.384 1.00 78.88 554 ASP A C 1
ATOM 4187 O O . ASP A 1 554 ? 6.249 5.206 28.646 1.00 78.88 554 ASP A O 1
ATOM 4191 N N . LYS A 1 555 ? 6.694 3.502 27.258 1.00 82.19 555 LYS A N 1
ATOM 4192 C CA . LYS A 1 555 ? 5.618 3.751 26.298 1.00 82.19 555 LYS A CA 1
ATOM 4193 C C . LYS A 1 555 ? 4.737 2.517 26.181 1.00 82.19 555 LYS A C 1
ATOM 4195 O O . LYS A 1 555 ? 5.187 1.474 25.718 1.00 82.19 555 LYS A O 1
ATOM 4200 N N . CYS A 1 556 ? 3.468 2.696 26.520 1.00 87.81 556 CYS A N 1
ATOM 4201 C CA . CYS A 1 556 ? 2.438 1.676 26.409 1.00 87.81 556 CYS A CA 1
ATOM 4202 C C . CYS A 1 556 ? 1.958 1.524 24.957 1.00 87.81 556 CYS A C 1
ATOM 4204 O O . CYS A 1 556 ? 1.561 2.510 24.315 1.00 87.81 556 CYS A O 1
ATOM 4206 N N . THR A 1 557 ? 1.923 0.285 24.477 1.00 89.31 557 THR A N 1
ATOM 4207 C CA . THR A 1 557 ? 1.255 -0.150 23.239 1.00 89.31 557 THR A CA 1
ATOM 4208 C C . THR A 1 557 ? -0.245 0.186 23.249 1.00 89.31 557 THR A C 1
ATOM 4210 O O . THR A 1 557 ? -0.789 0.736 24.217 1.00 89.31 557 THR A O 1
ATOM 4213 N N . THR A 1 558 ? -0.945 -0.085 22.147 1.00 89.31 558 THR A N 1
ATOM 4214 C CA . THR A 1 558 ? -2.413 -0.001 22.132 1.00 89.31 558 THR A CA 1
ATOM 4215 C C . THR A 1 558 ? -3.018 -1.157 22.933 1.00 89.31 558 THR A C 1
ATOM 4217 O O . THR A 1 558 ? -3.881 -0.902 23.772 1.00 89.31 558 THR A O 1
ATOM 4220 N N . VAL A 1 559 ? -2.473 -2.373 22.778 1.00 90.69 559 VAL A N 1
ATOM 4221 C CA . VAL A 1 559 ? -2.854 -3.581 23.537 1.00 90.69 559 VAL A CA 1
ATOM 4222 C C . VAL A 1 559 ? -2.837 -3.333 25.048 1.00 90.69 559 VAL A C 1
ATOM 4224 O O . VAL A 1 559 ? -3.875 -3.448 25.689 1.00 90.69 559 VAL A O 1
ATOM 4227 N N . GLU A 1 560 ? -1.689 -2.943 25.618 1.00 93.06 560 GLU A N 1
ATOM 4228 C CA . GLU A 1 560 ? -1.508 -2.762 27.073 1.00 93.06 560 GLU A CA 1
ATOM 4229 C C . GLU A 1 560 ? -2.475 -1.738 27.673 1.00 93.06 560 GLU A C 1
ATOM 4231 O O . GLU A 1 560 ? -2.979 -1.920 28.783 1.00 93.06 560 GLU A O 1
ATOM 4236 N N . PHE A 1 561 ? -2.755 -0.659 26.938 1.00 94.75 561 PHE A N 1
ATOM 4237 C CA . PHE A 1 561 ? -3.742 0.332 27.349 1.00 94.75 561 PHE A CA 1
ATOM 4238 C C . PHE A 1 561 ? -5.159 -0.255 27.335 1.00 94.75 561 PHE A C 1
ATOM 4240 O O . PHE A 1 561 ? -5.873 -0.144 28.336 1.00 94.75 561 PHE A O 1
ATOM 4247 N N . LYS A 1 562 ? -5.572 -0.888 26.231 1.00 95.62 562 LYS A N 1
ATOM 4248 C CA . LYS A 1 562 ? -6.943 -1.385 26.078 1.00 95.62 562 LYS A CA 1
ATOM 4249 C C . LYS A 1 562 ? -7.241 -2.563 27.008 1.00 95.62 562 LYS A C 1
ATOM 4251 O O . LYS A 1 562 ? -8.284 -2.542 27.660 1.00 95.62 562 LYS A O 1
ATOM 4256 N N . SER A 1 563 ? -6.327 -3.524 27.153 1.00 95.62 563 SER A N 1
ATOM 4257 C CA . SER A 1 563 ? -6.486 -4.649 28.085 1.00 95.62 563 SER A CA 1
ATOM 4258 C C . SER A 1 563 ? -6.530 -4.180 29.541 1.00 95.62 563 SER A C 1
ATOM 4260 O O . SER A 1 563 ? -7.484 -4.503 30.245 1.00 95.62 563 SER A O 1
ATOM 4262 N N . SER A 1 564 ? -5.598 -3.316 29.973 1.00 96.56 564 SER A N 1
ATOM 4263 C CA . SER A 1 564 ? -5.624 -2.751 31.334 1.00 96.56 564 SER A CA 1
ATOM 4264 C C . SER A 1 564 ? -6.906 -1.964 31.624 1.00 96.56 564 SER A C 1
ATOM 4266 O O . SER A 1 564 ? -7.382 -1.955 32.757 1.00 96.56 564 SER A O 1
ATOM 4268 N N . THR A 1 565 ? -7.473 -1.295 30.615 1.00 97.12 565 THR A N 1
ATOM 4269 C CA . THR A 1 565 ? -8.739 -0.560 30.759 1.00 97.12 565 THR A CA 1
ATOM 4270 C C . THR A 1 565 ? -9.917 -1.517 30.938 1.00 97.12 565 THR A C 1
ATOM 4272 O O . THR A 1 565 ? -10.751 -1.281 31.808 1.00 97.12 565 THR A O 1
ATOM 4275 N N . ARG A 1 566 ? -9.969 -2.635 30.198 1.00 97.75 566 ARG A N 1
ATOM 4276 C CA . ARG A 1 566 ? -10.992 -3.676 30.411 1.00 97.75 566 ARG A CA 1
ATOM 4277 C C . ARG A 1 566 ? -10.853 -4.354 31.779 1.00 97.75 566 ARG A C 1
ATOM 4279 O O . ARG A 1 566 ? -11.845 -4.454 32.493 1.00 97.75 566 ARG A O 1
ATOM 4286 N N . ALA A 1 567 ? -9.633 -4.704 32.190 1.00 97.75 567 ALA A N 1
ATOM 4287 C CA . ALA A 1 567 ? -9.354 -5.238 33.526 1.00 97.75 567 ALA A CA 1
ATOM 4288 C C . ALA A 1 567 ? -9.803 -4.284 34.649 1.00 97.75 567 ALA A C 1
ATOM 4290 O O . ALA A 1 567 ? -10.345 -4.714 35.667 1.00 97.75 567 ALA A O 1
ATOM 4291 N N . TRP A 1 568 ? -9.612 -2.974 34.461 1.00 97.81 568 TRP A N 1
ATOM 4292 C CA . TRP A 1 568 ? -10.081 -1.964 35.406 1.00 97.81 568 TRP A CA 1
ATOM 4293 C C . TRP A 1 568 ? -11.612 -1.903 35.484 1.00 97.81 568 TRP A C 1
ATOM 4295 O O . TRP A 1 568 ? -12.135 -1.883 36.597 1.00 97.81 568 TRP A O 1
ATOM 4305 N N . LEU A 1 569 ? -12.331 -1.945 34.355 1.00 97.56 569 LEU A N 1
ATOM 4306 C CA . LEU A 1 569 ? -13.804 -1.950 34.319 1.00 97.56 569 LEU A CA 1
ATOM 4307 C C . LEU A 1 569 ? -14.424 -3.134 35.080 1.00 97.56 569 LEU A C 1
ATOM 4309 O O . LEU A 1 569 ? -15.437 -2.967 35.763 1.00 97.56 569 LEU A O 1
ATOM 4313 N N . GLU A 1 570 ? -13.820 -4.320 34.985 1.00 97.88 570 GLU A N 1
ATOM 4314 C CA . GLU A 1 570 ? -14.280 -5.503 35.728 1.00 97.88 570 GLU A CA 1
ATOM 4315 C C . GLU A 1 570 ? -13.959 -5.415 37.231 1.00 97.88 570 GLU A C 1
ATOM 4317 O O . GLU A 1 570 ? -14.641 -6.023 38.054 1.00 97.88 570 GLU A O 1
ATOM 4322 N N . SER A 1 571 ? -12.973 -4.600 37.621 1.00 97.69 571 SER A N 1
ATOM 4323 C CA . SER A 1 571 ? -12.655 -4.348 39.028 1.00 97.69 571 SER A CA 1
ATOM 4324 C C . SER A 1 571 ? -13.698 -3.465 39.728 1.00 97.69 571 SER A C 1
ATOM 4326 O O . SER A 1 571 ? -14.357 -2.617 39.117 1.00 97.69 571 SER A O 1
ATOM 4328 N N . ALA A 1 572 ? -13.768 -3.569 41.059 1.00 96.69 572 ALA A N 1
ATOM 4329 C CA . ALA A 1 572 ? -14.587 -2.686 41.892 1.00 96.69 572 ALA A CA 1
ATOM 4330 C C . ALA A 1 572 ? -14.298 -1.186 41.656 1.00 96.69 572 ALA A C 1
ATOM 4332 O O . ALA A 1 572 ? -15.215 -0.370 41.707 1.00 96.69 572 ALA A O 1
ATOM 4333 N N . ALA A 1 573 ? -13.050 -0.824 41.331 1.00 95.38 573 ALA A N 1
ATOM 4334 C CA . ALA A 1 573 ? -12.634 0.559 41.089 1.00 95.38 573 ALA A CA 1
ATOM 4335 C C . ALA A 1 573 ? -13.044 1.115 39.709 1.00 95.38 573 ALA A C 1
ATOM 4337 O O . ALA A 1 573 ? -13.037 2.332 39.533 1.00 95.38 573 ALA A O 1
ATOM 4338 N N . GLY A 1 574 ? -13.385 0.258 38.739 1.00 94.38 574 GLY A N 1
ATOM 4339 C CA . GLY A 1 574 ? -13.905 0.657 37.420 1.00 94.38 574 GLY A CA 1
ATOM 4340 C C . GLY A 1 574 ? -15.400 0.407 37.233 1.00 94.38 574 GLY A C 1
ATOM 4341 O O . GLY A 1 574 ? -15.934 0.653 36.154 1.00 94.38 574 GLY A O 1
ATOM 4342 N N . GLY A 1 575 ? -16.093 -0.034 38.287 1.00 95.75 575 GLY A N 1
ATOM 4343 C CA . GLY A 1 575 ? -17.549 -0.157 38.319 1.00 95.75 575 GLY A CA 1
ATOM 4344 C C . GLY A 1 575 ? -18.093 -1.585 38.365 1.00 95.75 575 GLY A C 1
ATOM 4345 O O . GLY A 1 575 ? -19.314 -1.723 38.257 1.00 95.75 575 GLY A O 1
ATOM 4346 N N . ASN A 1 576 ? -17.239 -2.599 38.551 1.00 97.31 576 ASN A N 1
ATOM 4347 C CA . ASN A 1 576 ? -17.603 -4.010 38.735 1.00 97.31 576 ASN A CA 1
ATOM 4348 C C . ASN A 1 576 ? -18.504 -4.549 37.604 1.00 97.31 576 ASN A C 1
ATOM 4350 O O . ASN A 1 576 ? -19.575 -5.118 37.845 1.00 97.31 576 ASN A O 1
ATOM 4354 N N . TYR A 1 577 ? -18.104 -4.296 36.358 1.00 98.12 577 TYR A N 1
ATOM 4355 C CA . TYR A 1 577 ? -18.801 -4.803 35.178 1.00 98.12 577 TYR A CA 1
ATOM 4356 C C . TYR A 1 577 ? -18.480 -6.280 34.925 1.00 98.12 577 TYR A C 1
ATOM 4358 O O . TYR A 1 577 ? -17.370 -6.729 35.180 1.00 98.12 577 TYR A O 1
ATOM 4366 N N . GLN A 1 578 ? -19.425 -7.020 34.345 1.00 98.25 578 GLN A N 1
ATOM 4367 C CA . GLN A 1 578 ? -19.123 -8.278 33.662 1.00 98.25 578 GLN A CA 1
ATOM 4368 C C . GLN A 1 578 ? -19.055 -7.989 32.163 1.00 98.25 578 GLN A C 1
ATOM 4370 O O . GLN A 1 578 ? -20.094 -7.779 31.536 1.00 98.25 578 GLN A O 1
ATOM 4375 N N . ILE A 1 579 ? -17.863 -7.955 31.564 1.00 98.38 579 ILE A N 1
ATOM 4376 C CA . ILE A 1 579 ? -17.776 -7.730 30.118 1.00 98.38 579 ILE A CA 1
ATOM 4377 C C . ILE A 1 579 ? -18.234 -9.020 29.425 1.00 98.38 579 ILE A C 1
ATOM 4379 O O . ILE A 1 579 ? -17.647 -10.081 29.627 1.00 98.38 579 ILE A O 1
ATOM 4383 N N . VAL A 1 580 ? -19.312 -8.944 28.638 1.00 98.00 580 VAL A N 1
ATOM 4384 C CA . VAL A 1 580 ? -19.850 -10.100 27.891 1.00 98.00 580 VAL A CA 1
ATOM 4385 C C . VAL A 1 580 ? -19.246 -10.184 26.492 1.00 98.00 580 VAL A C 1
ATOM 4387 O O . VAL A 1 580 ? -18.973 -11.273 25.993 1.00 98.00 580 VAL A O 1
ATOM 4390 N N . ALA A 1 581 ? -18.978 -9.033 25.873 1.00 97.88 581 ALA A N 1
ATOM 4391 C CA . ALA A 1 581 ? -18.383 -8.924 24.548 1.00 97.88 581 ALA A CA 1
ATOM 4392 C C . ALA A 1 581 ? -17.493 -7.680 24.438 1.00 97.88 581 ALA A C 1
ATOM 4394 O O . ALA A 1 581 ? -17.731 -6.665 25.096 1.00 97.88 581 ALA A O 1
ATOM 4395 N N . ASN A 1 582 ? -16.482 -7.772 23.582 1.00 97.31 582 ASN A N 1
ATOM 4396 C CA . ASN A 1 582 ? -15.512 -6.726 23.291 1.00 97.31 582 ASN A CA 1
ATOM 4397 C C . ASN A 1 582 ? -15.353 -6.631 21.765 1.00 97.31 582 ASN A C 1
ATOM 4399 O O . ASN A 1 582 ? -14.879 -7.586 21.150 1.00 97.31 582 ASN A O 1
ATOM 4403 N N . PHE A 1 583 ? -15.781 -5.524 21.154 1.00 97.75 583 PHE A N 1
ATOM 4404 C CA . PHE A 1 583 ? -15.672 -5.298 19.708 1.00 97.75 583 PHE A CA 1
ATOM 4405 C C . PHE A 1 583 ? -14.483 -4.409 19.366 1.00 97.75 583 PHE A C 1
ATOM 4407 O O . PHE A 1 583 ? -14.263 -3.377 20.004 1.00 97.75 583 PHE A O 1
ATOM 4414 N N . GLY A 1 584 ? -13.814 -4.754 18.272 1.00 96.12 584 GLY A N 1
ATOM 4415 C CA . GLY A 1 584 ? -12.792 -3.919 17.663 1.00 96.12 584 GLY A CA 1
ATOM 4416 C C . GLY A 1 584 ? -12.552 -4.266 16.202 1.00 96.12 584 GLY A C 1
ATOM 4417 O O . GLY A 1 584 ? -12.803 -5.393 15.758 1.00 96.12 584 GLY A O 1
ATOM 4418 N N . ASP A 1 585 ? -12.055 -3.295 15.449 1.00 93.62 585 ASP A N 1
ATOM 4419 C CA . ASP A 1 585 ? -11.639 -3.465 14.063 1.00 93.62 585 ASP A CA 1
ATOM 4420 C C . ASP A 1 585 ? -10.176 -3.942 13.973 1.00 93.62 585 ASP A C 1
ATOM 4422 O O . ASP A 1 585 ? -9.763 -4.474 12.942 1.00 93.62 585 ASP A O 1
ATOM 4426 N N . GLN A 1 586 ? -9.409 -3.830 15.066 1.00 90.19 586 GLN A N 1
ATOM 4427 C CA . GLN A 1 586 ? -8.009 -4.235 15.175 1.00 90.19 586 GLN A CA 1
ATOM 4428 C C . GLN A 1 586 ? -7.804 -5.358 16.197 1.00 90.19 586 GLN A C 1
ATOM 4430 O O . GLN A 1 586 ? -8.544 -5.524 17.166 1.00 90.19 586 GLN A O 1
ATOM 4435 N N . TYR A 1 587 ? -6.719 -6.119 16.033 1.00 88.06 587 TYR A N 1
ATOM 4436 C CA . TYR A 1 587 ? -6.313 -7.107 17.039 1.00 88.06 587 TYR A CA 1
ATOM 4437 C C . TYR A 1 587 ? -5.881 -6.447 18.358 1.00 88.06 587 TYR A C 1
ATOM 4439 O O . TYR A 1 587 ? -6.099 -7.025 19.424 1.00 88.06 587 TYR A O 1
ATOM 4447 N N . SER A 1 588 ? -5.370 -5.208 18.309 1.00 88.69 588 SER A N 1
ATOM 4448 C CA . SER A 1 588 ? -5.016 -4.413 19.493 1.00 88.69 588 SER A CA 1
ATOM 4449 C C . SER A 1 588 ? -6.183 -4.124 20.441 1.00 88.69 588 SER A C 1
ATOM 4451 O O . SER A 1 588 ? -5.970 -3.749 21.593 1.00 88.69 588 SER A O 1
ATOM 4453 N N . ASP A 1 589 ? -7.414 -4.293 19.963 1.00 93.06 589 ASP A N 1
ATOM 4454 C CA . ASP A 1 589 ? -8.631 -4.067 20.737 1.00 93.06 589 ASP A CA 1
ATOM 4455 C C . ASP A 1 589 ? -9.035 -5.320 21.514 1.00 93.06 589 ASP A C 1
ATOM 4457 O O . ASP A 1 589 ? -9.632 -5.225 22.584 1.00 93.06 589 ASP A O 1
ATOM 4461 N N . LEU A 1 590 ? -8.684 -6.494 20.986 1.00 90.88 590 LEU A N 1
ATOM 4462 C CA . LEU A 1 590 ? -9.201 -7.797 21.398 1.00 90.88 590 LEU A CA 1
ATOM 4463 C C . LEU A 1 590 ? -8.193 -8.617 22.211 1.00 90.88 590 LEU A C 1
ATOM 4465 O O . LEU A 1 590 ? -8.591 -9.383 23.086 1.00 90.88 590 LEU A O 1
ATOM 4469 N N . ILE A 1 591 ? -6.895 -8.447 21.942 1.00 86.12 591 ILE A N 1
ATOM 4470 C CA . ILE A 1 591 ? -5.812 -9.131 22.660 1.00 86.12 591 ILE A CA 1
ATOM 4471 C C . ILE A 1 591 ? -5.781 -8.689 24.135 1.00 86.12 591 ILE A C 1
ATOM 4473 O O . ILE A 1 591 ? -6.115 -7.548 24.474 1.00 86.12 591 ILE A O 1
ATOM 4477 N N . GLY A 1 592 ? -5.391 -9.610 25.023 1.00 85.12 592 GLY A N 1
ATOM 4478 C CA . GLY A 1 592 ? -5.354 -9.387 26.470 1.00 85.12 592 GLY A CA 1
ATOM 4479 C C . GLY A 1 592 ? -6.688 -9.630 27.185 1.00 85.12 592 GLY A C 1
ATOM 4480 O O . GLY A 1 592 ? -6.902 -9.065 28.251 1.00 85.12 592 GLY A O 1
ATOM 4481 N N . GLY A 1 593 ? -7.587 -10.434 26.606 1.00 85.19 593 GLY A N 1
ATOM 4482 C CA . GLY A 1 593 ? -8.779 -10.967 27.281 1.00 85.19 593 GLY A CA 1
ATOM 4483 C C . GLY A 1 593 ? -9.901 -9.960 27.575 1.00 85.19 593 GLY A C 1
ATOM 4484 O O . GLY A 1 593 ? -9.973 -8.894 26.962 1.00 85.19 593 GLY A O 1
ATOM 4485 N N . HIS A 1 594 ? -10.754 -10.318 28.542 1.00 93.50 594 HIS A N 1
ATOM 4486 C CA . HIS A 1 594 ? -11.972 -9.618 28.991 1.00 93.50 594 HIS A CA 1
ATOM 4487 C C . HIS A 1 594 ? -13.112 -9.571 27.950 1.00 93.50 594 HIS A C 1
ATOM 4489 O O . HIS A 1 594 ? -13.044 -8.854 26.949 1.00 93.50 594 HIS A O 1
ATOM 4495 N N . GLY A 1 595 ? -14.184 -10.324 28.227 1.00 92.25 595 GLY A N 1
ATOM 4496 C CA . GLY A 1 595 ? -15.321 -10.544 27.324 1.00 92.25 595 GLY A CA 1
ATOM 4497 C C . GLY A 1 595 ? -15.032 -11.460 26.130 1.00 92.25 595 GLY A C 1
ATOM 4498 O O . GLY A 1 595 ? -13.894 -11.851 25.874 1.00 92.25 595 GLY A O 1
ATOM 4499 N N . MET A 1 596 ? -16.080 -11.799 25.372 1.00 94.75 596 MET A N 1
ATOM 4500 C CA . MET A 1 596 ? -15.942 -12.483 24.082 1.00 94.75 596 MET A CA 1
ATOM 4501 C C . MET A 1 596 ? -15.365 -11.516 23.026 1.00 94.75 596 MET A C 1
ATOM 4503 O O . MET A 1 596 ? -15.995 -10.489 22.757 1.00 94.75 596 MET A O 1
ATOM 4507 N N . PRO A 1 597 ? -14.201 -11.807 22.413 1.00 92.56 597 PRO A N 1
ATOM 4508 C CA . PRO A 1 597 ? -13.588 -10.926 21.422 1.00 92.56 597 PRO A CA 1
ATOM 4509 C C . PRO A 1 597 ? -14.299 -11.031 20.067 1.00 92.56 597 PRO A C 1
ATOM 4511 O O . PRO A 1 597 ? -14.442 -12.121 19.515 1.00 92.56 597 PRO A O 1
ATOM 4514 N N . ILE A 1 598 ? -14.711 -9.893 19.506 1.00 94.06 598 ILE A N 1
ATOM 4515 C CA . ILE A 1 598 ? -15.416 -9.810 18.222 1.00 94.06 598 ILE A CA 1
ATOM 4516 C C . ILE A 1 598 ? -14.647 -8.887 17.276 1.00 94.06 598 ILE A C 1
ATOM 4518 O O . ILE A 1 598 ? -14.617 -7.668 17.446 1.00 94.06 598 ILE A O 1
ATOM 4522 N N . LYS A 1 599 ? -14.035 -9.494 16.255 1.00 90.25 599 LYS A N 1
ATOM 4523 C CA . LYS A 1 599 ? -13.283 -8.801 15.206 1.00 90.25 599 LYS A CA 1
ATOM 4524 C C . LYS A 1 599 ? -14.216 -8.308 14.104 1.00 90.25 599 LYS A C 1
ATOM 4526 O O . LYS A 1 599 ? -14.960 -9.098 13.522 1.00 90.25 599 LYS A O 1
ATOM 4531 N N . LEU A 1 600 ? -14.141 -7.015 13.805 1.00 93.12 600 LEU A N 1
ATOM 4532 C CA . LEU A 1 600 ? -14.793 -6.386 12.660 1.00 93.12 600 LEU A CA 1
ATOM 4533 C C . LEU A 1 600 ? -13.797 -6.198 11.498 1.00 93.12 600 LEU A C 1
ATOM 4535 O O . LEU A 1 600 ? -12.606 -5.977 11.745 1.00 93.12 600 LEU A O 1
ATOM 4539 N N . PRO A 1 601 ? -14.255 -6.284 10.235 1.00 91.06 601 PRO A N 1
ATOM 4540 C CA . PRO A 1 601 ? -13.393 -6.183 9.062 1.00 91.06 601 PRO A CA 1
ATOM 4541 C C . PRO A 1 601 ? -12.829 -4.772 8.853 1.00 91.06 601 PRO A C 1
ATOM 4543 O O . PRO A 1 601 ? -13.573 -3.844 8.540 1.00 91.06 601 PRO A O 1
ATOM 4546 N N . ASN A 1 602 ? -11.498 -4.642 8.910 1.00 92.38 602 ASN A N 1
ATOM 4547 C CA . ASN A 1 602 ? -10.787 -3.448 8.446 1.00 92.38 602 ASN A CA 1
ATOM 4548 C C . ASN A 1 602 ? -9.497 -3.796 7.666 1.00 92.38 602 ASN A C 1
ATOM 4550 O O . ASN A 1 602 ? -8.501 -4.234 8.252 1.00 92.38 602 ASN A O 1
ATOM 4554 N N . PRO A 1 603 ? -9.481 -3.594 6.335 1.00 90.75 603 PRO A N 1
ATOM 4555 C CA . PRO A 1 603 ? -8.288 -3.744 5.504 1.00 90.75 603 PRO A CA 1
ATOM 4556 C C . PRO A 1 603 ? -7.516 -2.423 5.289 1.00 90.75 603 PRO A C 1
ATOM 4558 O O . PRO A 1 603 ? -6.540 -2.412 4.541 1.00 90.75 603 PRO A O 1
ATOM 4561 N N . THR A 1 604 ? -7.953 -1.299 5.870 1.00 93.00 604 THR A N 1
ATOM 4562 C CA . THR A 1 604 ? -7.456 0.048 5.524 1.00 93.00 604 THR A CA 1
ATOM 4563 C C . THR A 1 604 ? -6.195 0.470 6.284 1.00 93.00 604 THR A C 1
ATOM 4565 O O . THR A 1 604 ? -5.287 1.002 5.649 1.00 93.00 604 THR A O 1
ATOM 4568 N N . TYR A 1 605 ? -6.108 0.195 7.590 1.00 91.62 605 TYR A N 1
ATOM 4569 C CA . TYR A 1 605 ? -4.954 0.497 8.454 1.00 91.62 605 TYR A CA 1
ATOM 4570 C C . TYR A 1 605 ? -4.666 -0.645 9.435 1.00 91.62 605 TYR A C 1
ATOM 4572 O O . TYR A 1 605 ? -5.518 -1.521 9.622 1.00 91.62 605 TYR A O 1
ATOM 4580 N N . TYR A 1 606 ? -3.493 -0.645 10.081 1.00 86.69 606 TYR A N 1
ATOM 4581 C CA . TYR A 1 606 ? -3.147 -1.658 11.091 1.00 86.69 606 TYR A CA 1
ATOM 4582 C C . TYR A 1 606 ? -2.550 -1.079 12.379 1.00 86.69 606 TYR A C 1
ATOM 4584 O O . TYR A 1 606 ? -1.529 -0.391 12.339 1.00 86.69 606 TYR A O 1
ATOM 4592 N N . LEU A 1 607 ? -3.131 -1.432 13.530 1.00 81.50 607 LEU A N 1
ATOM 4593 C CA . LEU A 1 607 ? -2.630 -1.067 14.860 1.00 81.50 607 LEU A CA 1
ATOM 4594 C C . LEU A 1 607 ? -2.074 -2.304 15.599 1.00 81.50 607 LEU A C 1
ATOM 4596 O O . LEU A 1 607 ? -2.850 -3.196 15.953 1.00 81.50 607 LEU A O 1
ATOM 4600 N N . PRO A 1 608 ? -0.746 -2.379 15.830 1.00 62.53 608 PRO A N 1
ATOM 4601 C CA . PRO A 1 608 ? -0.115 -3.403 16.666 1.00 62.53 608 PRO A CA 1
ATOM 4602 C C . PRO A 1 608 ? -0.139 -3.068 18.176 1.00 62.53 608 PRO A C 1
ATOM 4604 O O . PRO A 1 608 ? -0.290 -1.879 18.554 1.00 62.53 608 PRO A O 1
#

pLDDT: mean 79.82, std 25.25, range [23.66, 98.81]

Foldseek 3Di:
DDDDDDDDDDDDDYDDDDDDDDDDDDDDDDDDDDDDDDDDDDDDDDDDDDDDDDDDDDDDDDDDDDDDDDDDDDDDDDDDDDDDDDDDDDDDDDDDDDDDPPDDFDDPVVPWQPAFDFAFQQLDLPPLDDQSNFAFLALLLVLVCQQQVHDPLQRGDPPDGVQLVVVQVLLVVVLVCLLVLLCVLVVVVFQEAAEFECDLTFFDCRSLCCNVANLDDDPVSVLVVLQVLATATNRCVQVSQVSNVVSPYLYAYEYQAEPVSLVSSVSNCVVNNHPDDDPVRYHYDYDDPPDDPQQDAPDPDHFLLSNLLSVLVVSVVVRHQHAEFEDQALSRVAQDSYVDYHHRFDLSDYGRNDHDPPGDGDPDTQPAGQGATQVSHSPDNDRRSNRHRSVSSVVSVCQQQVHDPLQHGDPPDGSQLVSQQVQLVVVLVVLLVVQLVCVVVVAAAAAEFEQDLGFFDCRCCLCNVQVLPDDVVSVLVCLQVLPTATNHSVLVSLVSNVVSRHQYAYDYAAEPVSQVSSLVSNVVNPNPSDDPLRHDYAYDVVDDGDPLQDAPDPDRFLLSRLLSLLVCCCDVNNPNYQYQEWEDCAPSRAPNGGHHYDHRRDSRDYGD

Secondary structure (DSSP, 8-state):
----------------------------------PPPP-PPP--PPP-PPPPPPPP---PPPPPPPPPPPPP---------PPP-----------------PPPPPPGGG----------TT----SS--GGGSPPHHHHHHHHHHHHT--TTSPPPSSS-HHHHHHHHHHHHHHTTHHHHHHHHHHTT-EEEEEE-SBTTTB--HHHHHHHHSS---HHHHHHHHHHT-PPBPTTHHHHHHHHHHTT-EEEEEEEEEGGGHHHHHHHHHHTT-TT--SSSEEEE--TT---TT---SSSS--HHHHHHHHHHHHHTTTEEEEEEEESSGGGTTTS--S-EEEPP--S-----PPPTTS--------------TTSS-SS---GGGSPPHHHHHHHHHHHHT--TTSPPPSSS-HHHHHHHHHHHHHHHHHHHHHHHHHHTT--EEEEE-SBTTTB--HIIIIIITTT---HHHHHHHHHTT-PPBPTTHHHHHHHHHHTT-EEEEEEEEEGGGHHHHHHHHHHTT-TT--TTSEEEEPPTTSPPPTT---SSSS--HHHHHHHHHHHHHSGGGT--EEEEEEESSHHHHSS-SSEEEEPP--S----

Radius of gyration: 33.91 Å; chains: 1; bounding box: 114×107×84 Å

InterPro domains:
  IPR005519 Acid phosphatase, class B-like [PF03767] (179-351)
  IPR005519 Acid phosphatase, class B-like [PF03767] (416-607)
  IPR023214 HAD superfamily [G3DSA:3.40.50.1000] (142-359)
  IPR023214 HAD superfamily [G3DSA:3.40.50.1000] (397-608)
  IPR036412 HAD-like superfamily [SSF56784] (188-351)
  IPR036412 HAD-like superfamily [SSF56784] (425-597)

Sequence (608 aa):
MLPLTALGTTVPLHAAVTDQRLDVSQQPSQQAPLHPGAAQHPTFQAPVQAPIPQQPVQQTPAQQTPVRPAPPQAPGQAPVRPGNGITAPVSQVRGTQEGRHTPAPAAEGSLGPQQRFTLPADGSAGKQPRGETLPNADVTKKTIRAYYGATDKGISDKKNSPYIQEVKQLLAKEAATLPARYKQAAAQGHKPAIFVDIDDTLLSTYDLVDAGTGFHYDPKTWDKGVQQADMPAVPGMVDFIAQARKAGFTVIGLTGRTDGQKAATLTNLAKAGYPGFTRDTLFTKWKGNAKPAYVSCAQAKCTTVEYKAGTRKHFESQGYRVALSIGDQWSDLQGGSADALIKLPNPTYYLPSADLPGMPQPNLRPRTNFVMRPDGSSGKVVGGEAIPNIDVVRKTIRTYYGADEKGIANPTTSPYRTEMAGLTAQWTQQITQACSSEKAQGRKPAVVLDTDDTTLMTYDMQDGAMRFTFDPKLQDKWVKQGRYPATPGMLDLVRKVKASGCEILGVTGRTNDQAAASVANLRKLGFPEFAPNAYMTKWNKGAAKPDYVKCAKDKCTTVEFKSSTRAWLESAAGGNYQIVANFGDQYSDLIGGHGMPIKLPNPTYYLP

Organism: NCBI:txid1184607